Protein AF-A0A0F4Z063-F1 (afdb_monomer_lite)

InterPro domains:
  IPR024481 Helicase Sen1, N-terminal [PF12726] (81-570)

Sequence (578 aa):
MEFMDAVGELQALPNDIHLLCPRQHDDDFSRYDDLTEQDESGKSVAQLVEEARARREKFLSCMQILAFNQDGVAELQDWIWRKLDDALERCDLCIQEYYKGKIWLVEKLKENYDDEDIEKFARMLDEWDIKRITRNLTTAAEKLKALPPQEMSIHALDTASLLSIFETLSCEAMLRNDRLLKDYFDVPFKLVQTKRPLKVSDYIPAVTYFLFDPDQTRSFWAISAWSRYPRPPTTAEFDWAVKEGLLRALAEASQQPPDIAVVQRLWRGLQFIVKRLDKEQITHNLRALDIDACRLSVEHLAIPSPGLRFLLNTIQILLEKAPGDFWDAMQTISPQAIVEQVFYNPQLEAFLMQATDDEPYDKSILKEMLSWIQPFMSSLKGAHQPSACRFLVSQLLNRFQDPRFPNISRYHCFRTGLTALLHTLRTFTDHESSRGSVARVVLSETLQIVSDNINQILEPPMFAVEPVQQREITSSCMDVIRNTLALECQSLKTDYEVILRQNTLHHGVSTYSPAIWDAVVAHLHESNGGLSTAALLGILPLVGLEKFPTKGEDSREKTHFNVIYGHLTHWPAKLSSG

Organism: Rasamsonia emersonii (strain ATCC 16479 / CBS 393.64 / IMI 116815) (NCBI:txid1408163)

Radius of gyration: 33.3 Å; chains: 1; bounding box: 92×54×106 Å

Foldseek 3Di:
DVLVVLLVVLVPDDPAQQQQALAGGLPGPDPLPDQQDADPVRHGSVRSRVVNNVSNLSLLVSCVLVLDPDPPCVVVNVVSLVSLLVNLLRDLRSLVRNLLSLVVSLVVVVVPDDPVSSVVSSVVVLVSLLVQLQVLLVVLLVQLVVDDLVPQALVSGRSNSSSSLSSCQARPSNLVDPVSCVVGHPRSQVRNPSPHHDADQAQHQQLLLLCQDPDPVSNVSSVVHLVPHPAADDPSSCVRHPQPSLLVLLVLQPDPPGDLSSVLSNLSSVLSNLVRHAQVCVVPPQCPHPRNPLLVLLVCLLPLHPSNLSSLSSLLSCLVGHLPSSVVSCVPPALQNSLVSNLNRVNLVVQQLPDDPPDDCVPDSLCSSLVSLLSSLVSDDLQRLLSNLLNLLCCQVPVCCPPSGDLVSNLVSLVSSLSSLLSSLCVQLVDPVSVVVDAPVSLLSSLVSCLVCVVCLLVPDDGPDDPVSVVVSVLSSLSSLLSSLLNLLVVLLVLQVCCVPPVDDPHPDHSDDVSNVVSLLVSDDPVCVSSVVSNVNSNVSLPPDDQDDPPPDPRPSSVVSNVSNVVVVVRVVVVVVD

Secondary structure (DSSP, 8-state):
-HHHHHHHHHHTS-SSS-SSSS--STT-------TT-B-TTS-BHHHHHHHHHHHHHHHHHHGGGGG---TT-HHHHHHHHHHHHHHHTT-HHHHHHHHHHHHHHHHHHTTTS-HHHHHHHHHHHHHHHHHHHHHHHHHHHHHHHHS-TTT-SGGGS-HHHHHHHHHHTT-HHHHT-HHHIIIIIHHHHHHHTSSS-----S--HHHHHGGG-S-HHHHHHHHHHHTT--SPPPHHHHHHHTHHHHHHHHHHHT-SS--HHHHHHHHHHHHHHHHH--HHHIIIIITTSSS-HHHHHHHGGGS--TTHHHHHHHHHHHHHH-HHHHHHHHTT--HHHHHHHHHH-HHHHHHHHH--SSS-GGGSHHHHHHTTHHHHHHHS-GGGHHHHHHHHHIIIIIGGGSTTS-HHHHHHHHHHHHHHHHHHHHHHHS-HHHHHHS-HHHHHHHHHHHHHTHHHHHSPPPPSS-HHHHHHHHHHHHHHHHHHHHHHHHHHHHHHHHHHHHSS-S-------HHHHHHHHHT--TT-HHHHHHHHHHTGGGTT--PPP-SS---HHHHHHHHHHHHHHTTHHHHT--

pLDDT: mean 90.2, std 9.75, range [36.03, 98.31]

Structure (mmCIF, N/CA/C/O backbone):
data_AF-A0A0F4Z063-F1
#
_entry.id   AF-A0A0F4Z063-F1
#
loop_
_atom_site.group_PDB
_atom_site.id
_atom_site.type_symbol
_atom_site.label_atom_id
_atom_site.label_alt_id
_atom_site.label_comp_id
_atom_site.label_asym_id
_atom_site.label_entity_id
_atom_site.label_seq_id
_atom_site.pdbx_PDB_ins_code
_atom_site.Cartn_x
_atom_site.Cartn_y
_atom_site.Cartn_z
_atom_site.occupancy
_atom_site.B_iso_or_equiv
_atom_site.auth_seq_id
_atom_site.auth_comp_id
_atom_site.auth_asym_id
_atom_site.auth_atom_id
_atom_site.pdbx_PDB_model_num
ATOM 1 N N . MET A 1 1 ? -1.250 5.035 49.302 1.00 52.19 1 MET A N 1
ATOM 2 C CA . MET A 1 1 ? -1.842 6.264 49.875 1.00 52.19 1 MET A CA 1
ATOM 3 C C . MET A 1 1 ? -2.230 7.211 48.744 1.00 52.19 1 MET A C 1
ATOM 5 O O . MET A 1 1 ? -3.401 7.525 48.643 1.00 52.19 1 MET A O 1
ATOM 9 N N . GLU A 1 2 ? -1.325 7.476 47.796 1.00 67.25 2 GLU A N 1
ATOM 10 C CA . GLU A 1 2 ? -1.557 8.323 46.607 1.00 67.25 2 GLU A CA 1
ATOM 11 C C . GLU A 1 2 ? -2.790 7.950 45.743 1.00 67.25 2 GLU A C 1
ATOM 13 O O . GLU A 1 2 ? -3.547 8.828 45.340 1.00 67.25 2 GLU A O 1
ATOM 18 N N . PHE A 1 3 ? -3.078 6.657 45.523 1.00 72.12 3 PHE A N 1
ATOM 19 C CA . PHE A 1 3 ? -4.260 6.238 44.744 1.00 72.12 3 PHE A CA 1
ATOM 20 C C . PHE A 1 3 ? -5.603 6.511 45.435 1.00 72.12 3 PHE A C 1
ATOM 22 O O . PHE A 1 3 ? -6.600 6.720 44.751 1.00 72.12 3 PHE A O 1
ATOM 29 N N . MET A 1 4 ? -5.647 6.493 46.772 1.00 76.00 4 MET A N 1
ATOM 30 C CA . MET A 1 4 ? -6.895 6.708 47.519 1.00 76.00 4 MET A CA 1
ATOM 31 C C . MET A 1 4 ? -7.301 8.181 47.483 1.00 76.00 4 MET A C 1
ATOM 33 O O . MET A 1 4 ? -8.474 8.480 47.273 1.00 76.00 4 MET A O 1
ATOM 37 N N . ASP A 1 5 ? -6.324 9.084 47.597 1.00 82.75 5 ASP A N 1
ATOM 38 C CA . ASP A 1 5 ? -6.548 10.525 47.468 1.00 82.75 5 ASP A CA 1
ATOM 39 C C . ASP A 1 5 ? -7.043 10.866 46.053 1.00 82.75 5 ASP A C 1
ATOM 41 O O . ASP A 1 5 ? -8.038 11.571 45.889 1.00 82.75 5 ASP A O 1
ATOM 45 N N . ALA A 1 6 ? -6.435 10.262 45.025 1.00 85.94 6 ALA A N 1
ATOM 46 C CA . ALA A 1 6 ? -6.866 10.426 43.638 1.00 85.94 6 ALA A CA 1
ATOM 47 C C . ALA A 1 6 ? -8.296 9.906 43.380 1.00 85.94 6 ALA A C 1
ATOM 49 O O . ALA A 1 6 ? -9.054 10.550 42.654 1.00 85.94 6 ALA A O 1
ATOM 50 N N . VAL A 1 7 ? -8.703 8.782 43.989 1.00 86.06 7 V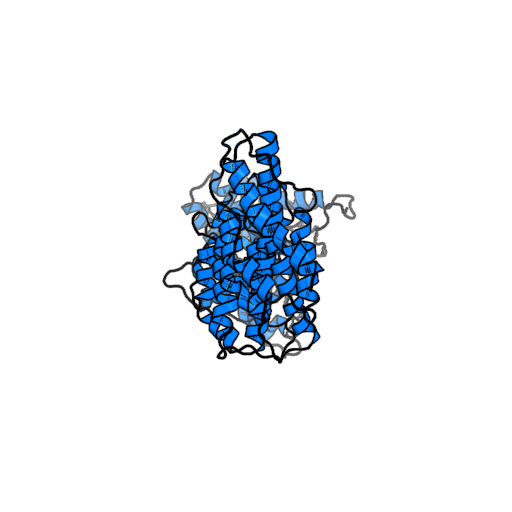AL A N 1
ATOM 51 C CA . VAL A 1 7 ? -10.098 8.307 43.911 1.00 86.06 7 VAL A CA 1
ATOM 52 C C . VAL A 1 7 ? -11.048 9.280 44.612 1.00 86.06 7 VAL A C 1
ATOM 54 O O . VAL A 1 7 ? -12.112 9.568 44.068 1.00 86.06 7 VAL A O 1
ATOM 57 N N . GLY A 1 8 ? -10.662 9.836 45.764 1.00 85.94 8 GLY A N 1
ATOM 58 C CA . GLY A 1 8 ? -11.449 10.857 46.461 1.00 85.94 8 GLY A CA 1
ATOM 59 C C . GLY A 1 8 ? -11.681 12.110 45.609 1.00 85.94 8 GLY A C 1
ATOM 60 O O . GLY A 1 8 ? -12.803 12.608 45.529 1.00 85.94 8 GLY A O 1
ATOM 61 N N . GLU A 1 9 ? -10.654 12.579 44.898 1.00 90.06 9 GLU A N 1
ATOM 62 C CA . GLU A 1 9 ? -10.783 13.692 43.949 1.00 90.06 9 GLU A CA 1
ATOM 63 C C . GLU A 1 9 ? -11.726 13.364 42.783 1.00 90.06 9 GLU A C 1
ATOM 65 O O . GLU A 1 9 ? -12.525 14.206 42.377 1.00 90.06 9 GLU A O 1
ATOM 70 N N . LEU A 1 10 ? -11.670 12.136 42.257 1.00 91.50 10 LEU A N 1
ATOM 71 C CA . LEU A 1 10 ? -12.559 11.687 41.181 1.00 91.50 10 LEU A CA 1
ATOM 72 C C . LEU A 1 10 ? -14.009 11.516 41.658 1.00 91.50 10 LEU A C 1
ATOM 74 O O . LEU A 1 10 ? -14.937 11.766 40.895 1.00 91.50 10 LEU A O 1
ATOM 78 N N . GLN A 1 11 ? -14.220 11.124 42.915 1.00 89.75 11 GLN A N 1
ATOM 79 C CA . GLN A 1 11 ? -15.544 11.050 43.540 1.00 89.75 11 GLN A CA 1
ATOM 80 C C . GLN A 1 11 ? -16.166 12.429 43.782 1.00 89.75 11 GLN A C 1
ATOM 82 O O . GLN A 1 11 ? -17.390 12.540 43.814 1.00 89.75 11 GLN A O 1
ATOM 87 N N . ALA A 1 12 ? -15.340 13.464 43.944 1.00 90.75 12 ALA A N 1
ATOM 88 C CA . ALA A 1 12 ? -15.787 14.841 44.127 1.00 90.75 12 ALA A CA 1
ATOM 89 C C . ALA A 1 12 ? -16.180 15.541 42.813 1.00 90.75 12 ALA A C 1
ATOM 91 O O . ALA A 1 12 ? -16.685 16.665 42.852 1.00 90.75 12 ALA A O 1
ATOM 92 N N . LEU A 1 13 ? -15.947 14.907 41.657 1.00 89.38 13 LEU A N 1
ATOM 93 C CA . LEU A 1 13 ? -16.361 15.447 40.365 1.00 89.38 13 LEU A CA 1
ATOM 94 C C . LEU A 1 13 ? -17.894 15.560 40.265 1.00 89.38 13 LEU A C 1
ATOM 96 O O . LEU A 1 13 ? -18.613 14.747 40.855 1.00 89.38 13 LEU A O 1
ATOM 100 N N . PRO A 1 14 ? -18.409 16.533 39.489 1.00 88.56 14 PRO A N 1
ATOM 101 C CA . PRO A 1 14 ? -19.828 16.597 39.147 1.00 88.56 14 PRO A CA 1
ATOM 102 C C . PRO A 1 14 ? -20.345 15.270 38.569 1.00 88.56 14 PRO A C 1
ATOM 104 O O . PRO A 1 14 ? -19.611 14.543 37.908 1.00 88.56 14 PRO A O 1
ATOM 107 N N . ASN A 1 15 ? -21.610 14.925 38.821 1.00 82.19 15 ASN A N 1
ATOM 108 C CA . ASN A 1 15 ? -22.162 13.635 38.380 1.00 82.19 15 ASN A CA 1
ATOM 109 C C . ASN A 1 15 ? -22.427 13.557 36.868 1.00 82.19 15 ASN A C 1
ATOM 111 O O . ASN A 1 15 ? -22.555 12.457 36.339 1.00 82.19 15 ASN A O 1
ATOM 115 N N . ASP A 1 16 ? -22.566 14.707 36.219 1.00 85.81 16 ASP A N 1
ATOM 116 C CA . ASP A 1 16 ? -22.853 14.896 34.798 1.00 85.81 16 ASP A CA 1
ATOM 117 C C . ASP A 1 16 ? -21.588 14.958 33.934 1.00 85.81 16 ASP A C 1
ATOM 119 O O . ASP A 1 16 ? -21.650 14.643 32.748 1.00 85.81 16 ASP A O 1
ATOM 123 N N . ILE A 1 17 ? -20.427 15.293 34.507 1.00 91.44 17 ILE A N 1
ATOM 124 C CA . ILE A 1 17 ? -19.185 15.365 33.734 1.00 91.44 17 ILE A CA 1
ATOM 125 C C . ILE A 1 17 ? -18.753 13.984 33.239 1.00 91.44 17 ILE A C 1
ATOM 127 O O . ILE A 1 17 ? -18.714 12.999 33.984 1.00 91.44 17 ILE A O 1
ATOM 131 N N . HIS A 1 18 ? -18.349 13.905 31.972 1.00 93.81 18 HIS A N 1
ATOM 132 C CA . HIS A 1 18 ? -17.889 12.641 31.421 1.00 93.81 18 HIS A CA 1
ATOM 133 C C . HIS A 1 18 ? -16.516 12.277 31.980 1.00 93.81 18 HIS A C 1
ATOM 135 O O . HIS A 1 18 ? -15.553 13.045 31.915 1.00 93.81 18 HIS A O 1
ATOM 141 N N . LEU A 1 19 ? -16.399 11.048 32.476 1.00 94.19 19 LEU A N 1
ATOM 142 C CA . LEU A 1 19 ? -15.201 10.587 33.170 1.00 94.19 19 LEU A CA 1
ATOM 143 C C . LEU A 1 19 ? -13.948 10.585 32.281 1.00 94.19 19 LEU A C 1
ATOM 145 O O . LEU A 1 19 ? -12.885 11.001 32.734 1.00 94.19 19 LEU A O 1
ATOM 149 N N . LEU A 1 20 ? -14.068 10.141 31.026 1.00 95.75 20 LEU A N 1
ATOM 150 C CA . LEU A 1 20 ? -12.914 9.819 30.174 1.00 95.75 20 LEU A CA 1
ATOM 151 C C . LEU A 1 20 ? -12.739 10.747 28.967 1.00 95.75 20 LEU A C 1
ATOM 153 O O . LEU A 1 20 ? -11.702 10.681 28.315 1.00 95.75 20 LEU A O 1
ATOM 157 N N . CYS A 1 21 ? -13.726 11.590 28.654 1.00 94.81 21 CYS A N 1
ATOM 158 C CA . CYS A 1 21 ? -13.717 12.425 27.453 1.00 94.81 21 CYS A CA 1
ATOM 159 C C . CYS A 1 21 ? -14.019 13.906 27.742 1.00 94.81 21 CYS A C 1
ATOM 161 O O . CYS A 1 21 ? -14.490 14.214 28.837 1.00 94.81 21 CYS A O 1
ATOM 163 N N . PRO A 1 22 ? -13.803 14.817 26.771 1.00 94.06 22 PRO A N 1
ATOM 164 C CA . PRO A 1 22 ? -13.984 16.260 26.961 1.00 94.06 22 PRO A CA 1
ATOM 165 C C . PRO A 1 22 ? -15.425 16.743 27.121 1.00 94.06 22 PRO A C 1
ATOM 167 O O . PRO A 1 22 ? -15.606 17.888 27.521 1.00 94.06 22 PRO A O 1
ATOM 170 N N . ARG A 1 23 ? -16.428 15.895 26.858 1.00 93.38 23 ARG A N 1
ATOM 171 C CA . ARG A 1 23 ? -17.845 16.237 27.049 1.00 93.38 23 ARG A CA 1
ATOM 172 C C . ARG A 1 23 ? -18.134 16.653 28.487 1.00 93.38 23 ARG A C 1
ATOM 174 O O . ARG A 1 23 ? -17.701 15.990 29.434 1.00 93.38 23 ARG A O 1
ATOM 181 N N . GLN A 1 24 ? -18.869 17.747 28.639 1.00 90.31 24 GLN A N 1
ATOM 182 C CA . GLN A 1 24 ? -19.135 18.334 29.954 1.00 90.31 24 GLN A CA 1
ATOM 183 C C . GLN A 1 24 ? -20.423 17.807 30.602 1.00 90.31 24 GLN A C 1
ATOM 185 O O . GLN A 1 24 ? -20.537 17.867 31.822 1.00 90.31 24 GLN A O 1
ATOM 190 N N . HIS A 1 25 ? -21.359 17.269 29.815 1.00 89.94 25 HIS A N 1
ATOM 191 C CA . HIS A 1 25 ? -22.628 16.698 30.280 1.00 89.94 25 HIS A CA 1
ATOM 192 C C . HIS A 1 25 ? -23.229 15.731 29.242 1.00 89.94 25 HIS A C 1
ATOM 194 O O . HIS A 1 25 ? -22.815 15.734 28.084 1.00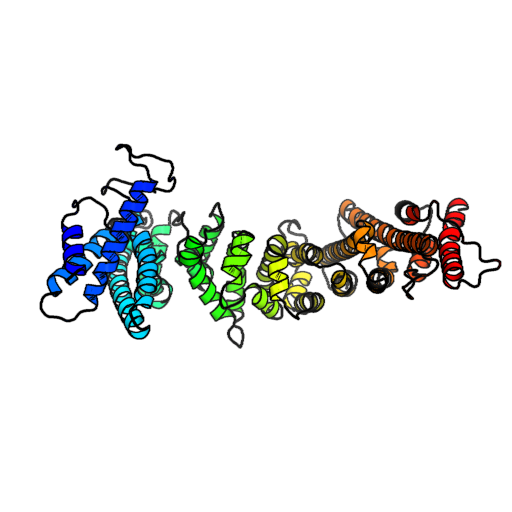 89.94 25 HIS A O 1
ATOM 200 N N . ASP A 1 26 ? -24.268 14.975 29.613 1.00 86.25 26 ASP A N 1
ATOM 201 C CA . ASP A 1 26 ? -24.893 13.956 28.745 1.00 86.25 26 ASP A CA 1
ATOM 202 C C . ASP A 1 26 ? -25.483 14.519 27.427 1.00 86.25 26 ASP A C 1
ATOM 204 O O . ASP A 1 26 ? -25.518 13.816 26.417 1.00 86.25 26 ASP A O 1
ATOM 208 N N . ASP A 1 27 ? -25.906 15.791 27.407 1.00 86.12 27 ASP A N 1
ATOM 209 C CA . ASP A 1 27 ? -26.427 16.472 26.203 1.00 86.12 27 ASP A CA 1
ATOM 210 C C . ASP A 1 27 ? -25.330 17.082 25.301 1.00 86.12 27 ASP A C 1
ATOM 212 O O . ASP A 1 27 ? -25.618 17.795 24.336 1.00 86.12 27 ASP A O 1
ATOM 216 N N . ASP A 1 28 ? -24.056 16.854 25.622 1.00 86.44 28 ASP A N 1
ATOM 217 C CA . ASP A 1 28 ? -22.925 17.393 24.875 1.00 86.44 28 ASP A CA 1
ATOM 218 C C . ASP A 1 28 ? -22.528 16.422 23.765 1.00 86.44 28 ASP A C 1
ATOM 220 O O . ASP A 1 28 ? -21.883 15.399 23.990 1.00 86.44 28 ASP A O 1
ATOM 224 N N . PHE A 1 29 ? -22.922 16.734 22.534 1.00 84.06 29 PHE A N 1
ATOM 225 C CA . PHE A 1 29 ? -22.642 15.890 21.369 1.00 84.06 29 PHE A CA 1
ATOM 226 C C . PHE A 1 29 ? -21.406 16.343 20.580 1.00 84.06 29 PHE A C 1
ATOM 228 O O . PHE A 1 29 ? -21.167 15.854 19.471 1.00 84.06 29 PHE A O 1
ATOM 235 N N . SER A 1 30 ? -20.610 17.260 21.138 1.00 85.06 30 SER A N 1
ATOM 236 C CA . SER A 1 30 ? -19.423 17.814 20.486 1.00 85.06 30 SER A CA 1
ATOM 237 C C . SER A 1 30 ? -18.350 16.741 20.266 1.00 85.06 30 SER A C 1
ATOM 239 O O . SER A 1 30 ? -18.202 15.797 21.052 1.00 85.06 30 SER A O 1
ATOM 241 N N . ARG A 1 31 ? -17.602 16.870 19.162 1.00 81.00 31 ARG A N 1
ATOM 242 C CA . ARG A 1 31 ? -16.514 15.943 18.786 1.00 81.00 31 ARG A CA 1
ATOM 243 C C . ARG A 1 31 ? -15.133 16.431 19.223 1.00 81.00 31 ARG A C 1
ATOM 245 O O . ARG A 1 31 ? -14.243 15.607 19.370 1.00 81.00 31 ARG A O 1
ATOM 252 N N . TYR A 1 32 ? -14.994 17.730 19.506 1.00 84.44 32 TYR A N 1
ATOM 253 C CA . TYR A 1 32 ? -13.744 18.358 19.958 1.00 84.44 32 TYR A CA 1
ATOM 254 C C . TYR A 1 32 ? -12.569 18.186 18.980 1.00 84.44 32 TYR A C 1
ATOM 256 O O . TYR A 1 32 ? -11.415 18.102 19.392 1.00 84.44 32 TYR A O 1
ATOM 264 N N . ASP A 1 33 ? -12.873 18.146 17.678 1.00 78.62 33 ASP A N 1
ATOM 265 C CA . ASP A 1 33 ? -11.880 17.948 16.617 1.00 78.62 33 ASP A CA 1
ATOM 266 C C . ASP A 1 33 ? -11.096 19.236 16.285 1.00 78.62 33 ASP A C 1
ATOM 268 O O . ASP A 1 33 ? -9.940 19.159 15.863 1.00 78.62 33 ASP A O 1
ATOM 272 N N . ASP A 1 34 ? -11.696 20.421 16.474 1.00 81.50 34 ASP A N 1
ATOM 273 C CA . ASP A 1 34 ? -11.050 21.716 16.226 1.00 81.50 34 ASP A CA 1
ATOM 274 C C . ASP A 1 34 ? -10.569 22.357 17.536 1.00 81.50 34 ASP A C 1
ATOM 276 O O . ASP A 1 34 ? -11.328 22.956 18.296 1.00 81.50 34 ASP A O 1
ATOM 280 N N . LEU A 1 35 ? -9.262 22.255 17.783 1.00 82.25 35 LEU A N 1
ATOM 281 C CA . LEU A 1 35 ? -8.617 22.792 18.984 1.00 82.25 35 LEU A CA 1
ATOM 282 C C . LEU A 1 35 ? -8.648 24.327 19.073 1.00 82.25 35 LEU A C 1
ATOM 284 O O . LEU A 1 35 ? -8.338 24.875 20.135 1.00 82.25 35 LEU A O 1
ATOM 288 N N . THR A 1 36 ? -8.969 25.017 17.974 1.00 80.81 36 THR A N 1
ATOM 289 C CA . THR A 1 36 ? -9.029 26.483 17.914 1.00 80.81 36 THR A CA 1
ATOM 290 C C . THR A 1 36 ? -10.388 27.046 18.319 1.00 80.81 36 THR A C 1
ATOM 292 O O . THR A 1 36 ? -10.480 28.236 18.631 1.00 80.81 36 THR A O 1
ATOM 295 N N . GLU A 1 37 ? -11.421 26.202 18.372 1.00 82.94 37 GLU A N 1
ATOM 296 C CA . GLU A 1 37 ? -12.748 26.586 18.842 1.00 82.94 37 GLU A CA 1
ATOM 297 C C . GLU A 1 37 ? -12.749 26.893 20.349 1.00 82.94 37 GLU A C 1
ATOM 299 O O . GLU A 1 37 ? -11.909 26.421 21.126 1.00 82.94 37 GLU A O 1
ATOM 304 N N . GLN A 1 38 ? -13.704 27.724 20.766 1.00 82.56 38 GLN A N 1
ATOM 305 C CA . GLN A 1 38 ? -13.959 28.063 22.164 1.00 82.56 38 GLN A CA 1
ATOM 306 C C . GLN A 1 38 ? -15.371 27.627 22.536 1.00 82.56 38 GLN A C 1
ATOM 308 O O . GLN A 1 38 ? -16.287 27.737 21.721 1.00 82.56 38 GLN A O 1
ATOM 313 N N . ASP A 1 39 ? -15.534 27.140 23.761 1.00 77.56 39 ASP A N 1
ATOM 314 C CA . ASP A 1 39 ? -16.840 26.787 24.302 1.00 77.56 39 ASP A CA 1
ATOM 315 C C . ASP A 1 39 ? -17.629 28.029 24.760 1.00 77.56 39 ASP A C 1
ATOM 317 O O . ASP A 1 39 ? -17.135 29.162 24.760 1.00 77.56 39 ASP A O 1
ATOM 321 N N . GLU A 1 40 ? -18.873 27.816 25.191 1.00 72.56 40 GLU A N 1
ATOM 322 C CA . GLU A 1 40 ? -19.751 28.881 25.697 1.00 72.56 40 GLU A CA 1
ATOM 323 C C . GLU A 1 40 ? -19.206 29.573 26.964 1.00 72.56 40 GLU A C 1
ATOM 325 O O . GLU A 1 40 ? -19.620 30.687 27.290 1.00 72.56 40 GLU A O 1
ATOM 330 N N . SER A 1 41 ? -18.262 28.938 27.669 1.00 72.69 41 SER A N 1
ATOM 331 C CA . SER A 1 41 ? -17.608 29.460 28.874 1.00 72.69 41 SER A CA 1
ATOM 332 C C . SER A 1 41 ? -16.327 30.258 28.581 1.00 72.69 41 SER A C 1
ATOM 334 O O . SER A 1 41 ? -15.745 30.854 29.492 1.00 72.69 41 SER A O 1
ATOM 336 N N . GLY A 1 42 ? -15.907 30.321 27.312 1.00 76.88 42 GLY A N 1
ATOM 337 C CA . GLY A 1 42 ? -14.683 30.982 26.862 1.00 76.88 42 GLY A CA 1
ATOM 338 C C . GLY A 1 42 ? -13.412 30.148 27.054 1.00 76.88 42 GLY A C 1
ATOM 339 O O . GLY A 1 42 ? -12.315 30.665 26.824 1.00 76.88 42 GLY A O 1
ATOM 340 N N . LYS A 1 43 ? -13.526 28.876 27.463 1.00 82.69 43 LYS A N 1
ATOM 341 C CA . LYS A 1 43 ? -12.406 27.929 27.456 1.00 82.69 43 LYS A CA 1
ATOM 342 C C . LYS A 1 43 ? -12.157 27.454 26.032 1.00 82.69 43 LYS A C 1
ATOM 344 O O . LYS A 1 43 ? -13.091 27.198 25.275 1.00 82.69 43 LYS A O 1
ATOM 349 N N . SER A 1 44 ? -10.890 27.308 25.653 1.00 86.69 44 SER A N 1
ATOM 350 C CA . SER A 1 44 ? -10.583 26.704 24.355 1.00 86.69 44 SER A CA 1
ATOM 351 C C . SER A 1 44 ? -10.838 25.199 24.387 1.00 86.69 44 SER A C 1
ATOM 353 O O . SER A 1 44 ? -10.627 24.541 25.409 1.00 86.69 44 SER A O 1
ATOM 355 N N . VAL A 1 45 ? -11.219 24.626 23.246 1.00 86.81 45 VAL A N 1
ATOM 356 C CA . VAL A 1 45 ? -11.327 23.170 23.080 1.00 86.81 45 VAL A CA 1
ATOM 357 C C . VAL A 1 45 ? -10.022 22.481 23.487 1.00 86.81 45 VAL A C 1
ATOM 359 O O . VAL A 1 45 ? -10.059 21.466 24.178 1.00 86.81 45 VAL A O 1
ATOM 362 N N . ALA A 1 46 ? -8.866 23.073 23.171 1.00 88.50 46 ALA A N 1
ATOM 363 C CA . ALA A 1 46 ? -7.567 22.575 23.625 1.00 88.50 46 ALA A CA 1
ATOM 364 C C . ALA A 1 46 ? -7.466 22.439 25.158 1.00 88.50 46 ALA A C 1
ATOM 366 O O . ALA A 1 46 ? -6.937 21.445 25.650 1.00 88.50 46 ALA A O 1
ATOM 367 N N . GLN A 1 47 ? -7.993 23.402 25.923 1.00 89.56 47 GLN A N 1
ATOM 368 C CA . GLN A 1 47 ? -8.008 23.325 27.388 1.00 89.56 47 GLN A CA 1
ATOM 369 C C . GLN A 1 47 ? -8.925 22.206 27.885 1.00 89.56 47 GLN A C 1
ATOM 371 O O . GLN A 1 47 ? -8.528 21.447 28.764 1.00 89.56 47 GLN A O 1
ATOM 376 N N . LEU A 1 48 ? -10.119 22.067 27.303 1.00 90.31 48 LEU A N 1
ATOM 377 C CA . LEU A 1 48 ? -11.063 21.007 27.673 1.00 90.31 48 LEU A CA 1
ATOM 378 C C . LEU A 1 48 ? -10.504 19.610 27.375 1.00 90.31 48 LEU A C 1
ATOM 380 O O . LEU A 1 48 ? -10.661 18.692 28.182 1.00 90.31 48 LEU A O 1
ATOM 384 N N . VAL A 1 49 ? -9.819 19.457 26.240 1.00 91.56 49 VAL A N 1
ATOM 385 C CA . VAL A 1 49 ? -9.148 18.211 25.851 1.00 91.56 49 VAL A CA 1
ATOM 386 C C . VAL A 1 49 ? -8.036 17.858 26.839 1.00 91.56 49 VAL A C 1
ATOM 388 O O . VAL A 1 49 ? -7.970 16.712 27.282 1.00 91.56 49 VAL A O 1
ATOM 391 N N . GLU A 1 50 ? -7.208 18.820 27.251 1.00 92.81 50 GLU A N 1
ATOM 392 C CA . GLU A 1 50 ? -6.153 18.575 28.243 1.00 92.81 50 GLU A CA 1
ATOM 393 C C . GLU A 1 50 ? -6.706 18.288 29.650 1.00 92.81 50 GLU A C 1
ATOM 395 O O . GLU A 1 50 ? -6.234 17.372 30.326 1.00 92.81 50 GLU A O 1
ATOM 400 N N . GLU A 1 51 ? -7.755 18.991 30.090 1.00 92.88 51 GLU A N 1
ATOM 401 C CA . GLU A 1 51 ? -8.436 18.701 31.362 1.00 92.88 51 GLU A CA 1
ATOM 402 C C . GLU A 1 51 ? -9.019 17.278 31.374 1.00 92.88 51 GLU A C 1
ATOM 404 O O . GLU A 1 51 ? -8.872 16.535 32.351 1.00 92.88 51 GLU A O 1
ATOM 409 N N . ALA A 1 52 ? -9.655 16.870 30.273 1.00 94.19 52 ALA A N 1
ATOM 410 C CA . ALA A 1 52 ? -10.189 15.525 30.115 1.00 94.19 52 ALA A CA 1
ATOM 411 C C . ALA A 1 52 ? -9.088 14.467 30.055 1.00 94.19 52 ALA A C 1
ATOM 413 O O . ALA A 1 52 ? -9.220 13.418 30.685 1.00 94.19 52 ALA A O 1
ATOM 414 N N . ARG A 1 53 ? -7.979 14.752 29.365 1.00 94.44 53 ARG A N 1
ATOM 415 C CA . ARG A 1 53 ? -6.805 13.879 29.328 1.00 94.44 53 ARG A CA 1
ATOM 416 C C . ARG A 1 53 ? -6.247 13.649 30.730 1.00 94.44 53 ARG A C 1
ATOM 418 O O . ARG A 1 53 ? -6.060 12.497 31.116 1.00 94.44 53 ARG A O 1
ATOM 425 N N . ALA A 1 54 ? -6.047 14.712 31.508 1.00 94.31 54 ALA A N 1
ATOM 426 C CA . ALA A 1 54 ? -5.557 14.614 32.881 1.00 94.31 54 ALA A CA 1
ATOM 427 C C . ALA A 1 54 ? -6.520 13.817 33.779 1.00 94.31 54 ALA A C 1
ATOM 429 O O . ALA A 1 54 ? -6.088 12.969 34.564 1.00 94.31 54 ALA A O 1
ATOM 430 N N . ARG A 1 55 ? -7.836 14.036 33.637 1.00 95.62 55 ARG A N 1
ATOM 431 C CA . ARG A 1 55 ? -8.871 13.278 34.360 1.00 95.62 55 ARG A CA 1
ATOM 432 C C . ARG A 1 55 ? -8.851 11.792 33.995 1.00 95.62 55 ARG A C 1
ATOM 434 O O . ARG A 1 55 ? -8.846 10.946 34.889 1.00 95.62 55 ARG A O 1
ATOM 441 N N . ARG A 1 56 ? -8.782 11.477 32.701 1.00 95.88 56 ARG A N 1
ATOM 442 C CA . ARG A 1 56 ? -8.679 10.114 32.169 1.00 95.88 56 ARG A CA 1
ATOM 443 C C . ARG A 1 56 ? -7.433 9.408 32.703 1.00 95.88 56 ARG A C 1
ATOM 445 O O . ARG A 1 56 ? -7.540 8.317 33.249 1.00 95.88 56 ARG A O 1
ATOM 452 N N . GLU A 1 57 ? -6.262 10.030 32.590 1.00 95.31 57 GLU A N 1
ATOM 453 C CA . GLU A 1 57 ? -4.988 9.465 33.061 1.00 95.31 57 GLU A CA 1
ATOM 454 C C . GLU A 1 57 ? -4.979 9.239 34.581 1.00 95.31 57 GLU A C 1
ATOM 456 O O . GLU A 1 57 ? -4.460 8.221 35.055 1.00 95.31 57 GLU A O 1
ATOM 461 N N . LYS A 1 58 ? -5.611 10.137 35.350 1.00 95.06 58 LYS A N 1
ATOM 462 C CA . LYS A 1 58 ? -5.821 9.966 36.793 1.00 95.06 58 LYS A CA 1
ATOM 463 C C . LYS A 1 58 ? -6.702 8.752 37.089 1.00 95.06 58 LYS A C 1
ATOM 465 O O . LYS A 1 58 ? -6.278 7.879 37.841 1.00 95.06 58 LYS A O 1
ATOM 470 N N . PHE A 1 59 ? -7.875 8.652 36.457 1.00 95.88 59 PHE A N 1
ATOM 471 C CA . PHE A 1 59 ? -8.782 7.513 36.642 1.00 95.88 59 PHE A CA 1
ATOM 472 C C . PHE A 1 59 ? -8.120 6.179 36.274 1.00 95.88 59 PHE A C 1
ATOM 474 O O . PHE A 1 59 ? -8.155 5.234 37.058 1.00 95.88 59 PHE A O 1
ATOM 481 N N . LEU A 1 60 ? -7.448 6.115 35.123 1.00 95.00 60 LEU A N 1
ATOM 482 C CA . LEU A 1 60 ? -6.749 4.909 34.673 1.00 95.00 60 LEU A CA 1
ATOM 483 C C . LEU A 1 60 ? -5.593 4.526 35.601 1.00 95.00 60 LEU A C 1
ATOM 485 O O . LEU A 1 60 ? -5.388 3.347 35.867 1.00 95.00 60 LEU A O 1
ATOM 489 N N . SER A 1 61 ? -4.869 5.501 36.158 1.00 93.00 61 SER A N 1
ATOM 490 C CA . SER A 1 61 ? -3.837 5.214 37.163 1.00 93.00 61 SER A CA 1
ATOM 491 C C . SER A 1 61 ? -4.443 4.609 38.438 1.00 93.00 61 SER A C 1
ATOM 493 O O . SER A 1 61 ? -3.862 3.687 39.005 1.00 93.00 61 SER A O 1
ATOM 495 N N . CYS A 1 62 ? -5.631 5.058 38.862 1.00 92.94 62 CYS A N 1
ATOM 496 C CA . CYS A 1 62 ? -6.346 4.478 40.004 1.00 92.94 62 CYS A CA 1
ATOM 497 C C . CYS A 1 62 ? -6.790 3.027 39.769 1.00 92.94 62 CYS A C 1
ATOM 499 O O . CYS A 1 62 ? -6.920 2.285 40.741 1.00 92.94 62 CYS A O 1
ATOM 501 N N . MET A 1 63 ? -6.968 2.587 38.517 1.00 92.69 63 MET A N 1
ATOM 502 C CA . MET A 1 63 ? -7.342 1.199 38.205 1.00 92.69 63 MET A CA 1
ATOM 503 C C . MET A 1 63 ? -6.305 0.174 38.679 1.00 92.69 63 MET A C 1
ATOM 505 O O . MET A 1 63 ? -6.648 -0.991 38.846 1.00 92.69 63 MET A O 1
ATOM 509 N N . GLN A 1 64 ? -5.068 0.581 38.982 1.00 90.06 64 GLN A N 1
ATOM 510 C CA . GLN A 1 64 ? -4.077 -0.298 39.613 1.00 90.06 64 GLN A CA 1
ATOM 511 C C . GLN A 1 64 ? -4.573 -0.884 40.943 1.00 90.06 64 GLN A C 1
ATOM 513 O O . GLN A 1 64 ? -4.171 -1.986 41.307 1.00 90.06 64 GLN A O 1
ATOM 518 N N . ILE A 1 65 ? -5.499 -0.210 41.645 1.00 89.50 65 ILE A N 1
ATOM 519 C CA . ILE A 1 65 ? -6.095 -0.736 42.882 1.00 89.50 65 ILE A CA 1
ATOM 520 C C . ILE A 1 65 ? -6.806 -2.084 42.666 1.00 89.50 65 ILE A C 1
ATOM 522 O O . ILE A 1 65 ? -6.919 -2.880 43.595 1.00 89.50 65 ILE A O 1
ATOM 526 N N . LEU A 1 66 ? -7.253 -2.364 41.437 1.00 89.31 66 LEU A N 1
ATOM 527 C CA . LEU A 1 66 ? -7.928 -3.605 41.058 1.00 89.31 66 LEU A CA 1
ATOM 528 C C . LEU A 1 66 ? -6.995 -4.825 41.130 1.00 89.31 66 LEU A C 1
ATOM 530 O O . LEU A 1 66 ? -7.473 -5.946 41.244 1.00 89.31 66 LEU A O 1
ATOM 534 N N . ALA A 1 67 ? -5.675 -4.619 41.100 1.00 86.88 67 ALA A N 1
ATOM 535 C CA . ALA A 1 67 ? -4.693 -5.694 41.232 1.00 86.88 67 ALA A CA 1
ATOM 536 C C . ALA A 1 67 ? -4.444 -6.124 42.695 1.00 86.88 67 ALA A C 1
ATOM 538 O O . ALA A 1 67 ? -3.807 -7.152 42.933 1.00 86.88 67 ALA A O 1
ATOM 539 N N . PHE A 1 68 ? -4.913 -5.358 43.689 1.00 84.56 68 PHE A N 1
ATOM 540 C CA . PHE A 1 68 ? -4.642 -5.626 45.104 1.00 84.56 68 PHE A CA 1
ATOM 541 C C . PHE A 1 68 ? -5.743 -6.476 45.750 1.00 84.56 68 PHE A C 1
ATOM 543 O O . PHE A 1 68 ? -6.921 -6.150 45.676 1.00 84.56 68 PHE A O 1
ATOM 550 N N . ASN A 1 69 ? -5.346 -7.516 46.488 1.00 70.62 69 ASN A N 1
ATOM 551 C CA . ASN A 1 69 ? -6.257 -8.416 47.212 1.00 70.62 69 ASN A CA 1
ATOM 552 C C . ASN A 1 69 ? -6.302 -8.137 48.731 1.00 70.62 69 ASN A C 1
ATOM 554 O O . ASN A 1 69 ? -6.444 -9.065 49.523 1.00 70.62 69 ASN A O 1
ATOM 558 N N . GLN A 1 70 ? -6.089 -6.888 49.161 1.00 69.75 70 GLN A N 1
ATOM 559 C CA . GLN A 1 70 ? -6.028 -6.533 50.588 1.00 69.75 70 GLN A CA 1
ATOM 560 C C . GLN A 1 70 ? -7.417 -6.224 51.173 1.00 69.75 70 GLN A C 1
ATOM 562 O O . GLN A 1 70 ? -8.265 -5.629 50.508 1.00 69.75 70 GLN A O 1
ATOM 567 N N . ASP A 1 71 ? -7.631 -6.570 52.445 1.00 65.12 71 ASP A N 1
ATOM 568 C CA . ASP A 1 71 ? -8.841 -6.192 53.180 1.00 65.12 71 ASP A CA 1
ATOM 569 C C . ASP A 1 71 ? -8.960 -4.657 53.254 1.00 65.12 71 ASP A C 1
ATOM 571 O O . ASP A 1 71 ? -8.055 -3.975 53.735 1.00 65.12 71 ASP A O 1
ATOM 575 N N . GLY A 1 72 ? -10.080 -4.110 52.767 1.00 72.50 72 GLY A N 1
ATOM 576 C CA . GLY A 1 72 ? -10.389 -2.673 52.816 1.00 72.50 72 GLY A CA 1
ATOM 577 C C . GLY A 1 72 ? -10.393 -1.927 51.475 1.00 72.50 72 GLY A C 1
ATOM 578 O O . GLY A 1 72 ? -10.783 -0.763 51.462 1.00 72.50 72 GLY A O 1
ATOM 579 N N . VAL A 1 73 ? -10.026 -2.559 50.349 1.00 83.62 73 VAL A N 1
ATOM 580 C CA . VAL A 1 73 ? -10.109 -1.918 49.012 1.00 83.62 73 VAL A CA 1
ATOM 581 C C . VAL A 1 73 ? -11.324 -2.334 48.176 1.00 83.62 73 VAL A C 1
ATOM 583 O O . VAL A 1 73 ? -11.578 -1.719 47.144 1.00 83.62 73 VAL A O 1
ATOM 586 N N . ALA A 1 74 ? -12.111 -3.318 48.623 1.00 86.06 74 ALA A N 1
ATOM 587 C CA . ALA A 1 74 ? -13.236 -3.873 47.860 1.00 86.06 74 ALA A CA 1
ATOM 588 C C . ALA A 1 74 ? -14.279 -2.816 47.448 1.00 86.06 74 ALA A C 1
ATOM 590 O O . ALA A 1 74 ? -14.681 -2.768 46.290 1.00 86.06 74 ALA A O 1
ATOM 591 N N . GLU A 1 75 ? -14.659 -1.908 48.355 1.00 87.62 75 GLU A N 1
ATOM 592 C CA . GLU A 1 75 ? -15.618 -0.836 48.040 1.00 87.62 75 GLU A CA 1
ATOM 593 C C . GLU A 1 75 ? -15.091 0.122 46.959 1.00 87.62 75 GLU A C 1
ATOM 595 O O . GLU A 1 75 ? -15.849 0.589 46.107 1.00 87.62 75 GLU A O 1
ATOM 600 N N . LEU A 1 76 ? -13.781 0.393 46.962 1.00 88.56 76 LEU A N 1
ATOM 601 C CA . LEU A 1 76 ? -13.137 1.234 45.952 1.00 88.56 76 LEU A CA 1
ATOM 602 C C . LEU A 1 76 ? -13.051 0.510 44.606 1.00 88.56 76 LEU A C 1
ATOM 604 O O . LEU A 1 76 ? -13.294 1.126 43.570 1.00 88.56 76 LEU A O 1
ATOM 608 N N . GLN A 1 77 ? -12.745 -0.788 44.612 1.00 90.31 77 GLN A N 1
ATOM 609 C CA . GLN A 1 77 ? -12.725 -1.615 43.404 1.00 90.31 77 GLN A CA 1
ATOM 610 C C . GLN A 1 77 ? -14.116 -1.683 42.758 1.00 90.31 77 GLN A C 1
ATOM 612 O O . GLN A 1 77 ? -14.248 -1.432 41.560 1.00 90.31 77 GLN A O 1
ATOM 617 N N . ASP A 1 78 ? -15.159 -1.922 43.558 1.00 91.69 78 ASP A N 1
ATOM 618 C CA . ASP A 1 78 ? -16.551 -1.916 43.102 1.00 91.69 78 ASP A CA 1
ATOM 619 C C . ASP A 1 78 ? -16.957 -0.550 42.537 1.00 91.69 78 ASP A C 1
ATOM 621 O O . ASP A 1 78 ? -17.622 -0.472 41.500 1.00 91.69 78 ASP A O 1
ATOM 625 N N . TRP A 1 79 ? -16.541 0.542 43.186 1.00 92.44 79 TRP A N 1
ATOM 626 C CA . TRP A 1 79 ? -16.799 1.891 42.689 1.00 92.44 79 TRP A CA 1
ATOM 627 C C . TRP A 1 79 ? -16.136 2.138 41.328 1.00 92.44 79 TRP A C 1
ATOM 629 O O . TRP A 1 79 ? -16.801 2.647 40.424 1.00 92.44 79 TRP A O 1
ATOM 639 N N . ILE A 1 80 ? -14.868 1.743 41.154 1.00 93.62 80 ILE A N 1
ATOM 640 C CA . ILE A 1 80 ? -14.139 1.900 39.885 1.00 93.62 80 ILE A CA 1
ATOM 641 C C . ILE A 1 80 ? -14.841 1.140 38.765 1.00 93.62 80 ILE A C 1
ATOM 643 O O . ILE A 1 80 ? -15.105 1.727 37.715 1.00 93.62 80 ILE A O 1
ATOM 647 N N . TRP A 1 81 ? -15.184 -0.132 38.986 1.00 94.38 81 TRP A N 1
ATOM 648 C CA . TRP A 1 81 ? -15.851 -0.936 37.964 1.00 94.38 81 TRP A CA 1
ATOM 649 C C . TRP A 1 81 ? -17.207 -0.365 37.572 1.00 94.38 81 TRP A C 1
ATOM 651 O O . TRP A 1 81 ? -17.499 -0.233 36.386 1.00 94.38 81 TRP A O 1
ATOM 661 N N . ARG A 1 82 ? -18.016 0.044 38.555 1.00 93.69 82 ARG A N 1
ATOM 662 C CA . ARG A 1 82 ? -19.324 0.652 38.282 1.00 93.69 82 ARG A CA 1
ATOM 663 C C . ARG A 1 82 ? -19.196 1.958 37.516 1.00 93.69 82 ARG A C 1
ATOM 665 O O . ARG A 1 82 ? -19.957 2.178 36.582 1.00 93.69 82 ARG A O 1
ATOM 672 N N . LYS A 1 83 ? -18.239 2.813 37.885 1.00 93.81 83 LYS A N 1
ATOM 673 C CA . LYS A 1 83 ? -18.014 4.082 37.186 1.00 93.81 83 LYS A CA 1
ATOM 674 C C . LYS A 1 83 ? -17.487 3.893 35.773 1.00 93.81 83 LYS A C 1
ATOM 676 O O . LYS A 1 83 ? -17.877 4.657 34.894 1.00 93.81 83 LYS A O 1
ATOM 681 N N . LEU A 1 84 ? -16.649 2.884 35.548 1.00 95.44 84 LEU A N 1
ATOM 682 C CA . LEU A 1 84 ? -16.207 2.529 34.208 1.00 95.44 84 LEU A CA 1
ATOM 683 C C . LEU A 1 84 ? -17.385 2.044 33.353 1.00 95.44 84 LEU A C 1
ATOM 685 O O . LEU A 1 84 ? -17.601 2.587 32.273 1.00 95.44 84 LEU A O 1
ATOM 689 N N . ASP A 1 85 ? -18.174 1.089 33.852 1.00 95.31 85 ASP A N 1
ATOM 690 C CA . ASP A 1 85 ? -19.351 0.577 33.142 1.00 95.31 85 ASP A CA 1
ATOM 691 C C . ASP A 1 85 ? -20.343 1.712 32.826 1.00 95.31 85 ASP A C 1
ATOM 693 O O . ASP A 1 85 ? -20.743 1.867 31.674 1.00 95.31 85 ASP A O 1
ATOM 697 N N . ASP A 1 86 ? -20.658 2.571 33.804 1.00 93.62 86 ASP A N 1
ATOM 698 C CA . ASP A 1 86 ? -21.524 3.743 33.611 1.00 93.62 86 ASP A CA 1
ATOM 699 C C . ASP A 1 86 ? -21.005 4.676 32.502 1.00 93.62 86 ASP A C 1
ATOM 701 O O . ASP A 1 86 ? -21.791 5.172 31.695 1.00 93.62 86 ASP A O 1
ATOM 705 N N . ALA A 1 87 ? -19.694 4.933 32.450 1.00 94.56 87 ALA A N 1
ATOM 706 C CA . ALA A 1 87 ? -19.105 5.830 31.458 1.00 94.56 87 ALA A CA 1
ATOM 707 C C . ALA A 1 87 ? -19.146 5.238 30.038 1.00 94.56 87 ALA A C 1
ATOM 709 O O . ALA A 1 87 ? -19.422 5.959 29.073 1.00 94.56 87 ALA A O 1
ATOM 710 N N . LEU A 1 88 ? -18.876 3.937 29.907 1.00 96.19 88 LEU A N 1
ATOM 711 C CA . LEU A 1 88 ? -18.817 3.238 28.621 1.00 96.19 88 LEU A CA 1
ATOM 712 C C . LEU A 1 88 ? -20.206 2.915 28.057 1.00 96.19 88 LEU A C 1
ATOM 714 O O . LEU A 1 88 ? -20.387 2.898 26.844 1.00 96.19 88 LEU A O 1
ATOM 718 N N . GLU A 1 89 ? -21.209 2.734 28.916 1.00 95.31 89 GLU A N 1
ATOM 719 C CA . GLU A 1 89 ? -22.598 2.479 28.508 1.00 95.31 89 GLU A CA 1
ATOM 720 C C . GLU A 1 89 ? -23.393 3.748 28.165 1.00 95.31 89 GLU A C 1
ATOM 722 O O . GLU A 1 89 ? -24.544 3.651 27.728 1.00 95.31 89 GLU A O 1
ATOM 727 N N . ARG A 1 90 ? -22.791 4.935 28.323 1.00 93.44 90 ARG A N 1
ATOM 728 C CA . ARG A 1 90 ? -23.439 6.232 28.048 1.00 93.44 90 ARG A CA 1
ATOM 729 C C . ARG A 1 90 ? -22.787 7.042 26.933 1.00 93.44 90 ARG A C 1
ATOM 731 O O . ARG A 1 90 ? -23.482 7.818 26.285 1.00 93.44 90 ARG A O 1
ATOM 738 N N . CYS A 1 91 ? -21.486 6.874 26.681 1.00 93.81 91 CYS A N 1
ATOM 739 C CA . CYS A 1 91 ? -20.747 7.746 25.767 1.00 93.81 91 CYS A CA 1
ATOM 740 C C . CYS A 1 91 ? -19.799 6.986 24.822 1.00 93.81 91 CYS A C 1
ATOM 742 O O . CYS A 1 91 ? -18.872 6.301 25.253 1.00 93.81 91 CYS A O 1
ATOM 744 N N . ASP A 1 92 ? -19.964 7.213 23.516 1.00 92.19 92 ASP A N 1
ATOM 745 C CA . ASP A 1 92 ? -19.094 6.701 22.449 1.00 92.19 92 ASP A CA 1
ATOM 746 C C . ASP A 1 92 ? -17.660 7.247 22.530 1.00 92.19 92 ASP A C 1
ATOM 748 O O . ASP A 1 92 ? -16.694 6.518 22.304 1.00 92.19 92 ASP A O 1
ATOM 752 N N . LEU A 1 93 ? -17.503 8.517 22.907 1.00 92.75 93 LEU A N 1
ATOM 753 C CA . LEU A 1 93 ? -16.184 9.131 23.052 1.00 92.75 93 LEU A CA 1
ATOM 754 C C . LEU A 1 93 ? -15.450 8.619 24.303 1.00 92.75 93 LEU A C 1
ATOM 756 O O . LEU A 1 93 ? -14.233 8.461 24.274 1.00 92.75 93 LEU A O 1
ATOM 760 N N . CYS A 1 94 ? -16.174 8.278 25.378 1.00 95.56 94 CYS A N 1
ATOM 761 C CA . CYS A 1 94 ? -15.580 7.621 26.548 1.00 95.56 94 CYS A CA 1
ATOM 762 C C . CYS A 1 94 ? -15.031 6.238 26.191 1.00 95.56 94 CYS A C 1
ATOM 764 O O . CYS A 1 94 ? -13.964 5.885 26.680 1.00 95.56 94 CYS A O 1
ATOM 766 N N . ILE A 1 95 ? -15.714 5.484 25.321 1.00 95.50 95 ILE A N 1
ATOM 767 C CA . ILE A 1 95 ? -15.204 4.214 24.788 1.00 95.50 95 ILE A CA 1
ATOM 768 C C . ILE A 1 95 ? -13.873 4.433 24.077 1.00 95.50 95 ILE A C 1
ATOM 770 O O . ILE A 1 95 ? -12.881 3.796 24.424 1.00 95.50 95 ILE A O 1
ATOM 774 N N . GLN A 1 96 ? -13.825 5.347 23.107 1.00 92.38 96 GLN A N 1
ATOM 775 C CA . GLN A 1 96 ? -12.592 5.596 22.358 1.00 92.38 96 GLN A CA 1
ATOM 776 C C . GLN A 1 96 ? -11.440 6.006 23.282 1.00 92.38 96 GLN A C 1
ATOM 778 O O . GLN A 1 96 ? -10.337 5.469 23.178 1.00 92.38 96 GLN A O 1
ATOM 783 N N . GLU A 1 97 ? -11.700 6.923 24.214 1.00 93.88 97 GLU A N 1
ATOM 784 C CA . GLU A 1 97 ? -10.682 7.403 25.142 1.00 93.88 97 GLU A CA 1
ATOM 785 C C . GLU A 1 97 ? -10.266 6.356 26.176 1.00 93.88 97 GLU A C 1
ATOM 787 O O . GLU A 1 97 ? -9.093 6.309 26.547 1.00 93.88 97 GLU A O 1
ATOM 792 N N . TYR A 1 98 ? -11.168 5.462 26.584 1.00 96.31 98 TYR A N 1
ATOM 793 C CA . TYR A 1 98 ? -10.834 4.335 27.449 1.00 96.31 98 TYR A CA 1
ATOM 794 C C . TYR A 1 98 ? -9.805 3.415 26.803 1.00 96.31 98 TYR A C 1
ATOM 796 O O . TYR A 1 98 ? -8.753 3.174 27.391 1.00 96.31 98 TYR A O 1
ATOM 804 N N . TYR A 1 99 ? -10.062 2.932 25.585 1.00 95.06 99 TYR A N 1
ATOM 805 C CA . TYR A 1 99 ? -9.163 1.962 24.963 1.00 95.06 99 TYR A CA 1
ATOM 806 C C . TYR A 1 99 ? -7.832 2.583 24.515 1.00 95.06 99 TYR A C 1
ATOM 808 O O . TYR A 1 99 ? -6.791 1.952 24.695 1.00 95.06 99 TYR A O 1
ATOM 816 N N . LYS A 1 100 ? -7.816 3.842 24.046 1.00 92.56 100 LYS A N 1
ATOM 817 C CA . LYS A 1 100 ? -6.553 4.589 23.868 1.00 92.56 100 LYS A CA 1
ATOM 818 C C . LYS A 1 100 ? -5.805 4.728 25.197 1.00 92.56 100 LYS A C 1
ATOM 820 O O . LYS A 1 100 ? -4.587 4.579 25.264 1.00 92.56 100 LYS A O 1
ATOM 825 N N . GLY A 1 101 ? -6.546 5.006 26.265 1.00 93.81 101 GLY A N 1
ATOM 826 C CA . GLY A 1 101 ? -6.025 5.121 27.616 1.00 93.81 101 GLY A CA 1
ATOM 827 C C . GLY A 1 101 ? -5.463 3.811 28.175 1.00 93.81 101 GLY A C 1
ATOM 828 O O . GLY A 1 101 ? -4.454 3.854 28.873 1.00 93.81 101 GLY A O 1
ATOM 829 N N . LYS A 1 102 ? -6.043 2.649 27.841 1.00 94.12 102 LYS A N 1
ATOM 830 C CA . LYS A 1 102 ? -5.498 1.333 28.221 1.00 94.12 102 LYS A CA 1
ATOM 831 C C . LYS A 1 102 ? -4.086 1.135 27.677 1.00 94.12 102 LYS A C 1
ATOM 833 O O . LYS A 1 102 ? -3.227 0.687 28.427 1.00 94.12 102 LYS A O 1
ATOM 838 N N . ILE A 1 103 ? -3.833 1.516 26.422 1.00 91.38 103 ILE A N 1
ATOM 839 C CA . ILE A 1 103 ? -2.486 1.445 25.829 1.00 91.38 103 ILE A CA 1
ATOM 840 C C . ILE A 1 103 ? -1.513 2.310 26.632 1.00 91.38 103 ILE A C 1
ATOM 842 O O . ILE A 1 103 ? -0.468 1.832 27.061 1.00 91.38 103 ILE A O 1
ATOM 846 N N . TRP A 1 104 ? -1.889 3.563 26.905 1.00 92.88 104 TRP A N 1
ATOM 847 C CA . TRP A 1 104 ? -1.082 4.458 27.737 1.00 92.88 104 TRP A CA 1
ATOM 848 C C . TRP A 1 104 ? -0.812 3.880 29.134 1.00 92.88 104 TRP A C 1
ATOM 850 O O . TRP A 1 104 ? 0.312 3.964 29.625 1.00 92.88 104 TRP A O 1
ATOM 860 N N . LEU A 1 105 ? -1.823 3.278 29.766 1.00 93.94 105 LEU A N 1
ATOM 861 C CA . LEU A 1 105 ? -1.692 2.683 31.093 1.00 93.94 105 LEU A CA 1
ATOM 862 C C . LEU A 1 105 ? -0.691 1.527 31.073 1.00 93.94 105 LEU A C 1
ATOM 864 O O . LEU A 1 105 ? 0.185 1.483 31.928 1.00 93.94 105 LEU A O 1
ATOM 868 N N . VAL A 1 106 ? -0.792 0.627 30.093 1.00 92.56 106 VAL A N 1
ATOM 869 C CA . VAL A 1 106 ? 0.141 -0.498 29.936 1.00 92.56 106 VAL A CA 1
ATOM 870 C C . VAL A 1 106 ? 1.572 0.002 29.732 1.00 92.56 106 VAL A C 1
ATOM 872 O O . VAL A 1 106 ? 2.468 -0.470 30.425 1.00 92.56 106 VAL A O 1
ATOM 875 N N . GLU A 1 107 ? 1.795 0.994 28.865 1.00 91.56 107 GLU A N 1
ATOM 876 C CA . GLU A 1 107 ? 3.134 1.573 28.666 1.00 91.56 107 GLU A CA 1
ATOM 877 C C . GLU A 1 107 ? 3.688 2.216 29.943 1.00 91.56 107 GLU A C 1
ATOM 879 O O . GLU A 1 107 ? 4.843 1.996 30.295 1.00 91.56 107 GLU A O 1
ATOM 884 N N . LYS A 1 108 ? 2.855 2.944 30.693 1.00 92.50 108 LYS A N 1
ATOM 885 C CA . LYS A 1 108 ? 3.254 3.546 31.972 1.00 92.50 108 LYS A CA 1
ATOM 886 C C . LYS A 1 108 ? 3.638 2.496 33.021 1.00 92.50 108 LYS A C 1
ATOM 888 O O . LYS A 1 108 ? 4.515 2.740 33.847 1.00 92.50 108 LYS A O 1
ATOM 893 N N . LEU A 1 109 ? 2.982 1.334 33.026 1.00 93.00 109 LEU A N 1
ATOM 894 C CA . LEU A 1 109 ? 3.278 0.272 33.991 1.00 93.00 109 LEU A CA 1
ATOM 895 C C . LEU A 1 109 ? 4.635 -0.398 33.732 1.00 93.00 109 LEU A C 1
ATOM 897 O O . LEU A 1 109 ? 5.290 -0.788 34.698 1.00 93.00 109 LEU A O 1
ATOM 901 N N . LYS A 1 110 ? 5.108 -0.449 32.479 1.00 92.19 110 LYS A N 1
ATOM 902 C CA . LYS A 1 110 ? 6.423 -1.023 32.118 1.00 92.19 110 LYS A CA 1
ATOM 903 C C . LYS A 1 110 ? 7.608 -0.343 32.804 1.00 92.19 110 LYS A C 1
ATOM 905 O O . LYS A 1 110 ? 8.682 -0.925 32.898 1.00 92.19 110 LYS A O 1
ATOM 910 N N . GLU A 1 111 ? 7.434 0.884 33.292 1.00 90.31 111 GLU A N 1
ATOM 911 C CA . GLU A 1 111 ? 8.478 1.600 34.032 1.00 90.31 111 GLU A CA 1
ATOM 912 C C . GLU A 1 111 ? 8.742 1.002 35.424 1.00 90.31 111 GLU A C 1
ATOM 914 O O . GLU A 1 111 ? 9.841 1.157 35.956 1.00 90.31 111 GLU A O 1
ATOM 919 N N . ASN A 1 112 ? 7.741 0.349 36.029 1.00 90.31 112 ASN A N 1
ATOM 920 C CA . ASN A 1 112 ? 7.754 -0.006 37.454 1.00 90.31 112 ASN A CA 1
ATOM 921 C C . ASN A 1 112 ? 7.426 -1.478 37.749 1.00 90.31 112 ASN A C 1
ATOM 923 O O . ASN A 1 112 ? 7.644 -1.922 38.877 1.00 90.31 112 ASN A O 1
ATOM 927 N N . TYR A 1 113 ? 6.898 -2.217 36.775 1.00 92.31 113 TYR A N 1
ATOM 928 C CA . TYR A 1 113 ? 6.431 -3.594 36.935 1.00 92.31 113 TYR A CA 1
ATOM 929 C C . TYR A 1 113 ? 7.041 -4.501 35.865 1.00 92.31 113 TYR A C 1
ATOM 931 O O . TYR A 1 113 ? 7.450 -4.023 34.807 1.00 92.31 113 TYR A O 1
ATOM 939 N N . ASP A 1 114 ? 7.117 -5.801 36.148 1.00 93.38 114 ASP A N 1
ATOM 940 C CA . ASP A 1 114 ? 7.542 -6.784 35.153 1.00 93.38 114 ASP A CA 1
ATOM 941 C C . ASP A 1 114 ? 6.423 -7.112 34.150 1.00 93.38 114 ASP A C 1
ATOM 943 O O . ASP A 1 114 ? 5.239 -6.854 34.383 1.00 93.38 114 ASP A O 1
ATOM 947 N N . ASP A 1 115 ? 6.816 -7.672 33.005 1.00 92.19 115 ASP A N 1
ATOM 948 C CA . ASP A 1 115 ? 5.892 -7.964 31.909 1.00 92.19 115 ASP A CA 1
ATOM 949 C C . ASP A 1 115 ? 4.810 -8.991 32.307 1.00 92.19 115 ASP A C 1
ATOM 951 O O . ASP A 1 115 ? 3.682 -8.907 31.821 1.00 92.19 115 ASP A O 1
ATOM 955 N N . GLU A 1 116 ? 5.105 -9.931 33.216 1.00 94.12 116 GLU A N 1
ATOM 956 C CA . GLU A 1 116 ? 4.159 -10.980 33.627 1.00 94.12 116 GLU A CA 1
ATOM 957 C C . GLU A 1 116 ? 2.995 -10.401 34.447 1.00 94.12 116 GLU A C 1
ATOM 959 O O . GLU A 1 116 ? 1.823 -10.712 34.185 1.00 94.12 116 GLU A O 1
ATOM 964 N N . ASP A 1 117 ? 3.297 -9.519 35.402 1.00 92.94 117 ASP A N 1
ATOM 965 C CA . ASP A 1 117 ? 2.297 -8.820 36.206 1.00 92.94 117 ASP A CA 1
ATOM 966 C C . ASP A 1 117 ? 1.456 -7.863 35.348 1.00 92.94 117 ASP A C 1
ATOM 968 O O . ASP A 1 117 ? 0.226 -7.813 35.491 1.00 92.94 117 ASP A O 1
ATOM 972 N N . ILE A 1 118 ? 2.089 -7.152 34.407 1.00 93.94 118 ILE A N 1
ATOM 973 C CA . ILE A 1 118 ? 1.400 -6.251 33.471 1.00 93.94 118 ILE A CA 1
ATOM 974 C C . ILE A 1 118 ? 0.438 -7.037 32.580 1.00 93.94 118 ILE A C 1
ATOM 976 O O . ILE A 1 118 ? -0.727 -6.655 32.445 1.00 93.94 118 ILE A O 1
ATOM 980 N N . GLU A 1 119 ? 0.881 -8.157 32.008 1.00 93.44 119 GLU A N 1
ATOM 981 C CA . GLU A 1 119 ? 0.024 -9.023 31.200 1.00 93.44 119 GLU A CA 1
ATOM 982 C C . GLU A 1 119 ? -1.164 -9.559 31.999 1.00 93.44 119 GLU A C 1
ATOM 984 O O . GLU A 1 119 ? -2.291 -9.606 31.501 1.00 93.44 119 GLU A O 1
ATOM 989 N N . LYS A 1 120 ? -0.937 -9.984 33.246 1.00 93.75 120 LYS A N 1
ATOM 990 C CA . LYS A 1 120 ? -2.004 -10.488 34.113 1.00 93.75 120 LYS A CA 1
ATOM 991 C C . LYS A 1 120 ? -3.036 -9.404 34.417 1.00 93.75 120 LYS A C 1
ATOM 993 O O . LYS A 1 120 ? -4.235 -9.680 34.352 1.00 93.75 120 LYS A O 1
ATOM 998 N N . PHE A 1 121 ? -2.587 -8.187 34.710 1.00 94.75 121 PHE A N 1
ATOM 999 C CA . PHE A 1 121 ? -3.469 -7.047 34.932 1.00 94.75 121 PHE A CA 1
ATOM 1000 C C . PHE A 1 121 ? -4.250 -6.676 33.663 1.00 94.75 121 PHE A C 1
ATOM 1002 O O . PHE A 1 121 ? -5.469 -6.527 33.723 1.00 94.75 121 PHE A O 1
ATOM 1009 N N . ALA A 1 122 ? -3.590 -6.610 32.503 1.00 94.50 122 ALA A N 1
ATOM 1010 C CA . ALA A 1 122 ? -4.240 -6.331 31.224 1.00 94.50 122 ALA A CA 1
ATOM 1011 C C . ALA A 1 122 ? -5.316 -7.378 30.880 1.00 94.50 122 ALA A C 1
ATOM 1013 O O . ALA A 1 122 ? -6.438 -7.008 30.534 1.00 94.50 122 ALA A O 1
ATOM 1014 N N . ARG A 1 123 ? -5.022 -8.673 31.079 1.00 95.00 123 ARG A N 1
ATOM 1015 C CA . ARG A 1 123 ? -5.995 -9.767 30.902 1.00 95.00 123 ARG A CA 1
ATOM 1016 C C . ARG A 1 123 ? -7.220 -9.608 31.802 1.00 95.00 123 ARG A C 1
ATOM 1018 O O . ARG A 1 123 ? -8.336 -9.805 31.337 1.00 95.00 123 ARG A O 1
ATOM 1025 N N . MET A 1 124 ? -7.033 -9.216 33.062 1.00 95.00 124 MET A N 1
ATOM 1026 C CA . MET A 1 124 ? -8.151 -8.959 33.978 1.00 95.00 124 MET A CA 1
ATOM 1027 C C . MET A 1 124 ? -9.055 -7.821 33.474 1.00 95.00 124 MET A C 1
ATOM 1029 O O . MET A 1 124 ? -10.279 -7.930 33.565 1.00 95.00 124 MET A O 1
ATOM 1033 N N . LEU A 1 125 ? -8.478 -6.743 32.928 1.00 95.75 125 LEU A N 1
ATOM 1034 C CA . LEU A 1 125 ? -9.266 -5.662 32.322 1.00 95.75 125 LEU A CA 1
ATOM 1035 C C . LEU A 1 125 ? -10.050 -6.162 31.103 1.00 95.75 125 LEU A C 1
ATOM 1037 O O . LEU A 1 125 ? -11.247 -5.905 30.993 1.00 95.75 125 LEU A O 1
ATOM 1041 N N . ASP A 1 126 ? -9.394 -6.922 30.225 1.00 96.31 126 ASP A N 1
ATOM 1042 C CA . ASP A 1 126 ? -10.017 -7.497 29.031 1.00 96.31 126 ASP A CA 1
ATOM 1043 C C . ASP A 1 126 ? -11.172 -8.448 29.370 1.00 96.31 126 ASP A C 1
ATOM 1045 O O . ASP A 1 126 ? -12.214 -8.413 28.719 1.00 96.31 126 ASP A O 1
ATOM 1049 N N . GLU A 1 127 ? -11.033 -9.278 30.405 1.00 96.31 127 GLU A N 1
ATOM 1050 C CA . GLU A 1 127 ? -12.102 -10.169 30.867 1.00 96.31 127 GLU A CA 1
ATOM 1051 C C . GLU A 1 127 ? -13.342 -9.392 31.327 1.00 96.31 127 GLU A C 1
ATOM 1053 O O . GLU A 1 127 ? -14.476 -9.794 31.033 1.00 96.31 127 GLU A O 1
ATOM 1058 N N . TRP A 1 128 ? -13.143 -8.264 32.015 1.00 95.19 128 TRP A N 1
ATOM 1059 C CA . TRP A 1 128 ? -14.246 -7.404 32.436 1.00 95.19 128 TRP A CA 1
ATOM 1060 C C . TRP A 1 128 ? -14.927 -6.728 31.244 1.00 95.19 128 TRP A C 1
ATOM 1062 O O . TRP A 1 128 ? -16.159 -6.746 31.143 1.00 95.19 128 TRP A O 1
ATOM 1072 N N . ASP A 1 129 ? -14.133 -6.213 30.303 1.00 97.00 129 ASP A N 1
ATOM 1073 C CA . ASP A 1 129 ? -14.627 -5.613 29.065 1.00 97.00 129 ASP A CA 1
ATOM 1074 C C . ASP A 1 129 ? -15.459 -6.617 28.259 1.00 97.00 129 ASP A C 1
ATOM 1076 O O . ASP A 1 129 ? -16.611 -6.343 27.913 1.00 97.00 129 ASP A O 1
ATOM 1080 N N . ILE A 1 130 ? -14.934 -7.828 28.038 1.00 98.12 130 ILE A N 1
ATOM 1081 C CA . ILE A 1 130 ? -15.637 -8.908 27.334 1.00 98.12 130 ILE A CA 1
ATOM 1082 C C . ILE A 1 130 ? -16.962 -9.230 28.032 1.00 98.12 130 ILE A C 1
ATOM 1084 O O . ILE A 1 130 ? -17.990 -9.383 27.368 1.00 98.12 130 ILE A O 1
ATOM 1088 N N . LYS A 1 131 ? -16.981 -9.319 29.365 1.00 97.44 131 LYS A N 1
ATOM 1089 C CA . LYS A 1 131 ? -18.198 -9.636 30.125 1.00 97.44 131 LYS A CA 1
ATOM 1090 C C . LYS A 1 131 ? -19.280 -8.566 29.954 1.00 97.44 131 LYS A C 1
ATOM 1092 O O . LYS A 1 131 ? -20.439 -8.918 29.719 1.00 97.44 131 LYS A O 1
ATOM 1097 N N . ARG A 1 132 ? -18.923 -7.280 30.045 1.00 96.88 132 ARG A N 1
ATOM 1098 C CA . ARG A 1 132 ? -19.856 -6.164 29.810 1.00 96.88 132 ARG A CA 1
ATOM 1099 C C . ARG A 1 132 ? -20.365 -6.174 28.368 1.00 96.88 132 ARG A C 1
ATOM 1101 O O . ARG A 1 132 ? -21.576 -6.182 28.145 1.00 96.88 132 ARG A O 1
ATOM 1108 N N . ILE A 1 133 ? -19.452 -6.235 27.398 1.00 98.31 133 ILE A N 1
ATOM 1109 C CA . ILE A 1 133 ? -19.773 -6.185 25.967 1.00 98.31 133 ILE A CA 1
ATOM 1110 C C . ILE A 1 133 ? -20.706 -7.336 25.583 1.00 98.31 133 ILE A C 1
ATOM 1112 O O . ILE A 1 133 ? -21.758 -7.112 24.988 1.00 98.31 133 ILE A O 1
ATOM 1116 N N . THR A 1 134 ? -20.370 -8.574 25.950 1.00 98.31 134 THR A N 1
ATOM 1117 C CA . THR A 1 134 ? -21.159 -9.761 25.572 1.00 98.31 134 THR A CA 1
ATOM 1118 C C . THR A 1 134 ? -22.557 -9.766 26.193 1.00 98.31 134 THR A C 1
ATOM 1120 O O . THR A 1 134 ? -23.518 -10.133 25.508 1.00 98.31 134 THR A O 1
ATOM 1123 N N . ARG A 1 135 ? -22.721 -9.289 27.437 1.00 97.75 135 ARG A N 1
ATOM 1124 C CA . ARG A 1 135 ? -24.042 -9.091 28.066 1.00 97.75 135 ARG A CA 1
ATOM 1125 C C . ARG A 1 135 ? -24.930 -8.173 27.222 1.00 97.75 135 ARG A C 1
ATOM 1127 O O . ARG A 1 135 ? -26.078 -8.509 26.912 1.00 97.75 135 ARG A O 1
ATOM 1134 N N . ASN A 1 136 ? -24.398 -7.020 26.838 1.00 97.81 136 ASN A N 1
ATOM 1135 C CA . ASN A 1 136 ? -25.158 -5.995 26.132 1.00 97.81 136 ASN A CA 1
ATOM 1136 C C . ASN A 1 136 ? -25.389 -6.374 24.659 1.00 97.81 136 ASN A C 1
ATOM 1138 O O . ASN A 1 136 ? -26.480 -6.162 24.135 1.00 97.81 136 ASN A O 1
ATOM 1142 N N . LEU A 1 137 ? -24.429 -7.037 24.004 1.00 98.25 137 LEU A N 1
ATOM 1143 C CA . LEU A 1 137 ? -24.614 -7.592 22.658 1.00 98.25 137 LEU A CA 1
ATOM 1144 C C . LEU A 1 137 ? -25.675 -8.698 22.617 1.00 98.25 137 LEU A C 1
ATOM 1146 O O . LEU A 1 137 ? -26.444 -8.772 21.658 1.00 98.25 137 LEU A O 1
ATOM 1150 N N . THR A 1 138 ? -25.757 -9.530 23.659 1.00 98.06 138 THR A N 1
ATOM 1151 C CA . THR A 1 138 ? -26.818 -10.544 23.781 1.00 98.06 138 THR A CA 1
ATOM 1152 C C . THR A 1 138 ? -28.187 -9.869 23.837 1.00 98.06 138 THR A C 1
ATOM 1154 O O . THR A 1 138 ? -29.076 -10.204 23.054 1.00 98.06 138 THR A O 1
ATOM 1157 N N . THR A 1 139 ? -28.315 -8.831 24.670 1.00 97.06 139 THR A N 1
ATOM 1158 C CA . THR A 1 139 ? -29.528 -8.001 24.755 1.00 97.06 139 THR A CA 1
ATOM 1159 C C . THR A 1 139 ? -29.868 -7.361 23.404 1.00 97.06 139 THR A C 1
ATOM 1161 O O . THR A 1 139 ? -31.019 -7.400 22.964 1.00 97.06 139 THR A O 1
ATOM 1164 N N . ALA A 1 140 ? -28.868 -6.821 22.700 1.00 97.00 140 ALA A N 1
ATOM 1165 C CA . ALA A 1 140 ? -29.039 -6.233 21.375 1.00 97.00 140 ALA A CA 1
ATOM 1166 C C . ALA A 1 140 ? -29.566 -7.257 20.357 1.00 97.00 140 ALA A C 1
ATOM 1168 O O . ALA A 1 140 ? -30.498 -6.973 19.601 1.00 97.00 140 ALA A O 1
ATOM 1169 N N . ALA A 1 141 ? -28.991 -8.462 20.346 1.00 96.69 141 ALA A N 1
ATOM 1170 C CA . ALA A 1 141 ? -29.379 -9.532 19.438 1.00 96.69 141 ALA A CA 1
ATOM 1171 C C . ALA A 1 141 ? -30.816 -10.011 19.692 1.00 96.69 141 ALA A C 1
ATOM 1173 O O . ALA A 1 141 ? -31.565 -10.215 18.736 1.00 96.69 141 ALA A O 1
ATOM 1174 N N . GLU A 1 142 ? -31.210 -10.178 20.956 1.00 96.25 142 GLU A N 1
ATOM 1175 C CA . GLU A 1 142 ? -32.574 -10.558 21.341 1.00 96.25 142 GLU A CA 1
ATOM 1176 C C . GLU A 1 142 ? -33.593 -9.505 20.901 1.00 96.25 142 GLU A C 1
ATOM 1178 O O . GLU A 1 142 ? -34.582 -9.842 20.245 1.00 96.25 142 GLU A O 1
ATOM 1183 N N . LYS A 1 143 ? -33.313 -8.222 21.171 1.00 95.12 143 LYS A N 1
ATOM 1184 C CA . LYS A 1 143 ? -34.176 -7.108 20.760 1.00 95.12 143 LYS A CA 1
ATOM 1185 C C . LYS A 1 143 ? -34.332 -7.033 19.245 1.00 95.12 143 LYS A C 1
ATOM 1187 O O . LYS A 1 143 ? -35.452 -6.964 18.755 1.00 95.12 143 LYS A O 1
ATOM 1192 N N . LEU A 1 144 ? -33.234 -7.092 18.490 1.00 94.81 144 LEU A N 1
ATOM 1193 C CA . LEU A 1 144 ? -33.284 -6.969 17.029 1.00 94.81 144 LEU A CA 1
ATOM 1194 C C . LEU A 1 144 ? -33.995 -8.150 16.362 1.00 94.81 144 LEU A C 1
ATOM 1196 O O . LEU A 1 144 ? -34.729 -7.940 15.402 1.00 94.81 144 LEU A O 1
ATOM 1200 N N . LYS A 1 145 ? -33.826 -9.379 16.869 1.00 94.50 145 LYS A N 1
ATOM 1201 C CA . LYS A 1 145 ? -34.515 -10.570 16.336 1.00 94.50 145 LYS A CA 1
ATOM 1202 C C . LYS A 1 145 ? -36.022 -10.555 16.582 1.00 94.50 145 LYS A C 1
ATOM 1204 O O . LYS A 1 145 ? -36.755 -11.185 15.824 1.00 94.50 145 LYS A O 1
ATOM 1209 N N . ALA A 1 146 ? -36.474 -9.884 17.640 1.00 94.12 146 ALA A N 1
ATOM 1210 C CA . ALA A 1 146 ? -37.893 -9.763 17.958 1.00 94.12 146 ALA A CA 1
ATOM 1211 C C . ALA A 1 146 ? -38.628 -8.758 17.051 1.00 94.12 146 ALA A C 1
ATOM 1213 O O . ALA 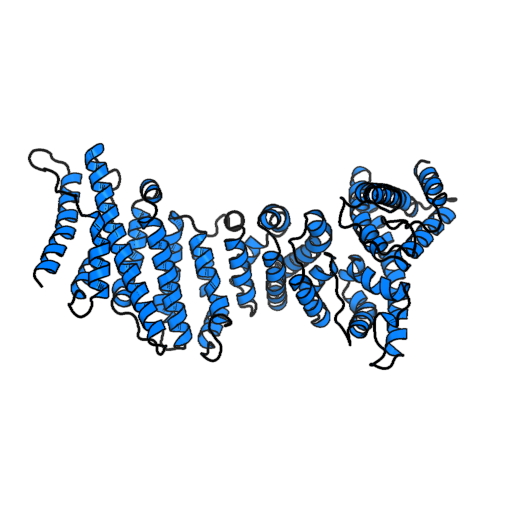A 1 146 ? -39.858 -8.755 17.018 1.00 94.12 146 ALA A O 1
ATOM 1214 N N . LEU A 1 147 ? -37.894 -7.914 16.319 1.00 91.88 147 LEU A N 1
ATOM 1215 C CA . LEU A 1 147 ? -38.461 -6.864 15.479 1.00 91.88 147 LEU A CA 1
ATOM 1216 C C . LEU A 1 147 ? -38.712 -7.340 14.043 1.00 91.88 147 LEU A C 1
ATOM 1218 O O . LEU A 1 147 ? -37.951 -8.148 13.501 1.00 91.88 147 LEU A O 1
ATOM 1222 N N . PRO A 1 148 ? -39.743 -6.801 13.369 1.00 89.81 148 PRO A N 1
ATOM 1223 C CA . PRO A 1 148 ? -39.924 -7.025 11.944 1.00 89.81 148 PRO A CA 1
ATOM 1224 C C . PRO A 1 148 ? -38.772 -6.385 11.142 1.00 89.81 148 PRO A C 1
ATOM 1226 O O . PRO A 1 148 ? -38.193 -5.379 11.572 1.00 89.81 148 PRO A O 1
ATOM 1229 N N . PRO A 1 149 ? -38.449 -6.892 9.934 1.00 84.44 149 PRO A N 1
ATOM 1230 C CA . PRO A 1 149 ? -37.308 -6.403 9.158 1.00 84.44 149 PRO A CA 1
ATOM 1231 C C . PRO A 1 149 ? -37.306 -4.904 8.859 1.00 84.44 149 PRO A C 1
ATOM 1233 O O . PRO A 1 149 ? -36.249 -4.297 8.705 1.00 84.44 149 PRO A O 1
ATOM 1236 N N . GLN A 1 150 ? -38.485 -4.291 8.798 1.00 84.56 150 GLN A N 1
ATOM 1237 C CA . GLN A 1 150 ? -38.662 -2.868 8.544 1.00 84.56 150 GLN A CA 1
ATOM 1238 C C . GLN A 1 150 ? -38.337 -1.994 9.758 1.00 84.56 150 GLN A C 1
ATOM 1240 O O . GLN A 1 150 ? -38.207 -0.786 9.587 1.00 84.56 150 GLN A O 1
ATOM 1245 N N . GLU A 1 151 ? -38.184 -2.551 10.956 1.00 85.94 151 GLU A N 1
ATOM 1246 C CA . GLU A 1 151 ? -37.906 -1.806 12.193 1.00 85.94 151 GLU A CA 1
ATOM 1247 C C . GLU A 1 151 ? -36.475 -2.027 12.703 1.00 85.94 151 GLU A C 1
ATOM 1249 O O . GLU A 1 151 ? -35.946 -1.183 13.428 1.00 85.94 151 GLU A O 1
ATOM 1254 N N . MET A 1 152 ? -35.796 -3.081 12.232 1.00 87.69 152 MET A N 1
ATOM 1255 C CA . MET A 1 152 ? -34.396 -3.366 12.559 1.00 87.69 152 MET A CA 1
ATOM 1256 C C . MET A 1 152 ? -33.477 -2.201 12.157 1.00 87.69 152 MET A C 1
ATOM 1258 O O . MET A 1 152 ? -33.277 -1.905 10.977 1.00 87.69 152 MET A O 1
ATOM 1262 N N . SER A 1 153 ? -32.947 -1.490 13.152 1.00 87.81 153 SER A N 1
ATOM 1263 C CA . SER A 1 153 ? -32.007 -0.380 12.972 1.00 87.81 153 SER A CA 1
ATOM 1264 C C . SER A 1 153 ? -31.323 -0.025 14.291 1.00 87.81 153 SER A C 1
ATOM 1266 O O . SER A 1 153 ? -31.771 -0.449 15.354 1.00 87.81 153 SER A O 1
ATOM 1268 N N . ILE A 1 154 ? -30.281 0.809 14.229 1.00 89.19 154 ILE A N 1
ATOM 1269 C CA . ILE A 1 154 ? -29.588 1.332 15.419 1.00 89.19 154 ILE A CA 1
ATOM 1270 C C . ILE A 1 154 ? -30.528 2.038 16.411 1.00 89.19 154 ILE A C 1
ATOM 1272 O O . ILE A 1 154 ? -30.298 1.974 17.609 1.00 89.19 154 ILE A O 1
ATOM 1276 N N . HIS A 1 155 ? -31.609 2.664 15.930 1.00 89.31 155 HIS A N 1
ATOM 1277 C CA . HIS A 1 155 ? -32.558 3.407 16.768 1.00 89.31 155 HIS A CA 1
ATOM 1278 C C . HIS A 1 155 ? -33.485 2.503 17.589 1.00 89.31 155 HIS A C 1
ATOM 1280 O O . HIS A 1 155 ? -34.206 2.994 18.449 1.00 89.31 155 HIS A O 1
ATOM 1286 N N . ALA A 1 156 ? -33.499 1.199 17.306 1.00 89.75 156 ALA A N 1
ATOM 1287 C CA . ALA A 1 156 ? -34.306 0.234 18.042 1.00 89.75 156 ALA A CA 1
ATOM 1288 C C . ALA A 1 156 ? -33.600 -0.311 19.298 1.00 89.75 156 ALA A C 1
ATOM 1290 O O . ALA A 1 156 ? -34.202 -1.050 20.077 1.00 89.75 156 ALA A O 1
ATOM 1291 N N . LEU A 1 157 ? -32.319 0.015 19.475 1.00 93.12 157 LEU A N 1
ATOM 1292 C CA . LEU A 1 157 ? -31.515 -0.408 20.613 1.00 93.12 157 LEU A CA 1
ATOM 1293 C C . LEU A 1 157 ? -31.530 0.656 21.711 1.00 93.12 157 LEU A C 1
ATOM 1295 O O . LEU A 1 157 ? -31.600 1.851 21.430 1.00 93.12 157 LEU A O 1
ATOM 1299 N N . ASP A 1 158 ? -31.425 0.214 22.963 1.00 94.25 158 ASP A N 1
ATOM 1300 C CA . ASP A 1 158 ? -31.033 1.111 24.051 1.00 94.25 158 ASP A CA 1
ATOM 1301 C C . ASP A 1 158 ? -29.564 1.534 23.900 1.00 94.25 158 ASP A C 1
ATOM 1303 O O . ASP A 1 158 ? -28.781 0.880 23.203 1.00 94.25 158 ASP A O 1
ATOM 1307 N N . THR A 1 159 ? -29.199 2.627 24.571 1.00 93.69 159 THR A N 1
ATOM 1308 C CA . THR A 1 159 ? -27.868 3.234 24.481 1.00 93.69 159 THR A CA 1
ATOM 1309 C C . THR A 1 159 ? -26.753 2.239 24.794 1.00 93.69 159 THR A C 1
ATOM 1311 O O . THR A 1 159 ? -25.822 2.133 24.003 1.00 93.69 159 THR A O 1
ATOM 1314 N N . ALA A 1 160 ? -26.868 1.448 25.865 1.00 95.81 160 ALA A N 1
ATOM 1315 C CA . ALA A 1 160 ? -25.836 0.488 26.260 1.00 95.81 160 ALA A CA 1
ATOM 1316 C C . ALA A 1 160 ? -25.649 -0.618 25.206 1.00 95.81 160 ALA A C 1
ATOM 1318 O O . ALA A 1 160 ? -24.529 -0.901 24.786 1.00 95.81 160 ALA A O 1
ATOM 1319 N N . SER A 1 161 ? -26.747 -1.194 24.709 1.00 96.62 161 SER A N 1
ATOM 1320 C CA . SER A 1 161 ? -26.731 -2.197 23.635 1.00 96.62 161 SER A CA 1
ATOM 1321 C C . SER A 1 161 ? -26.111 -1.662 22.340 1.00 96.62 161 SER A C 1
ATOM 1323 O O . SER A 1 161 ? -25.337 -2.363 21.686 1.00 96.62 161 SER A O 1
ATOM 1325 N N . LEU A 1 162 ? -26.439 -0.422 21.959 1.00 95.38 162 LEU A N 1
ATOM 1326 C CA . LEU A 1 162 ? -25.856 0.235 20.789 1.00 95.38 162 LEU A CA 1
ATOM 1327 C C . LEU A 1 162 ? -24.361 0.504 20.992 1.00 95.38 162 LEU A C 1
ATOM 1329 O O . LEU A 1 162 ? -23.553 0.203 20.113 1.00 95.38 162 LEU A O 1
ATOM 1333 N N . LEU A 1 163 ? -23.987 1.052 22.146 1.00 95.69 163 LEU A N 1
ATOM 1334 C CA . LEU A 1 163 ? -22.605 1.380 22.463 1.00 95.69 163 LEU A CA 1
ATOM 1335 C C . LEU A 1 163 ? -21.731 0.138 22.571 1.00 95.69 163 LEU A C 1
ATOM 1337 O O . LEU A 1 163 ? -20.604 0.196 22.107 1.00 95.69 163 LEU A O 1
ATOM 1341 N N . SER A 1 164 ? -22.236 -1.013 23.017 1.00 97.44 164 SER A N 1
ATOM 1342 C CA . SER A 1 164 ? -21.454 -2.257 22.998 1.00 97.44 164 SER A CA 1
ATOM 1343 C C . SER A 1 164 ? -21.135 -2.769 21.585 1.00 97.44 164 SER A C 1
ATOM 1345 O O . SER A 1 164 ? -20.119 -3.443 21.398 1.00 97.44 164 SER A O 1
ATOM 1347 N N . ILE A 1 165 ? -21.922 -2.402 20.561 1.00 96.31 165 ILE A N 1
ATOM 1348 C CA . ILE A 1 165 ? -21.533 -2.623 19.155 1.00 96.31 165 ILE A CA 1
ATOM 1349 C C . ILE A 1 165 ? -20.310 -1.760 18.823 1.00 96.31 165 ILE A C 1
ATOM 1351 O O . ILE A 1 165 ? -19.328 -2.284 18.304 1.00 96.31 165 ILE A O 1
ATOM 1355 N N . PHE A 1 166 ? -20.337 -0.463 19.146 1.00 94.44 166 PHE A N 1
ATOM 1356 C CA . PHE A 1 166 ? -19.205 0.449 18.918 1.00 94.44 166 PHE A CA 1
ATOM 1357 C C . PHE A 1 166 ? -17.976 0.098 19.763 1.00 94.44 166 PHE A C 1
ATOM 1359 O O . PHE A 1 166 ? -16.842 0.203 19.297 1.00 94.44 166 PHE A O 1
ATOM 1366 N N . GLU A 1 167 ? -18.201 -0.374 20.981 1.00 96.75 167 GLU A N 1
ATOM 1367 C CA . GLU A 1 167 ? -17.173 -0.822 21.900 1.00 96.75 167 GLU A CA 1
ATOM 1368 C C . GLU A 1 167 ? -16.441 -2.037 21.352 1.00 96.75 167 GLU A C 1
ATOM 1370 O O . GLU A 1 167 ? -15.214 -2.045 21.315 1.00 96.75 167 GLU A O 1
ATOM 1375 N N . THR A 1 168 ? -17.175 -3.011 20.809 1.00 97.75 168 THR A N 1
ATOM 1376 C CA . THR A 1 168 ? -16.571 -4.164 20.129 1.00 97.75 168 THR A CA 1
ATOM 1377 C C . THR A 1 168 ? -15.653 -3.728 18.988 1.00 97.75 168 THR A C 1
ATOM 1379 O O . THR A 1 168 ? -14.619 -4.351 18.768 1.00 97.75 168 THR A O 1
ATOM 1382 N N . LEU A 1 169 ? -15.980 -2.633 18.289 1.00 96.62 169 LEU A N 1
ATOM 1383 C CA . LEU A 1 169 ? -15.142 -2.117 17.204 1.00 96.62 169 LEU A CA 1
ATOM 1384 C C . LEU A 1 169 ? -13.814 -1.492 17.684 1.00 96.62 169 LEU A C 1
ATOM 1386 O O . LEU A 1 169 ? -12.907 -1.284 16.873 1.00 96.62 169 LEU A O 1
ATOM 1390 N N . SER A 1 170 ? -13.704 -1.189 18.980 1.00 96.06 170 SER A N 1
ATOM 1391 C CA . SER A 1 170 ? -12.504 -0.637 19.627 1.00 96.06 170 SER A CA 1
ATOM 1392 C C . SER A 1 170 ? -11.787 -1.654 20.523 1.00 96.06 170 SER A C 1
ATOM 1394 O O . SER A 1 170 ? -10.592 -1.524 20.764 1.00 96.06 170 SER A O 1
ATOM 1396 N N . CYS A 1 171 ? -12.498 -2.674 21.003 1.00 96.31 171 CYS A N 1
ATOM 1397 C CA . CYS A 1 171 ? -11.992 -3.660 21.946 1.00 96.31 171 CYS A CA 1
ATOM 1398 C C . CYS A 1 171 ? -11.148 -4.730 21.249 1.00 96.31 171 CYS A C 1
ATOM 1400 O O . CYS A 1 171 ? -11.664 -5.686 20.668 1.00 96.31 171 CYS A O 1
ATOM 1402 N N . GLU A 1 172 ? -9.830 -4.607 21.352 1.00 94.19 172 GLU A N 1
ATOM 1403 C CA . GLU A 1 172 ? -8.895 -5.555 20.751 1.00 94.19 172 GLU A CA 1
ATOM 1404 C C . GLU A 1 172 ? -9.088 -7.000 21.243 1.00 94.19 172 GLU A C 1
ATOM 1406 O O . GLU A 1 172 ? -9.032 -7.931 20.438 1.00 94.19 172 GLU A O 1
ATOM 1411 N N . ALA A 1 173 ? -9.397 -7.202 22.527 1.00 95.25 173 ALA A N 1
ATOM 1412 C CA . ALA A 1 173 ? -9.650 -8.528 23.089 1.00 95.25 173 ALA A CA 1
ATOM 1413 C C . ALA A 1 173 ? -10.848 -9.235 22.424 1.00 95.25 173 ALA A C 1
ATOM 1415 O O . ALA A 1 173 ? -10.803 -10.443 22.172 1.00 95.25 173 ALA A O 1
ATOM 1416 N N . MET A 1 174 ? -11.892 -8.478 22.063 1.00 97.38 174 MET A N 1
ATOM 1417 C CA . MET A 1 174 ? -13.005 -8.990 21.260 1.00 97.38 174 MET A CA 1
ATOM 1418 C C . MET A 1 174 ? -12.563 -9.269 19.819 1.00 97.38 174 MET A C 1
ATOM 1420 O O . MET A 1 174 ? -12.810 -10.357 19.301 1.00 97.38 174 MET A O 1
ATOM 1424 N N . LEU A 1 175 ? -11.877 -8.317 19.175 1.00 96.94 175 LEU A N 1
ATOM 1425 C CA . LEU A 1 175 ? -11.469 -8.411 17.764 1.00 96.94 175 LEU A CA 1
ATOM 1426 C C . LEU A 1 175 ? -10.470 -9.541 17.491 1.00 96.94 175 LEU A C 1
ATOM 1428 O O . LEU A 1 175 ? -10.460 -10.124 16.404 1.00 96.94 175 LEU A O 1
ATOM 1432 N N . ARG A 1 176 ? -9.635 -9.886 18.474 1.00 94.19 176 ARG A N 1
ATOM 1433 C CA . ARG A 1 176 ? -8.683 -10.995 18.369 1.00 94.19 176 ARG A CA 1
ATOM 1434 C C . ARG A 1 176 ? -9.359 -12.367 18.436 1.00 94.19 176 ARG A C 1
ATOM 1436 O O . ARG A 1 176 ? -8.787 -13.339 17.942 1.00 94.19 176 ARG A O 1
ATOM 1443 N N . ASN A 1 177 ? -10.579 -12.454 18.966 1.00 95.69 177 ASN A N 1
ATOM 1444 C CA . ASN A 1 177 ? -11.278 -13.710 19.211 1.00 95.69 177 ASN A CA 1
ATOM 1445 C C . ASN A 1 177 ? -12.476 -13.905 18.267 1.00 95.69 177 ASN A C 1
ATOM 1447 O O . ASN A 1 177 ? -13.601 -13.489 18.545 1.00 95.69 177 ASN A O 1
ATOM 1451 N N . ASP A 1 178 ? -12.250 -14.630 17.169 1.00 95.44 178 ASP A N 1
ATOM 1452 C CA . ASP A 1 178 ? -13.285 -14.901 16.161 1.00 95.44 178 ASP A CA 1
ATOM 1453 C C . ASP A 1 178 ? -14.521 -15.621 16.730 1.00 95.44 178 ASP A C 1
ATOM 1455 O O . ASP A 1 178 ? -15.639 -15.398 16.266 1.00 95.44 178 ASP A O 1
ATOM 1459 N N . ARG A 1 179 ? -14.352 -16.441 17.777 1.00 97.06 179 ARG A N 1
ATOM 1460 C CA . ARG A 1 179 ? -15.482 -17.097 18.441 1.00 97.06 179 ARG A CA 1
ATOM 1461 C C . ARG A 1 179 ? -16.365 -16.087 19.170 1.00 97.06 179 ARG A C 1
ATOM 1463 O O . ARG A 1 179 ? -17.577 -16.157 19.020 1.00 97.06 179 ARG A O 1
ATOM 1470 N N . LEU A 1 180 ? -15.785 -15.139 19.910 1.00 97.44 180 LEU A N 1
ATOM 1471 C CA . LEU A 1 180 ? -16.567 -14.084 20.571 1.00 97.44 180 LEU A CA 1
ATOM 1472 C C . LEU A 1 180 ? -17.326 -13.235 19.549 1.00 97.44 180 LEU A C 1
ATOM 1474 O O . LEU A 1 180 ? -18.499 -12.921 19.755 1.00 97.44 180 LEU A O 1
ATOM 1478 N N . LEU A 1 181 ? -16.683 -12.909 18.426 1.00 97.75 181 LEU A N 1
ATOM 1479 C CA . LEU A 1 181 ? -17.336 -12.151 17.367 1.00 97.75 181 LEU A CA 1
ATOM 1480 C C . LEU A 1 181 ? -18.513 -12.926 16.752 1.00 97.75 181 LEU A C 1
ATOM 1482 O O . LEU A 1 181 ? -19.602 -12.373 16.613 1.00 97.75 181 LEU A O 1
ATOM 1486 N N . LYS A 1 182 ? -18.333 -14.217 16.454 1.00 97.38 182 LYS A N 1
ATOM 1487 C CA . LYS A 1 182 ? -19.397 -15.080 15.915 1.00 97.38 182 LYS A CA 1
ATOM 1488 C C . LYS A 1 182 ? -20.552 -15.280 16.885 1.00 97.38 182 LYS A C 1
ATOM 1490 O O . LYS A 1 182 ? -21.712 -15.174 16.486 1.00 97.38 182 LYS A O 1
ATOM 1495 N N . ASP A 1 183 ? -20.232 -15.566 18.143 1.00 97.69 183 ASP A N 1
ATOM 1496 C CA . ASP A 1 183 ? -21.221 -15.919 19.158 1.00 97.69 183 ASP A CA 1
ATOM 1497 C C . ASP A 1 183 ? -22.058 -14.692 19.574 1.00 97.69 183 ASP A C 1
ATOM 1499 O O . ASP A 1 183 ? -23.259 -14.831 19.814 1.00 97.69 183 ASP A O 1
ATOM 1503 N N . TYR A 1 184 ? -21.463 -13.488 19.607 1.00 98.25 184 TYR A N 1
ATOM 1504 C CA . TYR A 1 184 ? -22.113 -12.298 20.179 1.00 98.25 184 TYR A CA 1
ATOM 1505 C C . TYR A 1 184 ? -22.242 -11.094 19.236 1.00 98.25 184 TYR A C 1
ATOM 1507 O O . TYR A 1 184 ? -23.245 -10.387 19.309 1.00 98.25 184 TYR A O 1
ATOM 1515 N N . PHE A 1 185 ? -21.273 -10.825 18.357 1.00 98.00 185 PHE A N 1
ATOM 1516 C CA . PHE A 1 185 ? -21.205 -9.564 17.599 1.00 98.00 185 PHE A CA 1
ATOM 1517 C C . PHE A 1 185 ? -21.846 -9.626 16.207 1.00 98.00 185 PHE A C 1
ATOM 1519 O O . PHE A 1 185 ? -22.579 -8.712 15.829 1.00 98.00 185 PHE A O 1
ATOM 1526 N N . ASP A 1 186 ? -21.612 -10.692 15.439 1.00 96.94 186 ASP A N 1
ATOM 1527 C CA . ASP A 1 186 ? -21.974 -10.744 14.015 1.00 96.94 186 ASP A CA 1
ATOM 1528 C C . ASP A 1 186 ? -23.464 -10.540 13.767 1.00 96.94 186 ASP A C 1
ATOM 1530 O O . ASP A 1 186 ? -23.874 -9.849 12.831 1.00 96.94 186 ASP A O 1
ATOM 1534 N N . VAL A 1 187 ? -24.291 -11.140 14.622 1.00 95.81 187 VAL A N 1
ATOM 1535 C CA . VAL A 1 187 ? -25.743 -11.047 14.512 1.00 95.81 187 VAL A CA 1
ATOM 1536 C C . VAL A 1 187 ? -26.229 -9.611 14.726 1.00 95.81 187 VAL A C 1
ATOM 1538 O O . VAL A 1 187 ? -26.817 -9.066 13.787 1.00 95.81 187 VAL A O 1
ATOM 1541 N N . PRO A 1 188 ? -26.007 -8.957 15.885 1.00 96.00 188 PRO A N 1
ATOM 1542 C CA . PRO A 1 188 ? -26.442 -7.576 16.064 1.00 96.00 188 PRO A CA 1
ATOM 1543 C C . PRO A 1 188 ? -25.799 -6.641 15.034 1.00 96.00 188 PRO A C 1
ATOM 1545 O O . PRO A 1 188 ? -26.511 -5.828 14.442 1.00 96.00 188 PRO A O 1
ATOM 1548 N N . PHE A 1 189 ? -24.510 -6.814 14.719 1.00 96.00 189 PHE A N 1
ATOM 1549 C CA . PHE A 1 189 ? -23.811 -6.010 13.716 1.00 96.00 189 PHE A CA 1
ATOM 1550 C C . PHE A 1 189 ? -24.459 -6.097 12.329 1.00 96.00 189 PHE A C 1
ATOM 1552 O O . PHE A 1 189 ? -24.639 -5.077 11.663 1.00 96.00 189 PHE A O 1
ATOM 1559 N N . LYS A 1 190 ? -24.866 -7.289 11.883 1.00 94.25 190 LYS A N 1
ATOM 1560 C CA . LYS A 1 190 ? -25.560 -7.466 10.601 1.00 94.25 190 LYS A CA 1
ATOM 1561 C C . LYS A 1 190 ? -26.966 -6.865 10.619 1.00 94.25 190 LYS A C 1
ATOM 1563 O O . LYS A 1 190 ? -27.369 -6.220 9.650 1.00 94.25 190 LYS A O 1
ATOM 1568 N N . LEU A 1 191 ? -27.720 -7.066 11.700 1.00 93.75 191 LEU A N 1
ATOM 1569 C CA . LEU A 1 191 ? -29.125 -6.649 11.778 1.00 93.75 191 LEU A CA 1
ATOM 1570 C C . LEU A 1 191 ? -29.290 -5.123 11.827 1.00 93.75 191 LEU A C 1
ATOM 1572 O O . LEU A 1 191 ? -30.180 -4.588 11.158 1.00 93.75 191 LEU A O 1
ATOM 1576 N N . VAL A 1 192 ? -28.403 -4.400 12.523 1.00 92.19 192 VAL A N 1
ATOM 1577 C CA . VAL A 1 192 ? -28.460 -2.924 12.566 1.00 92.19 192 VAL A CA 1
ATOM 1578 C C . VAL A 1 192 ? -28.136 -2.262 11.222 1.00 92.19 192 VAL A C 1
ATOM 1580 O O . VAL A 1 192 ? -28.479 -1.099 11.013 1.00 92.19 192 VAL A O 1
ATOM 1583 N N . GLN A 1 193 ? -27.522 -3.003 10.294 1.00 90.62 193 GLN A N 1
ATOM 1584 C CA . GLN A 1 193 ? -27.067 -2.509 8.991 1.00 90.62 193 GLN A CA 1
ATOM 1585 C C . GLN A 1 193 ? -28.013 -2.825 7.824 1.00 90.62 193 GLN A C 1
ATOM 1587 O O . GLN A 1 193 ? -27.714 -2.492 6.679 1.00 90.62 193 GLN A O 1
ATOM 1592 N N . THR A 1 194 ? -29.170 -3.435 8.091 1.00 85.69 194 THR A N 1
ATOM 1593 C CA . THR A 1 194 ? -30.137 -3.868 7.061 1.00 85.69 194 THR A CA 1
ATOM 1594 C C . THR A 1 194 ? -30.649 -2.730 6.174 1.00 85.69 194 THR A C 1
ATOM 1596 O O . THR A 1 194 ? -30.858 -2.929 4.980 1.00 85.69 194 THR A O 1
ATOM 1599 N N . LYS A 1 195 ? -30.829 -1.525 6.732 1.00 84.44 195 LYS A N 1
ATOM 1600 C CA . LYS A 1 195 ? -31.288 -0.339 5.983 1.00 84.44 195 LYS A CA 1
ATOM 1601 C C . LYS A 1 195 ? -30.150 0.526 5.459 1.00 84.44 195 LYS A C 1
ATOM 1603 O O . LYS A 1 195 ? -30.235 1.078 4.364 1.00 84.44 195 LYS A O 1
ATOM 1608 N N . ARG A 1 196 ? -29.130 0.741 6.289 1.00 85.50 196 ARG A N 1
ATOM 1609 C CA . ARG A 1 196 ? -27.989 1.612 5.997 1.00 85.50 196 ARG A CA 1
ATOM 1610 C C . ARG A 1 196 ? -26.733 0.996 6.606 1.00 85.50 196 ARG A C 1
ATOM 1612 O O . ARG A 1 196 ? -26.782 0.627 7.776 1.00 85.50 196 ARG A O 1
ATOM 1619 N N . PRO A 1 197 ? -25.616 0.947 5.863 1.00 87.31 197 PRO A N 1
ATOM 1620 C CA . PRO A 1 197 ? -24.343 0.514 6.422 1.00 87.31 197 PRO A CA 1
ATOM 1621 C C . PRO A 1 197 ? -23.938 1.386 7.611 1.00 87.31 197 PRO A C 1
ATOM 1623 O O . PRO A 1 197 ? -24.086 2.614 7.549 1.00 87.31 197 PRO A O 1
ATOM 1626 N N . LEU A 1 198 ? -23.393 0.758 8.654 1.00 90.81 198 LEU A N 1
ATOM 1627 C CA . LEU A 1 198 ? -22.852 1.465 9.809 1.00 90.81 198 LEU A CA 1
ATOM 1628 C C . LEU A 1 198 ? -21.658 2.303 9.348 1.00 90.81 198 LEU A C 1
ATOM 1630 O O . LEU A 1 198 ? -20.762 1.797 8.669 1.00 90.81 198 LEU A O 1
ATOM 1634 N N . LYS A 1 199 ? -21.652 3.593 9.685 1.00 89.19 199 LYS A N 1
ATOM 1635 C CA . LYS A 1 199 ? -20.577 4.513 9.308 1.00 89.19 199 LYS A CA 1
ATOM 1636 C C . LYS A 1 199 ? -19.718 4.827 10.520 1.00 89.19 199 LYS A C 1
ATOM 1638 O O . LYS A 1 199 ? -20.253 5.115 11.584 1.00 89.19 199 LYS A O 1
ATOM 1643 N N . VAL A 1 200 ? -18.412 4.834 10.304 1.00 88.31 200 VAL A N 1
ATOM 1644 C CA . VAL A 1 200 ? -17.411 5.310 11.257 1.00 88.31 200 VAL A CA 1
ATOM 1645 C C . VAL A 1 200 ? -16.562 6.360 10.547 1.00 88.31 200 VAL A C 1
ATOM 1647 O O . VAL A 1 200 ? -16.223 6.183 9.374 1.00 88.31 200 VAL A O 1
ATOM 1650 N N . SER A 1 201 ? -16.325 7.490 11.208 1.00 83.75 201 SER A N 1
ATOM 1651 C CA . SER A 1 201 ? -15.505 8.591 10.683 1.00 83.75 201 SER A CA 1
ATOM 1652 C C . SER A 1 201 ? -14.053 8.497 11.128 1.00 83.75 201 SER A C 1
ATOM 1654 O O . SER A 1 201 ? -13.173 8.965 10.411 1.00 83.75 201 SER A O 1
ATOM 1656 N N . ASP A 1 202 ? -13.820 7.880 12.284 1.00 88.88 202 ASP A N 1
ATOM 1657 C CA . ASP A 1 202 ? -12.525 7.868 12.954 1.00 88.88 202 ASP A CA 1
ATOM 1658 C C . ASP A 1 202 ? -11.787 6.571 12.630 1.00 88.88 202 ASP A C 1
ATOM 1660 O O . ASP A 1 202 ? -12.402 5.547 12.300 1.00 88.88 202 ASP A O 1
ATOM 1664 N N . TYR A 1 203 ? -10.462 6.605 12.721 1.00 93.06 203 TYR A N 1
ATOM 1665 C CA . TYR A 1 203 ? -9.652 5.396 12.659 1.00 93.06 203 TYR A CA 1
ATOM 1666 C C . TYR A 1 203 ? -9.886 4.571 13.928 1.00 93.06 203 TYR A C 1
ATOM 1668 O O . TYR A 1 203 ? -9.558 5.003 15.033 1.00 93.06 203 TYR A O 1
ATOM 1676 N N . ILE A 1 204 ? -10.471 3.382 13.763 1.00 94.75 204 ILE A N 1
ATOM 1677 C CA . ILE A 1 204 ? -10.741 2.442 14.858 1.00 94.75 204 ILE A CA 1
ATOM 1678 C C . ILE A 1 204 ? -10.198 1.044 14.522 1.00 94.75 204 ILE A C 1
ATOM 1680 O O . ILE A 1 204 ? -10.229 0.660 13.346 1.00 94.75 204 ILE A O 1
ATOM 1684 N N . PRO A 1 205 ? -9.745 0.265 15.523 1.00 97.06 205 PRO A N 1
ATOM 1685 C CA . PRO A 1 205 ? -9.084 -1.025 15.319 1.00 97.06 205 PRO A CA 1
ATOM 1686 C C . PRO A 1 205 ? -9.839 -1.988 14.398 1.00 97.06 205 PRO A C 1
ATOM 1688 O O . PRO A 1 205 ? -9.249 -2.569 13.483 1.00 97.06 205 PRO A O 1
ATOM 1691 N N . ALA A 1 206 ? -11.156 -2.129 14.574 1.00 97.56 206 ALA A N 1
ATOM 1692 C CA . ALA A 1 206 ? -11.951 -3.074 13.791 1.00 97.56 206 ALA A CA 1
ATOM 1693 C C . ALA A 1 206 ? -11.893 -2.832 12.285 1.00 97.56 206 ALA A C 1
ATOM 1695 O O . ALA A 1 206 ? -11.985 -3.785 11.519 1.00 97.56 206 ALA A O 1
ATOM 1696 N N . VAL A 1 207 ? -11.713 -1.586 11.838 1.00 97.38 207 VAL A N 1
ATOM 1697 C CA . VAL A 1 207 ? -11.622 -1.276 10.405 1.00 97.38 207 VAL A CA 1
ATOM 1698 C C . VAL A 1 207 ? -10.376 -1.913 9.789 1.00 97.38 207 VAL A C 1
ATOM 1700 O O . VAL A 1 207 ? -10.423 -2.332 8.636 1.00 97.38 207 VAL A O 1
ATOM 1703 N N . THR A 1 208 ? -9.285 -2.054 10.544 1.00 97.94 208 THR A N 1
ATOM 1704 C CA . THR A 1 208 ? -8.076 -2.749 10.083 1.00 97.94 208 THR A CA 1
ATOM 1705 C C . THR A 1 208 ? -8.160 -4.254 10.317 1.00 97.94 208 THR A C 1
ATOM 1707 O O . THR A 1 208 ? -7.874 -5.016 9.401 1.00 97.94 208 THR A O 1
ATOM 1710 N N . TYR A 1 209 ? -8.618 -4.704 11.490 1.00 97.88 209 TYR A N 1
ATOM 1711 C CA . TYR A 1 209 ? -8.791 -6.136 11.774 1.00 97.88 209 TYR A CA 1
ATOM 1712 C C . TYR A 1 209 ? -9.728 -6.814 10.767 1.00 97.88 209 TYR A C 1
ATOM 1714 O O . TYR A 1 209 ? -9.381 -7.825 10.158 1.00 97.88 209 TYR A O 1
ATOM 1722 N N . PHE A 1 210 ? -10.896 -6.218 10.525 1.00 98.00 210 PHE A N 1
ATOM 1723 C CA . PHE A 1 210 ? -11.885 -6.774 9.609 1.00 98.00 210 PHE A CA 1
ATOM 1724 C C . PHE A 1 210 ? -11.464 -6.685 8.144 1.00 98.00 210 PHE A C 1
ATOM 1726 O O . PHE A 1 210 ? -11.951 -7.464 7.331 1.00 98.00 210 PHE A O 1
ATOM 1733 N N . LEU A 1 211 ? -10.525 -5.803 7.791 1.00 97.62 211 LEU A N 1
ATOM 1734 C CA . LEU A 1 211 ? -10.012 -5.694 6.423 1.00 97.62 211 LEU A CA 1
ATOM 1735 C C . LEU A 1 211 ? -9.398 -7.012 5.923 1.00 97.62 211 LEU A C 1
ATOM 1737 O O . LEU A 1 211 ? -9.496 -7.332 4.734 1.00 97.62 211 LEU A O 1
ATOM 1741 N N . PHE A 1 212 ? -8.806 -7.776 6.842 1.00 97.12 212 PHE A N 1
ATOM 1742 C CA . PHE A 1 212 ? -8.129 -9.046 6.579 1.00 97.12 212 PHE A CA 1
ATOM 1743 C C . PHE A 1 212 ? -8.954 -10.276 6.994 1.00 97.12 212 PHE A C 1
ATOM 1745 O O . PHE A 1 212 ? -8.517 -11.411 6.787 1.00 97.12 212 PHE A O 1
ATOM 1752 N N . ASP A 1 213 ? -10.156 -10.064 7.534 1.00 96.38 213 ASP A N 1
ATOM 1753 C CA . ASP A 1 213 ? -11.016 -11.116 8.076 1.00 96.38 213 ASP A CA 1
ATOM 1754 C C . ASP A 1 213 ? -11.583 -12.018 6.954 1.00 96.38 213 ASP A C 1
ATOM 1756 O O . ASP A 1 213 ? -11.912 -11.535 5.858 1.00 96.38 213 ASP A O 1
ATOM 1760 N N . PRO A 1 214 ? -11.664 -13.345 7.172 1.00 95.12 214 PRO A N 1
ATOM 1761 C CA . PRO A 1 214 ? -12.281 -14.269 6.223 1.00 95.12 214 PRO A CA 1
ATOM 1762 C C . PRO A 1 214 ? -13.798 -14.072 6.059 1.00 95.12 214 PRO A C 1
ATOM 1764 O O . PRO A 1 214 ? -14.337 -14.437 5.010 1.00 95.12 214 PRO A O 1
ATOM 1767 N N . ASP A 1 215 ? -14.494 -13.507 7.047 1.00 95.88 215 ASP A N 1
ATOM 1768 C CA . ASP A 1 215 ? -15.909 -13.169 6.953 1.00 95.88 215 ASP A CA 1
ATOM 1769 C C . ASP A 1 215 ? -16.131 -12.003 5.978 1.00 95.88 215 ASP A C 1
ATOM 1771 O O . ASP A 1 215 ? -15.567 -10.906 6.076 1.00 95.88 215 ASP A O 1
ATOM 1775 N N . GLN A 1 216 ? -16.997 -12.240 4.995 1.00 93.56 216 GLN A N 1
ATOM 1776 C CA . GLN A 1 216 ? -17.273 -11.259 3.952 1.00 93.56 216 GLN A CA 1
ATOM 1777 C C . GLN A 1 216 ? -18.048 -10.047 4.475 1.00 93.56 216 GLN A C 1
ATOM 1779 O O . GLN A 1 216 ? -17.833 -8.939 3.993 1.00 93.56 216 GLN A O 1
ATOM 1784 N N . THR A 1 217 ? -18.925 -10.223 5.464 1.00 93.75 217 THR A N 1
ATOM 1785 C CA . THR A 1 217 ? -19.718 -9.122 6.028 1.00 93.75 217 THR A CA 1
ATOM 1786 C C . THR A 1 217 ? -18.800 -8.122 6.720 1.00 93.75 217 THR A C 1
ATOM 1788 O O . THR A 1 217 ? -18.873 -6.921 6.447 1.00 93.75 217 THR A O 1
ATOM 1791 N N . ARG A 1 218 ? -17.893 -8.624 7.566 1.00 96.25 218 ARG A N 1
ATOM 1792 C CA . ARG A 1 218 ? -16.883 -7.818 8.259 1.00 96.25 218 ARG A CA 1
ATOM 1793 C C . ARG A 1 218 ? -15.928 -7.155 7.265 1.00 96.25 218 ARG A C 1
ATOM 1795 O O . ARG A 1 218 ? -15.759 -5.934 7.295 1.00 96.25 218 ARG A O 1
ATOM 1802 N N . SER A 1 219 ? -15.370 -7.925 6.328 1.00 96.38 219 SER A N 1
ATOM 1803 C CA . SER A 1 219 ? -14.388 -7.395 5.373 1.00 96.38 219 SER A CA 1
ATOM 1804 C C . SER A 1 219 ? -14.963 -6.389 4.377 1.00 96.38 219 SER A C 1
ATOM 1806 O O . SER A 1 219 ? -14.318 -5.375 4.107 1.00 96.38 219 SER A O 1
ATOM 1808 N N . PHE A 1 220 ? -16.190 -6.568 3.878 1.00 95.31 220 PHE A N 1
ATOM 1809 C CA . PHE A 1 220 ? -16.821 -5.558 3.020 1.00 95.31 220 PHE A CA 1
ATOM 1810 C C . PHE A 1 220 ? -17.112 -4.256 3.765 1.00 95.31 220 PHE A C 1
ATOM 1812 O O . PHE A 1 220 ? -16.932 -3.173 3.198 1.00 95.31 220 PHE A O 1
ATOM 1819 N N . TRP A 1 221 ? -17.524 -4.342 5.032 1.00 96.44 221 TRP A N 1
ATOM 1820 C CA . TRP A 1 221 ? -17.700 -3.157 5.864 1.00 96.44 221 TRP A CA 1
ATOM 1821 C C . TRP A 1 221 ? -16.375 -2.401 6.043 1.00 96.44 221 TRP A C 1
ATOM 1823 O O . TRP A 1 221 ? -16.322 -1.196 5.786 1.00 96.44 221 TRP A O 1
ATOM 1833 N N . ALA A 1 222 ? -15.289 -3.110 6.366 1.00 97.19 222 ALA A N 1
ATOM 1834 C CA . ALA A 1 222 ? -13.956 -2.529 6.519 1.00 97.19 222 ALA A CA 1
ATOM 1835 C C . ALA A 1 222 ? -13.432 -1.874 5.233 1.00 97.19 222 ALA A C 1
ATOM 1837 O O . ALA A 1 222 ? -12.945 -0.744 5.268 1.00 97.19 222 ALA A O 1
ATOM 1838 N N . ILE A 1 223 ? -13.597 -2.533 4.079 1.00 95.75 223 ILE A N 1
ATOM 1839 C CA . ILE A 1 223 ? -13.241 -1.969 2.766 1.00 95.75 223 ILE A CA 1
ATOM 1840 C C . ILE A 1 223 ? -14.013 -0.666 2.512 1.00 95.75 223 ILE A C 1
ATOM 1842 O O . ILE A 1 223 ? -13.438 0.334 2.064 1.00 95.75 223 ILE A O 1
ATOM 1846 N N . SER A 1 224 ? -15.316 -0.645 2.817 1.00 94.62 224 SER A N 1
ATOM 1847 C CA . SER A 1 224 ? -16.128 0.565 2.671 1.00 94.62 224 SER A CA 1
ATOM 1848 C C . SER A 1 224 ? -15.705 1.675 3.635 1.00 94.62 224 SER A C 1
ATOM 1850 O O . SER A 1 224 ? -15.861 2.843 3.274 1.00 94.62 224 SER A O 1
ATOM 1852 N N . ALA A 1 225 ? -15.232 1.349 4.838 1.00 95.00 225 ALA A N 1
ATOM 1853 C CA . ALA A 1 225 ? -14.745 2.328 5.806 1.00 95.00 225 ALA A CA 1
ATOM 1854 C C . ALA A 1 225 ? -13.408 2.938 5.346 1.00 95.00 225 ALA A C 1
ATOM 1856 O O . ALA A 1 225 ? -13.330 4.153 5.156 1.00 95.00 225 ALA A O 1
ATOM 1857 N N . TRP A 1 226 ? -12.412 2.106 5.013 1.00 95.38 226 TRP A N 1
ATOM 1858 C CA . TRP A 1 226 ? -11.107 2.553 4.500 1.00 95.38 226 TRP A CA 1
ATOM 1859 C C . TRP A 1 226 ? -11.209 3.443 3.255 1.00 95.38 226 TRP A C 1
ATOM 1861 O O . TRP A 1 226 ? -10.466 4.417 3.095 1.00 95.38 226 TRP A O 1
ATOM 1871 N N . SER A 1 227 ? -12.165 3.141 2.374 1.00 92.06 227 SER A N 1
ATOM 1872 C CA . SER A 1 227 ? -12.400 3.913 1.150 1.00 92.06 227 SER A CA 1
ATOM 1873 C C . SER A 1 227 ? -12.897 5.342 1.409 1.00 92.06 227 SER A C 1
ATOM 1875 O O . SER A 1 227 ? -12.799 6.183 0.516 1.00 92.06 227 SER A O 1
ATOM 1877 N N . ARG A 1 228 ? -13.435 5.628 2.603 1.00 91.31 228 ARG A N 1
ATOM 1878 C CA . ARG A 1 228 ? -14.083 6.906 2.940 1.00 91.31 228 ARG A CA 1
ATOM 1879 C C . ARG A 1 228 ? -13.229 7.855 3.766 1.00 91.31 228 ARG A C 1
ATOM 1881 O O . ARG A 1 228 ? -13.583 9.030 3.821 1.00 91.31 228 ARG A O 1
ATOM 1888 N N . TYR A 1 229 ? -12.142 7.391 4.385 1.00 92.69 229 TYR A N 1
ATOM 1889 C CA . TYR A 1 229 ? -11.274 8.295 5.140 1.00 92.69 229 TYR A CA 1
ATOM 1890 C C . TYR A 1 229 ? -10.783 9.436 4.237 1.00 92.69 229 TYR A C 1
ATOM 1892 O O . TYR A 1 229 ? -10.378 9.176 3.106 1.00 92.69 229 TYR A O 1
ATOM 1900 N N . PRO A 1 230 ? -10.844 10.705 4.669 1.00 89.75 230 PRO A N 1
ATOM 1901 C CA . PRO A 1 230 ? -10.469 11.823 3.807 1.00 89.75 230 PRO A CA 1
ATOM 1902 C C . PRO A 1 230 ? -8.955 12.055 3.799 1.00 89.75 230 PRO A C 1
ATOM 1904 O O . PRO A 1 230 ? -8.400 12.461 2.780 1.00 89.75 230 PRO A O 1
ATOM 1907 N N . ARG A 1 231 ? -8.283 11.745 4.912 1.00 93.50 231 ARG A N 1
ATOM 1908 C CA . ARG A 1 231 ? -6.873 12.053 5.170 1.00 93.50 231 ARG A CA 1
ATOM 1909 C C . ARG A 1 231 ? -6.092 10.821 5.627 1.00 93.50 231 ARG A C 1
ATOM 1911 O O . ARG A 1 231 ? -6.716 9.900 6.158 1.00 93.50 231 ARG A O 1
ATOM 1918 N N . PRO A 1 232 ? -4.766 10.798 5.449 1.00 95.44 232 PRO A N 1
ATOM 1919 C CA . PRO A 1 232 ? -3.917 9.812 6.109 1.00 95.44 232 PRO A CA 1
ATOM 1920 C C . PRO A 1 232 ? -4.088 9.805 7.650 1.00 95.44 232 PRO A C 1
ATOM 1922 O O . PRO A 1 232 ? -4.499 10.827 8.222 1.00 95.44 232 PRO A O 1
ATOM 1925 N N . PRO A 1 233 ? -3.828 8.667 8.326 1.00 95.94 233 PRO A N 1
ATOM 1926 C CA . PRO A 1 233 ? -3.842 8.585 9.786 1.00 95.94 233 PRO A CA 1
ATOM 1927 C C . PRO A 1 233 ? -2.633 9.308 10.391 1.00 95.94 233 PRO A C 1
ATOM 1929 O O . PRO A 1 233 ? -1.521 9.205 9.889 1.00 95.94 233 PRO A O 1
ATOM 1932 N N . THR A 1 234 ? -2.825 9.994 11.511 1.00 94.94 234 THR A N 1
ATOM 1933 C CA . THR A 1 234 ? -1.709 10.468 12.348 1.00 94.94 234 THR A CA 1
ATOM 1934 C C . THR A 1 234 ? -0.927 9.287 12.935 1.00 94.94 234 THR A C 1
ATOM 1936 O O . THR A 1 234 ? -1.444 8.172 12.989 1.00 94.94 234 THR A O 1
ATOM 1939 N N . THR A 1 235 ? 0.290 9.514 13.442 1.00 93.62 235 THR A N 1
ATOM 1940 C CA . THR A 1 235 ? 1.081 8.477 14.137 1.00 93.62 235 THR A CA 1
ATOM 1941 C C . THR A 1 235 ? 0.279 7.814 15.259 1.00 93.62 235 THR A C 1
ATOM 1943 O O . THR A 1 235 ? 0.191 6.593 15.306 1.00 93.62 235 THR A O 1
ATOM 1946 N N . ALA A 1 236 ? -0.397 8.611 16.094 1.00 91.56 236 ALA A N 1
ATOM 1947 C CA . ALA A 1 236 ? -1.214 8.097 17.189 1.00 91.56 236 ALA A CA 1
ATOM 1948 C C . ALA A 1 236 ? -2.396 7.246 16.694 1.00 91.56 236 ALA A C 1
ATOM 1950 O O . ALA A 1 236 ? -2.680 6.203 17.271 1.00 91.56 236 ALA A O 1
ATOM 1951 N N . GLU A 1 237 ? -3.074 7.654 15.615 1.00 94.25 237 GLU A N 1
ATOM 1952 C CA . GLU A 1 237 ? -4.147 6.853 15.007 1.00 94.25 237 GLU A CA 1
ATOM 1953 C C . GLU A 1 237 ? -3.617 5.579 14.348 1.00 94.25 237 GLU A C 1
ATOM 1955 O O . GLU A 1 237 ? -4.293 4.553 14.379 1.00 94.25 237 GLU A O 1
ATOM 1960 N N . PHE A 1 238 ? -2.421 5.623 13.757 1.00 96.12 238 PHE A N 1
ATOM 1961 C CA . PHE A 1 238 ? -1.783 4.441 13.195 1.00 96.12 238 PHE A CA 1
ATOM 1962 C C . PHE A 1 238 ? -1.472 3.426 14.297 1.00 96.12 238 PHE A C 1
ATOM 1964 O O . PHE A 1 238 ? -1.871 2.268 14.179 1.00 96.12 238 PHE A O 1
ATOM 1971 N N . ASP A 1 239 ? -0.820 3.863 15.375 1.00 93.38 239 ASP A N 1
ATOM 1972 C CA . ASP A 1 239 ? -0.438 3.002 16.497 1.00 93.38 239 ASP A CA 1
ATOM 1973 C C . ASP A 1 239 ? -1.665 2.406 17.198 1.00 93.38 239 ASP A C 1
ATOM 1975 O O . ASP A 1 239 ? -1.683 1.219 17.508 1.00 93.38 239 ASP A O 1
ATOM 1979 N N . TRP A 1 240 ? -2.718 3.209 17.374 1.00 92.50 240 TRP A N 1
ATOM 1980 C CA . TRP A 1 240 ? -3.976 2.793 17.997 1.00 92.50 240 TRP A CA 1
ATOM 1981 C C . TRP A 1 240 ? -4.820 1.858 17.115 1.00 92.50 240 TRP A C 1
ATOM 1983 O O . TRP A 1 240 ? -5.325 0.848 17.597 1.00 92.50 240 TRP A O 1
ATOM 1993 N N . ALA A 1 241 ? -5.030 2.189 15.837 1.00 95.50 241 ALA A N 1
ATOM 1994 C CA . ALA A 1 241 ? -6.083 1.567 15.024 1.00 95.50 241 ALA A CA 1
ATOM 1995 C C . ALA A 1 241 ? -5.587 0.737 13.832 1.00 95.50 241 ALA A C 1
ATOM 1997 O O . ALA A 1 241 ? -6.367 -0.025 13.251 1.00 95.50 241 ALA A O 1
ATOM 1998 N N . VAL A 1 242 ? -4.329 0.893 13.415 1.00 97.31 242 VAL A N 1
ATOM 1999 C CA . VAL A 1 242 ? -3.799 0.253 12.199 1.00 97.31 242 VAL A CA 1
ATOM 2000 C C . VAL A 1 242 ? -2.750 -0.799 12.535 1.00 97.31 242 VAL A C 1
ATOM 2002 O O . VAL A 1 242 ? -2.820 -1.912 12.015 1.00 97.31 242 VAL A O 1
ATOM 2005 N N . LYS A 1 243 ? -1.805 -0.464 13.416 1.00 96.25 243 LYS A N 1
ATOM 2006 C CA . LYS A 1 243 ? -0.595 -1.239 13.693 1.00 96.25 243 LYS A CA 1
ATOM 2007 C C . LYS A 1 243 ? -0.881 -2.706 14.016 1.00 96.25 243 LYS A C 1
ATOM 2009 O O . LYS A 1 243 ? -0.439 -3.573 13.269 1.00 96.25 243 LYS A O 1
ATOM 2014 N N . GLU A 1 244 ? -1.650 -2.988 15.064 1.00 95.06 244 GLU A N 1
ATOM 2015 C CA . GLU A 1 244 ? -1.844 -4.363 15.552 1.00 95.06 244 GLU A CA 1
ATOM 2016 C C . GLU A 1 244 ? -2.609 -5.252 14.559 1.00 95.06 244 GLU A C 1
ATOM 2018 O O . GLU A 1 244 ? -2.198 -6.377 14.270 1.00 95.06 244 GLU A O 1
ATOM 2023 N N . GLY A 1 245 ? -3.689 -4.732 13.963 1.00 96.44 245 GLY A N 1
ATOM 2024 C CA . GLY A 1 245 ? -4.458 -5.469 12.956 1.00 96.44 245 GLY A CA 1
ATOM 2025 C C . GLY A 1 245 ? -3.633 -5.785 11.703 1.00 96.44 245 GLY A C 1
ATOM 2026 O O . GLY A 1 245 ? -3.749 -6.874 11.139 1.00 96.44 245 GLY A O 1
ATOM 2027 N N . LEU A 1 246 ? -2.765 -4.856 11.288 1.00 98.19 246 LEU A N 1
ATOM 2028 C CA . LEU A 1 246 ? -1.851 -5.053 10.167 1.00 98.19 246 LEU A CA 1
ATOM 2029 C C . LEU A 1 246 ? -0.712 -6.023 10.511 1.00 98.19 246 LEU A C 1
ATOM 2031 O O . LEU A 1 246 ? -0.444 -6.928 9.724 1.00 98.19 246 LEU A O 1
ATOM 2035 N N . LEU A 1 247 ? -0.073 -5.880 11.676 1.00 97.44 247 LEU A N 1
ATOM 2036 C CA . LEU A 1 247 ? 0.977 -6.792 12.147 1.00 97.44 247 LEU A CA 1
ATOM 2037 C C . LEU A 1 247 ? 0.474 -8.228 12.211 1.00 97.44 247 LEU A C 1
ATOM 2039 O O . LEU A 1 247 ? 1.139 -9.133 11.710 1.00 97.44 247 LEU A O 1
ATOM 2043 N N . ARG A 1 248 ? -0.735 -8.433 12.741 1.00 96.50 248 ARG A N 1
ATOM 2044 C CA . ARG A 1 248 ? -1.382 -9.743 12.748 1.00 96.50 248 ARG A CA 1
ATOM 2045 C C . ARG A 1 248 ? -1.531 -10.308 11.336 1.00 96.50 248 ARG A C 1
ATOM 2047 O O . ARG A 1 248 ? -1.148 -11.449 11.099 1.00 96.50 248 ARG A O 1
ATOM 2054 N N . ALA A 1 249 ? -2.062 -9.527 10.396 1.00 97.75 249 ALA A N 1
ATOM 2055 C CA . ALA A 1 249 ? -2.261 -9.986 9.022 1.00 97.75 249 ALA A CA 1
ATOM 2056 C C . ALA A 1 249 ? -0.937 -10.295 8.302 1.00 97.75 249 ALA A C 1
ATOM 2058 O O . ALA A 1 249 ? -0.853 -11.267 7.551 1.00 97.75 249 ALA A O 1
ATOM 2059 N N . LEU A 1 250 ? 0.105 -9.497 8.549 1.00 98.25 250 LEU A N 1
ATOM 2060 C CA . LEU A 1 250 ? 1.455 -9.742 8.039 1.00 98.25 250 LEU A CA 1
ATOM 2061 C C . LEU A 1 250 ? 2.054 -11.023 8.636 1.00 98.25 250 LEU A C 1
ATOM 2063 O O . LEU A 1 250 ? 2.629 -11.819 7.898 1.00 98.25 250 LEU A O 1
ATOM 2067 N N . ALA A 1 251 ? 1.880 -11.246 9.940 1.00 97.50 251 ALA A N 1
ATOM 2068 C CA . ALA A 1 251 ? 2.362 -12.435 10.640 1.00 97.50 251 ALA A CA 1
ATOM 2069 C C . ALA A 1 251 ? 1.642 -13.713 10.194 1.00 97.50 251 ALA A C 1
ATOM 2071 O O . ALA A 1 251 ? 2.277 -14.748 10.021 1.00 97.50 251 ALA A O 1
ATOM 2072 N N . GLU A 1 252 ? 0.328 -13.656 9.972 1.00 96.50 252 GLU A N 1
ATOM 2073 C CA . GLU A 1 252 ? -0.432 -14.781 9.417 1.00 96.50 252 GLU A CA 1
ATOM 2074 C C . GLU A 1 252 ? 0.019 -15.099 7.982 1.00 96.50 252 GLU A C 1
ATOM 2076 O O . GLU A 1 252 ? 0.168 -16.266 7.621 1.00 96.50 252 GLU A O 1
ATOM 2081 N N . ALA A 1 253 ? 0.279 -14.076 7.163 1.00 96.94 253 ALA A N 1
ATOM 2082 C CA . ALA A 1 253 ? 0.683 -14.258 5.771 1.00 96.94 253 ALA A CA 1
ATOM 2083 C C . ALA A 1 253 ? 2.150 -14.681 5.588 1.00 96.94 253 ALA A C 1
ATOM 2085 O O . ALA A 1 253 ? 2.481 -15.211 4.531 1.00 96.94 253 ALA A O 1
ATOM 2086 N N . SER A 1 254 ? 3.020 -14.454 6.578 1.00 96.19 254 SER A N 1
ATOM 2087 C CA . SER A 1 254 ? 4.439 -14.838 6.523 1.00 96.19 254 SER A CA 1
ATOM 2088 C C . SER A 1 254 ? 4.698 -16.302 6.903 1.00 96.19 254 SER A C 1
ATOM 2090 O O . SER A 1 254 ? 5.813 -16.802 6.720 1.00 96.19 254 SER A O 1
ATOM 2092 N N . GLN A 1 255 ? 3.680 -17.013 7.404 1.00 95.00 255 GLN A N 1
ATOM 2093 C CA . GLN A 1 255 ? 3.787 -18.419 7.792 1.00 95.00 255 GLN A CA 1
ATOM 2094 C C . GLN A 1 255 ? 4.202 -19.317 6.619 1.00 95.00 255 GLN A C 1
ATOM 2096 O O . GLN A 1 255 ? 3.841 -19.091 5.464 1.00 95.00 255 GLN A O 1
ATOM 2101 N N . GLN A 1 256 ? 4.958 -20.372 6.937 1.00 92.38 256 GLN A N 1
ATOM 2102 C CA . GLN A 1 256 ? 5.429 -21.360 5.970 1.00 92.38 256 GLN A CA 1
ATOM 2103 C C . GLN A 1 256 ? 4.835 -22.743 6.284 1.00 92.38 256 GLN A C 1
ATOM 2105 O O . GLN A 1 256 ? 4.974 -23.207 7.420 1.00 92.38 256 GLN A O 1
ATOM 2110 N N . PRO A 1 257 ? 4.226 -23.438 5.304 1.00 93.19 257 PRO A N 1
ATOM 2111 C CA . PRO A 1 257 ? 3.984 -23.004 3.921 1.00 93.19 257 PRO A CA 1
ATOM 2112 C C . PRO A 1 257 ? 2.915 -21.893 3.823 1.00 93.19 257 PRO A C 1
ATOM 2114 O O . PRO A 1 257 ? 2.040 -21.830 4.686 1.00 93.19 257 PRO A O 1
ATOM 2117 N N . PRO A 1 258 ? 2.944 -21.047 2.773 1.00 93.44 258 PRO A N 1
ATOM 2118 C CA . PRO A 1 258 ? 2.016 -19.927 2.659 1.00 93.44 258 PRO A CA 1
ATOM 2119 C C . PRO A 1 258 ? 0.586 -20.392 2.361 1.00 93.44 258 PRO A C 1
ATOM 2121 O O . PRO A 1 258 ? 0.344 -21.159 1.424 1.00 93.44 258 PRO A O 1
ATOM 2124 N N . ASP A 1 259 ? -0.385 -19.858 3.104 1.00 95.94 259 ASP A N 1
ATOM 2125 C CA . ASP A 1 259 ? -1.806 -19.997 2.783 1.00 95.94 259 ASP A CA 1
ATOM 2126 C C . ASP A 1 259 ? -2.199 -18.974 1.703 1.00 95.94 259 ASP A C 1
ATOM 2128 O O . ASP A 1 259 ? -2.230 -17.761 1.925 1.00 95.94 259 ASP A O 1
ATOM 2132 N N . ILE A 1 260 ? -2.547 -19.477 0.516 1.00 96.19 260 ILE A N 1
ATOM 2133 C CA . ILE A 1 260 ? -2.914 -18.666 -0.653 1.00 96.19 260 ILE A CA 1
ATOM 2134 C C . ILE A 1 260 ? -4.083 -17.717 -0.353 1.00 96.19 260 ILE A C 1
ATOM 2136 O O . ILE A 1 260 ? -4.091 -16.582 -0.844 1.00 96.19 260 ILE A O 1
ATOM 2140 N N . ALA A 1 261 ? -5.064 -18.155 0.441 1.00 96.31 261 ALA A N 1
ATOM 2141 C CA . ALA A 1 261 ? -6.230 -17.353 0.784 1.00 96.31 261 ALA A CA 1
ATOM 2142 C C . ALA A 1 261 ? -5.865 -16.232 1.766 1.00 96.31 261 ALA A C 1
ATOM 2144 O O . ALA A 1 261 ? -6.384 -15.122 1.637 1.00 96.31 261 ALA A O 1
ATOM 2145 N N . VAL A 1 262 ? -4.953 -16.491 2.710 1.00 96.94 262 VAL A N 1
ATOM 2146 C CA . VAL A 1 262 ? -4.408 -15.462 3.615 1.00 96.94 262 VAL A CA 1
ATOM 2147 C C . VAL A 1 262 ? -3.604 -14.433 2.821 1.00 96.94 262 VAL A C 1
ATOM 2149 O O . VAL A 1 262 ? -3.876 -13.240 2.931 1.00 96.94 262 VAL A O 1
ATOM 2152 N N . VAL A 1 263 ? -2.698 -14.876 1.942 1.00 97.44 263 VAL A N 1
ATOM 2153 C CA . VAL A 1 263 ? -1.902 -13.993 1.068 1.00 97.44 263 VAL A CA 1
ATOM 2154 C C . VAL A 1 263 ? -2.808 -13.113 0.202 1.00 97.44 263 VAL A C 1
ATOM 2156 O O . VAL A 1 263 ? -2.592 -11.906 0.090 1.00 97.44 263 VAL A O 1
ATOM 2159 N N . GLN A 1 264 ? -3.870 -13.682 -0.376 1.00 96.56 264 GLN A N 1
ATOM 2160 C CA . GLN A 1 264 ? -4.844 -12.915 -1.153 1.00 96.56 264 GLN A CA 1
ATOM 2161 C C . GLN A 1 264 ? -5.557 -11.855 -0.300 1.00 96.56 264 GLN A C 1
ATOM 2163 O O . GLN A 1 264 ? -5.714 -10.717 -0.751 1.00 96.56 264 GLN A O 1
ATOM 2168 N N . ARG A 1 265 ? -6.007 -12.212 0.912 1.00 96.94 265 ARG A N 1
ATOM 2169 C CA . ARG A 1 265 ? -6.676 -11.273 1.828 1.00 96.94 265 ARG A CA 1
ATOM 2170 C C . ARG A 1 265 ? -5.739 -10.149 2.260 1.00 96.94 265 ARG A C 1
ATOM 2172 O O . ARG A 1 265 ? -6.166 -8.996 2.217 1.00 96.94 265 ARG A O 1
ATOM 2179 N N . LEU A 1 266 ? -4.481 -10.467 2.584 1.00 98.06 266 LEU A N 1
ATOM 2180 C CA . LEU A 1 266 ? -3.455 -9.484 2.929 1.00 98.06 266 LEU A CA 1
ATOM 2181 C C . LEU A 1 266 ? -3.337 -8.428 1.832 1.00 98.06 266 LEU A C 1
ATOM 2183 O O . LEU A 1 266 ? -3.566 -7.254 2.095 1.00 98.06 266 LEU A O 1
ATOM 2187 N N . TRP A 1 267 ? -3.022 -8.821 0.597 1.00 97.75 267 TRP A N 1
ATOM 2188 C CA . TRP A 1 267 ? -2.746 -7.834 -0.451 1.00 97.75 267 TRP A CA 1
ATOM 2189 C C . TRP A 1 267 ? -3.989 -7.057 -0.873 1.00 97.75 267 TRP A C 1
ATOM 2191 O O . TRP A 1 267 ? -3.898 -5.859 -1.139 1.00 97.75 267 TRP A O 1
ATOM 2201 N N . ARG A 1 268 ? -5.168 -7.694 -0.856 1.00 96.69 268 ARG A N 1
ATOM 2202 C CA . ARG A 1 268 ? -6.444 -7.001 -1.082 1.00 96.69 268 ARG A CA 1
ATOM 2203 C C . ARG A 1 268 ? -6.686 -5.909 -0.039 1.00 96.69 268 ARG A C 1
ATOM 2205 O O . ARG A 1 268 ? -7.152 -4.834 -0.397 1.00 96.69 268 ARG A O 1
ATOM 2212 N N . GLY A 1 269 ? -6.397 -6.185 1.231 1.00 97.31 269 GLY A N 1
ATOM 2213 C CA . GLY A 1 269 ? -6.561 -5.224 2.318 1.00 97.31 269 GLY A CA 1
ATOM 2214 C C . GLY A 1 269 ? -5.480 -4.145 2.326 1.00 97.31 269 GLY A C 1
ATOM 2215 O O . GLY A 1 269 ? -5.778 -2.952 2.314 1.00 97.31 269 GLY A O 1
ATOM 2216 N N . LEU A 1 270 ? -4.215 -4.554 2.272 1.00 97.56 270 LEU A N 1
ATOM 2217 C CA . LEU A 1 270 ? -3.054 -3.676 2.386 1.00 97.56 270 LEU A CA 1
ATOM 2218 C C . LEU A 1 270 ? -3.022 -2.609 1.287 1.00 97.56 270 LEU A C 1
ATOM 2220 O O . LEU A 1 270 ? -2.613 -1.483 1.563 1.00 97.56 270 LEU A O 1
ATOM 2224 N N . GLN A 1 271 ? -3.553 -2.907 0.094 1.00 96.56 271 GLN A N 1
ATOM 2225 C CA . GLN A 1 271 ? -3.748 -1.920 -0.970 1.00 96.56 271 GLN A CA 1
ATOM 2226 C C . GLN A 1 271 ? -4.516 -0.675 -0.482 1.00 96.56 271 GLN A C 1
ATOM 2228 O O . GLN A 1 271 ? -4.151 0.448 -0.833 1.00 96.56 271 GLN A O 1
ATOM 2233 N N . PHE A 1 272 ? -5.561 -0.841 0.338 1.00 97.00 272 PHE A N 1
ATOM 2234 C CA . PHE A 1 272 ? -6.338 0.283 0.876 1.00 97.00 272 PHE A CA 1
ATOM 2235 C C . PHE A 1 272 ? -5.545 1.098 1.893 1.00 97.00 272 PHE A C 1
ATOM 2237 O O . PHE A 1 272 ? -5.620 2.329 1.872 1.00 97.00 272 PHE A O 1
ATOM 2244 N N . ILE A 1 273 ? -4.757 0.421 2.732 1.00 98.00 273 ILE A N 1
ATOM 2245 C CA . ILE A 1 273 ? -3.894 1.067 3.721 1.00 98.00 273 ILE A CA 1
ATOM 2246 C C . ILE A 1 273 ? -2.832 1.898 2.996 1.00 98.00 273 ILE A C 1
ATOM 2248 O O . ILE A 1 273 ? -2.813 3.116 3.151 1.00 98.00 273 ILE A O 1
ATOM 2252 N N . VAL A 1 274 ? -2.015 1.300 2.117 1.00 97.31 274 VAL A N 1
ATOM 2253 C CA . VAL A 1 274 ? -0.934 2.032 1.422 1.00 97.31 274 VAL A CA 1
ATOM 2254 C C . VAL A 1 274 ? -1.467 3.141 0.517 1.00 97.31 274 VAL A C 1
ATOM 2256 O O . VAL A 1 274 ? -0.834 4.187 0.362 1.00 97.31 274 VAL A O 1
ATOM 2259 N N . LYS A 1 275 ? -2.668 2.973 -0.053 1.00 96.50 275 LYS A N 1
ATOM 2260 C CA . LYS A 1 275 ? -3.340 4.032 -0.815 1.00 96.50 275 LYS A CA 1
ATOM 2261 C C . LYS A 1 275 ? -3.669 5.237 0.063 1.00 96.50 275 LYS A C 1
ATOM 2263 O O . LYS A 1 275 ? -3.640 6.360 -0.442 1.00 96.50 275 LYS A O 1
ATOM 2268 N N . ARG A 1 276 ? -3.944 5.026 1.349 1.00 96.94 276 ARG A N 1
ATOM 2269 C CA . ARG A 1 276 ? -4.269 6.085 2.304 1.00 96.94 276 ARG A CA 1
ATOM 2270 C C . ARG A 1 276 ? -3.044 6.739 2.935 1.00 96.94 276 ARG A C 1
ATOM 2272 O O . ARG A 1 276 ? -3.087 7.949 3.119 1.00 96.94 276 ARG A O 1
ATOM 2279 N N . LEU A 1 277 ? -1.993 5.972 3.227 1.00 97.50 277 LEU A N 1
ATOM 2280 C CA . LEU A 1 277 ? -0.778 6.491 3.864 1.00 97.50 277 LEU A CA 1
ATOM 2281 C C . LEU A 1 277 ? -0.061 7.523 2.986 1.00 97.50 277 LEU A C 1
ATOM 2283 O O . LEU A 1 277 ? -0.053 7.398 1.761 1.00 97.50 277 LEU A O 1
ATOM 2287 N N . ASP A 1 278 ? 0.567 8.523 3.585 1.00 96.50 278 ASP A N 1
ATOM 2288 C CA . ASP A 1 278 ? 1.532 9.386 2.901 1.00 96.50 278 ASP A CA 1
ATOM 2289 C C . ASP A 1 278 ? 2.960 8.816 2.986 1.00 96.50 278 ASP A C 1
ATOM 2291 O O . ASP A 1 278 ? 3.190 7.721 3.505 1.00 96.50 278 ASP A O 1
ATOM 2295 N N . LYS A 1 279 ? 3.930 9.542 2.417 1.00 96.69 279 LYS A N 1
ATOM 2296 C CA . LYS A 1 279 ? 5.337 9.129 2.440 1.00 96.69 279 LYS A CA 1
ATOM 2297 C C . LYS A 1 279 ? 5.867 9.001 3.872 1.00 96.69 279 LYS A C 1
ATOM 2299 O O . LYS A 1 279 ? 6.565 8.035 4.155 1.00 96.69 279 LYS A O 1
ATOM 2304 N N . GLU A 1 280 ? 5.532 9.936 4.761 1.00 96.06 280 GLU A N 1
ATOM 2305 C CA . GLU A 1 280 ? 6.049 9.953 6.134 1.00 96.06 280 GLU A CA 1
ATOM 2306 C C . GLU A 1 280 ? 5.532 8.759 6.937 1.00 96.06 280 GLU A C 1
ATOM 2308 O O . GLU A 1 280 ? 6.321 8.086 7.595 1.00 96.06 280 GLU A O 1
ATOM 2313 N N . GLN A 1 281 ? 4.246 8.415 6.821 1.00 97.25 281 GLN A N 1
ATOM 2314 C CA . GLN A 1 281 ? 3.711 7.204 7.453 1.00 97.25 281 GLN A CA 1
ATOM 2315 C C . GLN A 1 281 ? 4.281 5.927 6.852 1.00 97.25 281 GLN A C 1
ATOM 2317 O O . GLN A 1 281 ? 4.464 4.948 7.573 1.00 97.25 281 GLN A O 1
ATOM 2322 N N . ILE A 1 282 ? 4.560 5.891 5.545 1.00 97.88 282 ILE A N 1
ATOM 2323 C CA . ILE A 1 282 ? 5.249 4.731 4.977 1.00 97.88 282 ILE A CA 1
ATOM 2324 C C . ILE A 1 282 ? 6.610 4.590 5.671 1.00 97.88 282 ILE A C 1
ATOM 2326 O O . ILE A 1 282 ? 6.853 3.554 6.284 1.00 97.88 282 ILE A O 1
ATOM 2330 N N . THR A 1 283 ? 7.435 5.638 5.676 1.00 96.75 283 THR A N 1
ATOM 2331 C CA . THR A 1 283 ? 8.784 5.637 6.267 1.00 96.75 283 THR A CA 1
ATOM 2332 C C . THR A 1 283 ? 8.810 5.361 7.773 1.00 96.75 283 THR A C 1
ATOM 2334 O O . THR A 1 283 ? 9.659 4.606 8.238 1.00 96.75 283 THR A O 1
ATOM 2337 N N . HIS A 1 284 ? 7.920 5.969 8.557 1.00 96.06 284 HIS A N 1
ATOM 2338 C CA . HIS A 1 284 ? 8.023 5.962 10.022 1.00 96.06 284 HIS A CA 1
ATOM 2339 C C . HIS A 1 284 ? 7.059 5.006 10.719 1.00 96.06 284 HIS A C 1
ATOM 2341 O O . HIS A 1 284 ? 7.325 4.620 11.853 1.00 96.06 284 HIS A O 1
ATOM 2347 N N . ASN A 1 285 ? 5.968 4.602 10.065 1.00 97.19 285 ASN A N 1
ATOM 2348 C CA . ASN A 1 285 ? 4.983 3.697 10.650 1.00 97.19 285 ASN A CA 1
ATOM 2349 C C . ASN A 1 285 ? 5.006 2.324 9.970 1.00 97.19 285 ASN A C 1
ATOM 2351 O O . ASN A 1 285 ? 5.248 1.323 10.635 1.00 97.19 285 ASN A O 1
ATOM 2355 N N . LEU A 1 286 ? 4.805 2.257 8.648 1.00 97.25 286 LEU A N 1
ATOM 2356 C CA . LEU A 1 286 ? 4.725 0.978 7.928 1.00 97.25 286 LEU A CA 1
ATOM 2357 C C . LEU A 1 286 ? 6.071 0.241 7.903 1.00 97.25 286 LEU A C 1
ATOM 2359 O O . LEU A 1 286 ? 6.118 -0.966 8.118 1.00 97.25 286 LEU A O 1
ATOM 2363 N N . ARG A 1 287 ? 7.164 0.961 7.632 1.00 95.75 287 ARG A N 1
ATOM 2364 C CA . ARG A 1 287 ? 8.531 0.414 7.619 1.00 95.75 287 ARG A CA 1
ATOM 2365 C C . ARG A 1 287 ? 9.053 0.066 9.017 1.00 95.75 287 ARG A C 1
ATOM 2367 O O . ARG A 1 287 ? 9.989 -0.716 9.115 1.00 95.75 287 ARG A O 1
ATOM 2374 N N . ALA A 1 288 ? 8.480 0.660 10.066 1.00 95.44 288 ALA A N 1
ATOM 2375 C CA . ALA A 1 288 ? 8.879 0.444 11.457 1.00 95.44 288 ALA A CA 1
ATOM 2376 C C . ALA A 1 288 ? 8.206 -0.782 12.101 1.00 95.44 288 ALA A C 1
ATOM 2378 O O . ALA A 1 288 ? 8.469 -1.085 13.262 1.00 95.44 288 ALA A O 1
ATOM 2379 N N . LEU A 1 289 ? 7.325 -1.468 11.368 1.00 96.38 289 LEU A N 1
ATOM 2380 C CA . LEU A 1 289 ? 6.727 -2.726 11.799 1.00 96.38 289 LEU A CA 1
ATOM 2381 C C . LEU A 1 289 ? 7.770 -3.849 11.838 1.00 96.38 289 LEU A C 1
ATOM 2383 O O . LEU A 1 289 ? 8.667 -3.897 10.998 1.00 96.38 289 LEU A O 1
ATOM 2387 N N . ASP A 1 290 ? 7.584 -4.805 12.751 1.00 93.56 290 ASP A N 1
ATOM 2388 C CA . ASP A 1 290 ? 8.472 -5.969 12.895 1.00 93.56 290 ASP A CA 1
ATOM 2389 C C . ASP A 1 290 ? 8.543 -6.822 11.620 1.00 93.56 290 ASP A C 1
ATOM 2391 O O . ASP A 1 290 ? 9.569 -7.432 11.317 1.00 93.56 290 ASP A O 1
ATOM 2395 N N . ILE A 1 291 ? 7.442 -6.860 10.862 1.00 96.12 291 ILE A N 1
ATOM 2396 C CA . ILE A 1 291 ? 7.373 -7.516 9.559 1.00 96.12 291 ILE A CA 1
ATOM 2397 C C . ILE A 1 291 ? 7.306 -6.448 8.480 1.00 96.12 291 ILE A C 1
ATOM 2399 O O . ILE A 1 291 ? 6.328 -5.713 8.336 1.00 96.12 291 ILE A O 1
ATOM 2403 N N . ASP A 1 292 ? 8.356 -6.416 7.676 1.00 94.88 292 ASP A N 1
ATOM 2404 C CA . ASP A 1 292 ? 8.508 -5.480 6.583 1.00 94.88 292 ASP A CA 1
ATOM 2405 C C . ASP A 1 292 ? 7.561 -5.824 5.418 1.00 94.88 292 ASP A C 1
ATOM 2407 O O . ASP A 1 292 ? 7.796 -6.745 4.629 1.00 94.88 292 ASP A O 1
ATOM 2411 N N . ALA A 1 293 ? 6.494 -5.035 5.274 1.00 96.38 293 ALA A N 1
ATOM 2412 C CA . ALA A 1 293 ? 5.507 -5.207 4.212 1.00 96.38 293 ALA A CA 1
ATOM 2413 C C . ALA A 1 293 ? 6.089 -5.035 2.794 1.00 96.38 293 ALA A C 1
ATOM 2415 O O . ALA A 1 293 ? 5.607 -5.672 1.855 1.00 96.38 293 ALA A O 1
ATOM 2416 N N . CYS A 1 294 ? 7.121 -4.201 2.614 1.00 96.44 294 CYS A N 1
ATOM 2417 C CA . CYS A 1 294 ? 7.770 -4.036 1.311 1.00 96.44 294 CYS A CA 1
ATOM 2418 C C . CYS A 1 294 ? 8.539 -5.307 0.958 1.00 96.44 294 CYS A C 1
ATOM 2420 O O . CYS A 1 294 ? 8.377 -5.837 -0.139 1.00 96.44 294 CYS A O 1
ATOM 2422 N N . ARG A 1 295 ? 9.317 -5.838 1.904 1.00 95.88 295 ARG A N 1
ATOM 2423 C CA . ARG A 1 295 ? 10.067 -7.082 1.726 1.00 95.88 295 ARG A CA 1
ATOM 2424 C C . ARG A 1 295 ? 9.140 -8.258 1.423 1.00 95.88 295 ARG A C 1
ATOM 2426 O O . ARG A 1 295 ? 9.338 -8.953 0.425 1.00 95.88 295 ARG A O 1
ATOM 2433 N N . LEU A 1 296 ? 8.089 -8.408 2.227 1.00 96.62 296 LEU A N 1
ATOM 2434 C CA . LEU A 1 296 ? 7.096 -9.467 2.070 1.00 96.62 296 LEU A CA 1
ATOM 2435 C C . LEU A 1 296 ? 6.373 -9.385 0.715 1.00 96.62 296 LEU A C 1
ATOM 2437 O O . LEU A 1 296 ? 6.004 -10.411 0.146 1.00 96.62 296 LEU A O 1
ATOM 2441 N N . SER A 1 297 ? 6.200 -8.176 0.161 1.00 97.06 297 SER A N 1
ATOM 2442 C CA . SER A 1 297 ? 5.573 -7.991 -1.155 1.00 97.06 297 SER A CA 1
ATOM 2443 C C . SER A 1 297 ? 6.326 -8.721 -2.259 1.00 97.06 297 SER A C 1
ATOM 2445 O O . SER A 1 297 ? 5.709 -9.426 -3.054 1.00 97.06 297 SER A O 1
ATOM 2447 N N . VAL A 1 298 ? 7.656 -8.645 -2.259 1.00 96.12 298 VAL A N 1
A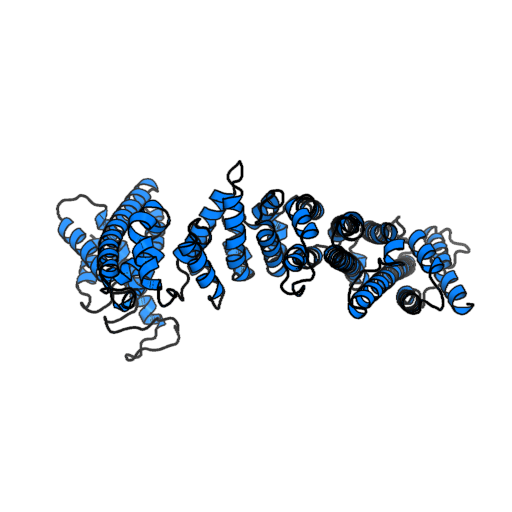TOM 2448 C CA . VAL A 1 298 ? 8.479 -9.320 -3.262 1.00 96.12 298 VAL A CA 1
ATOM 2449 C C . VAL A 1 298 ? 8.531 -10.821 -3.008 1.00 96.12 298 VAL A C 1
ATOM 2451 O O . VAL A 1 298 ? 8.359 -11.601 -3.936 1.00 96.12 298 VAL A O 1
ATOM 2454 N N . GLU A 1 299 ? 8.645 -11.255 -1.754 1.00 94.50 299 GLU A N 1
ATOM 2455 C CA . GLU A 1 299 ? 8.606 -12.685 -1.409 1.00 94.50 299 GLU A CA 1
ATOM 2456 C C . GLU A 1 299 ? 7.301 -13.360 -1.865 1.00 94.50 299 GLU A C 1
ATOM 2458 O O . GLU A 1 299 ? 7.307 -14.505 -2.323 1.00 94.50 299 GLU A O 1
ATOM 2463 N N . HIS A 1 300 ? 6.184 -12.629 -1.832 1.00 96.94 300 HIS A N 1
ATOM 2464 C CA . HIS A 1 300 ? 4.882 -13.121 -2.276 1.00 96.94 300 HIS A CA 1
ATOM 2465 C C . HIS A 1 300 ? 4.657 -13.060 -3.796 1.00 96.94 300 HIS A C 1
ATOM 2467 O O . HIS A 1 300 ? 3.689 -13.657 -4.271 1.00 96.94 300 HIS A O 1
ATOM 2473 N N . LEU A 1 301 ? 5.536 -12.426 -4.586 1.00 97.00 301 LEU A N 1
ATOM 2474 C CA . LEU A 1 301 ? 5.398 -12.374 -6.051 1.00 97.00 301 LEU A CA 1
ATOM 2475 C C . LEU A 1 301 ? 5.495 -13.751 -6.707 1.00 97.00 301 LEU A C 1
ATOM 2477 O O . LEU A 1 301 ? 4.863 -13.975 -7.736 1.00 97.00 301 LEU A O 1
ATOM 2481 N N . ALA A 1 302 ? 6.248 -14.680 -6.117 1.00 92.94 302 ALA A N 1
ATOM 2482 C CA . ALA A 1 302 ? 6.380 -16.042 -6.629 1.00 92.94 302 ALA A CA 1
ATOM 2483 C C . ALA A 1 302 ? 5.172 -16.941 -6.290 1.00 92.94 302 ALA A C 1
ATOM 2485 O O . ALA A 1 302 ? 5.034 -18.028 -6.853 1.00 92.94 302 ALA A O 1
ATOM 2486 N N . ILE A 1 303 ? 4.288 -16.512 -5.381 1.00 95.31 303 ILE A N 1
ATOM 2487 C CA . ILE A 1 303 ? 3.132 -17.305 -4.952 1.00 95.31 303 ILE A CA 1
ATOM 2488 C C . ILE A 1 303 ? 2.028 -17.193 -6.015 1.00 95.31 303 ILE A C 1
ATOM 2490 O O . ILE A 1 303 ? 1.591 -16.081 -6.330 1.00 95.31 303 ILE A O 1
ATOM 2494 N N . PRO A 1 304 ? 1.506 -18.311 -6.555 1.00 93.44 304 PRO A N 1
ATOM 2495 C CA . PRO A 1 304 ? 0.475 -18.302 -7.594 1.00 93.44 304 PRO A CA 1
ATOM 2496 C C . PRO A 1 304 ? -0.919 -18.004 -7.011 1.00 93.44 304 PRO A C 1
ATOM 2498 O O . PRO A 1 304 ? -1.839 -18.814 -7.105 1.00 93.44 304 PRO A O 1
ATOM 2501 N N . SER A 1 305 ? -1.075 -16.836 -6.387 1.00 92.50 305 SER A N 1
ATOM 2502 C CA . SER A 1 305 ? -2.318 -16.385 -5.764 1.00 92.50 305 SER A CA 1
ATOM 2503 C C . SER A 1 305 ? -3.178 -15.570 -6.739 1.00 92.50 305 SER A C 1
ATOM 2505 O O . SER A 1 305 ? -2.649 -14.680 -7.412 1.00 92.50 305 SER A O 1
ATOM 2507 N N . PRO A 1 306 ? -4.516 -15.746 -6.741 1.00 89.44 306 PRO A N 1
ATOM 2508 C CA . PRO A 1 306 ? -5.438 -14.833 -7.426 1.00 89.44 306 PRO A CA 1
ATOM 2509 C C . PRO A 1 306 ? -5.297 -13.370 -6.966 1.00 89.44 306 PRO A C 1
ATOM 2511 O O . PRO A 1 306 ? -5.780 -12.454 -7.628 1.00 89.44 306 PRO A O 1
ATOM 2514 N N . GLY A 1 307 ? -4.633 -13.137 -5.826 1.00 91.62 307 GLY A N 1
ATOM 2515 C CA . GLY A 1 307 ? -4.311 -11.817 -5.299 1.00 91.62 307 GLY A CA 1
ATOM 2516 C C . GLY A 1 307 ? -3.147 -11.087 -5.976 1.00 91.62 307 GLY A C 1
ATOM 2517 O O . GLY A 1 307 ? -2.864 -9.963 -5.563 1.00 91.62 307 GLY A O 1
ATOM 2518 N N . LEU A 1 308 ? -2.492 -11.659 -7.000 1.00 95.88 308 LEU A N 1
ATOM 2519 C CA . LEU A 1 308 ? -1.334 -11.043 -7.674 1.00 95.88 308 LEU A CA 1
ATOM 2520 C C . LEU A 1 308 ? -1.613 -9.600 -8.124 1.00 95.88 308 LEU A C 1
ATOM 2522 O O . LEU A 1 308 ? -0.780 -8.721 -7.932 1.00 95.88 308 LEU A O 1
ATOM 2526 N N . ARG A 1 309 ? -2.813 -9.324 -8.642 1.00 94.94 309 ARG A N 1
ATOM 2527 C CA . ARG A 1 309 ? -3.243 -7.969 -9.020 1.00 94.94 309 ARG A CA 1
ATOM 2528 C C . ARG A 1 309 ? -3.176 -6.975 -7.859 1.00 94.94 309 ARG A C 1
ATOM 2530 O O . ARG A 1 309 ? -2.703 -5.855 -8.026 1.00 94.94 309 ARG A O 1
ATOM 2537 N N . PHE A 1 310 ? -3.665 -7.357 -6.681 1.00 96.62 310 PHE A N 1
ATOM 2538 C CA . PHE A 1 310 ? -3.645 -6.474 -5.512 1.00 96.62 310 PHE A CA 1
ATOM 2539 C C . PHE A 1 310 ? -2.213 -6.239 -5.027 1.00 96.62 310 PHE A C 1
ATOM 2541 O O . PHE A 1 310 ? -1.871 -5.123 -4.639 1.00 96.62 310 PHE A O 1
ATOM 2548 N N . LEU A 1 311 ? -1.367 -7.266 -5.124 1.00 98.00 311 LEU A N 1
ATOM 2549 C CA . LEU A 1 311 ? 0.052 -7.184 -4.804 1.00 98.00 311 LEU A CA 1
ATOM 2550 C C . LEU A 1 311 ? 0.792 -6.224 -5.750 1.00 98.00 311 LEU A C 1
ATOM 2552 O O . LEU A 1 311 ? 1.428 -5.284 -5.280 1.00 98.00 311 LEU A O 1
ATOM 2556 N N . LEU A 1 312 ? 0.643 -6.379 -7.069 1.00 98.06 312 LEU A N 1
ATOM 2557 C CA . LEU A 1 312 ? 1.275 -5.492 -8.056 1.00 98.06 312 LEU A CA 1
ATOM 2558 C C . LEU A 1 312 ? 0.831 -4.035 -7.894 1.00 98.06 312 LEU A C 1
ATOM 2560 O O . LEU A 1 312 ? 1.665 -3.133 -7.908 1.00 98.06 312 LEU A O 1
ATOM 2564 N N . ASN A 1 313 ? -0.460 -3.795 -7.660 1.00 97.19 313 ASN A N 1
ATOM 2565 C CA . ASN A 1 313 ? -0.961 -2.451 -7.380 1.00 97.19 313 ASN A CA 1
ATOM 2566 C C . ASN A 1 313 ? -0.433 -1.886 -6.049 1.00 97.19 313 ASN A C 1
ATOM 2568 O O . ASN A 1 313 ? -0.204 -0.685 -5.934 1.00 97.19 313 ASN A O 1
ATOM 2572 N N . THR A 1 314 ? -0.242 -2.728 -5.031 1.00 98.19 314 THR A N 1
ATOM 2573 C CA . THR A 1 314 ? 0.361 -2.310 -3.755 1.00 98.19 314 THR A CA 1
ATOM 2574 C C . THR A 1 314 ? 1.810 -1.881 -3.968 1.00 98.19 314 THR A C 1
ATOM 2576 O O . THR A 1 314 ? 2.195 -0.798 -3.531 1.00 98.19 314 THR A O 1
ATOM 2579 N N . ILE A 1 315 ? 2.585 -2.677 -4.712 1.00 98.31 315 ILE A N 1
ATOM 2580 C CA . ILE A 1 315 ? 3.960 -2.348 -5.107 1.00 98.31 315 ILE A CA 1
ATOM 2581 C C . ILE A 1 315 ? 3.989 -1.043 -5.910 1.00 98.31 315 ILE A C 1
ATOM 2583 O O . ILE A 1 315 ? 4.795 -0.167 -5.613 1.00 98.31 315 ILE A O 1
ATOM 2587 N N . GLN A 1 316 ? 3.074 -0.869 -6.868 1.00 98.19 316 GLN A N 1
ATOM 2588 C CA . GLN A 1 316 ? 2.949 0.370 -7.635 1.00 98.19 316 GLN A CA 1
ATOM 2589 C C . GLN A 1 316 ? 2.801 1.591 -6.714 1.00 98.19 316 GLN A C 1
ATOM 2591 O O . GLN A 1 316 ? 3.562 2.547 -6.840 1.00 98.19 316 GLN A O 1
ATOM 2596 N N . ILE A 1 317 ? 1.862 1.549 -5.763 1.00 98.00 317 ILE A N 1
ATOM 2597 C CA . ILE A 1 317 ? 1.604 2.666 -4.842 1.00 98.00 317 ILE A CA 1
ATOM 2598 C C . ILE A 1 317 ? 2.832 2.960 -3.967 1.00 98.00 317 ILE A C 1
ATOM 2600 O O . ILE A 1 317 ? 3.154 4.125 -3.734 1.00 98.00 317 ILE A O 1
ATOM 2604 N N . LEU A 1 318 ? 3.529 1.923 -3.491 1.00 98.25 318 LEU A N 1
ATOM 2605 C CA . LEU A 1 318 ? 4.752 2.082 -2.698 1.00 98.25 318 LEU A CA 1
ATOM 2606 C C . LEU A 1 318 ? 5.863 2.760 -3.511 1.00 98.25 318 LEU A C 1
ATOM 2608 O O . LEU A 1 318 ? 6.489 3.697 -3.022 1.00 98.25 318 LEU A O 1
ATOM 2612 N N . LEU A 1 319 ? 6.057 2.351 -4.767 1.00 98.00 319 LEU A N 1
ATOM 2613 C CA . LEU A 1 319 ? 7.042 2.943 -5.678 1.00 98.00 319 LEU A CA 1
ATOM 2614 C C . LEU A 1 319 ? 6.713 4.397 -6.042 1.00 98.00 319 LEU A C 1
ATOM 2616 O O . LEU A 1 319 ? 7.622 5.204 -6.215 1.00 98.00 319 LEU A O 1
ATOM 2620 N N . GLU A 1 320 ? 5.431 4.748 -6.146 1.00 97.44 320 GLU A N 1
ATOM 2621 C CA . GLU A 1 320 ? 4.992 6.120 -6.430 1.00 97.44 320 GLU A CA 1
ATOM 2622 C C . GLU A 1 320 ? 5.165 7.051 -5.221 1.00 97.44 320 GLU A C 1
ATOM 2624 O O . GLU A 1 320 ? 5.555 8.207 -5.384 1.00 97.44 320 GLU A O 1
ATOM 2629 N N . LYS A 1 321 ? 4.881 6.569 -4.005 1.00 97.62 321 LYS A N 1
ATOM 2630 C CA . LYS A 1 321 ? 4.892 7.402 -2.789 1.00 97.62 321 LYS A CA 1
ATOM 2631 C C . LYS A 1 321 ? 6.244 7.451 -2.085 1.00 97.62 321 LYS A C 1
ATOM 2633 O O . LYS A 1 321 ? 6.638 8.505 -1.586 1.00 97.62 321 LYS A O 1
ATOM 2638 N N . ALA A 1 322 ? 6.930 6.317 -2.014 1.00 97.19 322 ALA A N 1
ATOM 2639 C CA . ALA A 1 322 ? 8.118 6.121 -1.192 1.00 97.19 322 ALA A CA 1
ATOM 2640 C C . ALA A 1 322 ? 9.125 5.166 -1.876 1.00 97.19 322 ALA A C 1
ATOM 2642 O O . ALA A 1 322 ? 9.464 4.115 -1.328 1.00 97.19 322 ALA A O 1
ATOM 2643 N N . PRO A 1 323 ? 9.630 5.505 -3.083 1.00 96.50 323 PRO A N 1
ATOM 2644 C CA . PRO A 1 323 ? 10.531 4.624 -3.829 1.00 96.50 323 PRO A CA 1
ATOM 2645 C C . PRO A 1 323 ? 11.837 4.331 -3.080 1.00 96.50 323 PRO A C 1
ATOM 2647 O O . PRO A 1 323 ? 12.352 3.223 -3.178 1.00 96.50 323 PRO A O 1
ATOM 2650 N N . GLY A 1 324 ? 12.367 5.303 -2.326 1.00 95.62 324 GLY A N 1
ATOM 2651 C CA . GLY A 1 324 ? 13.568 5.113 -1.506 1.00 95.62 324 GLY A CA 1
ATOM 2652 C C . GLY A 1 324 ? 13.363 4.025 -0.455 1.00 95.62 324 GLY A C 1
ATOM 2653 O O . GLY A 1 324 ? 14.089 3.039 -0.455 1.00 95.62 324 GLY A O 1
ATOM 2654 N N . ASP A 1 325 ? 12.304 4.150 0.345 1.00 96.56 325 ASP A N 1
ATOM 2655 C CA . ASP A 1 325 ? 11.946 3.186 1.387 1.00 96.56 325 ASP A CA 1
ATOM 2656 C C . ASP A 1 325 ? 11.680 1.780 0.831 1.00 96.56 325 ASP A C 1
ATOM 2658 O O . ASP A 1 325 ? 12.052 0.784 1.454 1.00 96.56 325 ASP A O 1
ATOM 2662 N N . PHE A 1 326 ? 11.066 1.685 -0.355 1.00 97.44 326 PHE A N 1
ATOM 2663 C CA . PHE A 1 326 ? 10.874 0.407 -1.040 1.00 97.44 326 PHE A CA 1
ATOM 2664 C C . PHE A 1 326 ? 12.215 -0.242 -1.404 1.00 97.44 326 PHE A C 1
ATOM 2666 O O . PHE A 1 326 ? 12.422 -1.420 -1.119 1.00 97.44 326 PHE A O 1
ATOM 2673 N N . TRP A 1 327 ? 13.137 0.505 -2.016 1.00 95.75 327 TRP A N 1
ATOM 2674 C CA . TRP A 1 327 ? 14.434 -0.040 -2.428 1.00 95.75 327 TRP A CA 1
ATOM 2675 C C . TRP A 1 327 ? 15.365 -0.329 -1.250 1.00 95.75 327 TRP A C 1
ATOM 2677 O O . TRP A 1 327 ? 16.085 -1.327 -1.290 1.00 95.75 327 TRP A O 1
ATOM 2687 N N . ASP A 1 328 ? 15.299 0.459 -0.178 1.00 95.31 328 ASP A N 1
ATOM 2688 C CA . ASP A 1 328 ? 16.040 0.198 1.059 1.00 95.31 328 ASP A CA 1
ATOM 2689 C C . ASP A 1 328 ? 15.613 -1.143 1.693 1.00 95.31 328 ASP A C 1
ATOM 2691 O O . ASP A 1 328 ? 16.449 -1.885 2.214 1.00 95.31 328 ASP A O 1
ATOM 2695 N N . ALA A 1 329 ? 14.336 -1.522 1.556 1.00 95.50 329 ALA A N 1
ATOM 2696 C CA . ALA A 1 329 ? 13.801 -2.819 1.987 1.00 95.50 329 ALA A CA 1
ATOM 2697 C C . ALA A 1 329 ? 14.349 -4.020 1.200 1.00 95.50 329 ALA A C 1
ATOM 2699 O O . ALA A 1 329 ? 14.453 -5.136 1.717 1.00 95.50 329 ALA A O 1
ATOM 2700 N N . MET A 1 330 ? 14.656 -3.817 -0.083 1.00 94.62 330 MET A N 1
ATOM 2701 C CA . MET A 1 330 ? 15.062 -4.898 -0.984 1.00 94.62 330 MET A CA 1
ATOM 2702 C C . MET A 1 330 ? 16.469 -5.412 -0.682 1.00 94.62 330 MET A C 1
ATOM 2704 O O . MET A 1 330 ? 16.756 -6.581 -0.956 1.00 94.62 330 MET A O 1
ATOM 2708 N N . GLN A 1 331 ? 17.319 -4.574 -0.078 1.00 88.50 331 GLN A N 1
ATOM 2709 C CA . GLN A 1 331 ? 18.718 -4.863 0.241 1.00 88.50 331 GLN A CA 1
ATOM 2710 C C . GLN A 1 331 ? 19.485 -5.420 -0.974 1.00 88.50 331 GLN A C 1
ATOM 2712 O O . GLN A 1 331 ? 19.947 -4.664 -1.823 1.00 88.50 331 GLN A O 1
ATOM 2717 N N . THR A 1 332 ? 19.632 -6.745 -1.061 1.00 89.69 332 THR A N 1
ATOM 2718 C CA . THR A 1 332 ? 20.389 -7.453 -2.103 1.00 89.69 332 THR A CA 1
ATOM 2719 C C . THR A 1 332 ? 19.534 -7.958 -3.266 1.00 89.69 332 THR A C 1
ATOM 2721 O O . THR A 1 332 ? 20.090 -8.472 -4.238 1.00 89.69 332 THR A O 1
ATOM 2724 N N . ILE A 1 333 ? 18.202 -7.835 -3.202 1.00 93.69 333 ILE A N 1
ATOM 2725 C CA . ILE A 1 333 ? 17.328 -8.234 -4.312 1.00 93.69 333 ILE A CA 1
ATOM 2726 C C . ILE A 1 333 ? 17.541 -7.272 -5.480 1.00 93.69 333 ILE A C 1
ATOM 2728 O O . ILE A 1 333 ? 17.316 -6.067 -5.368 1.00 93.69 333 ILE A O 1
ATOM 2732 N N . SER A 1 334 ? 17.956 -7.815 -6.625 1.00 93.69 334 SER A N 1
ATOM 2733 C CA . SER A 1 334 ? 18.130 -7.020 -7.835 1.00 93.69 334 SER A CA 1
ATOM 2734 C C . SER A 1 334 ? 16.774 -6.648 -8.452 1.00 93.69 334 SER A C 1
ATOM 2736 O O . SER A 1 334 ? 15.834 -7.445 -8.410 1.00 93.69 334 SER A O 1
ATOM 2738 N N . PRO A 1 335 ? 16.663 -5.480 -9.110 1.00 95.19 335 PRO A N 1
ATOM 2739 C CA . PRO A 1 335 ? 15.456 -5.111 -9.847 1.00 95.19 335 PRO A CA 1
ATOM 2740 C C . PRO A 1 335 ? 15.017 -6.168 -10.863 1.00 95.19 335 PRO A C 1
ATOM 2742 O O . PRO A 1 335 ? 13.833 -6.476 -10.961 1.00 95.19 335 PRO A O 1
ATOM 2745 N N . GLN A 1 336 ? 15.967 -6.775 -11.579 1.00 94.88 336 GLN A N 1
ATOM 2746 C CA . GLN A 1 336 ? 15.673 -7.844 -12.531 1.00 94.88 336 GLN A CA 1
ATOM 2747 C C . GLN A 1 336 ? 15.000 -9.048 -11.859 1.00 94.88 336 GLN A C 1
ATOM 2749 O O . GLN A 1 336 ? 14.031 -9.561 -12.409 1.00 94.88 336 GLN A O 1
ATOM 2754 N N . ALA A 1 337 ? 15.446 -9.460 -10.667 1.00 95.88 337 ALA A N 1
ATOM 2755 C CA . ALA A 1 337 ? 14.853 -10.592 -9.954 1.00 95.88 337 ALA A CA 1
ATOM 2756 C C . ALA A 1 337 ? 13.379 -10.345 -9.588 1.00 95.88 337 ALA A C 1
ATOM 2758 O O . ALA A 1 337 ? 12.563 -11.260 -9.671 1.00 95.88 337 ALA A O 1
ATOM 2759 N N . ILE A 1 338 ? 13.016 -9.104 -9.239 1.00 96.94 338 ILE A N 1
ATOM 2760 C CA . ILE A 1 338 ? 11.617 -8.726 -8.979 1.00 96.94 338 ILE A CA 1
ATOM 2761 C C . ILE A 1 338 ? 10.786 -8.907 -10.252 1.00 96.94 338 ILE A C 1
ATOM 2763 O O . ILE A 1 338 ? 9.736 -9.546 -10.221 1.00 96.94 338 ILE A O 1
ATOM 2767 N N . VAL A 1 339 ? 11.272 -8.397 -11.390 1.00 96.94 339 VAL A N 1
ATOM 2768 C CA . VAL A 1 339 ? 10.578 -8.559 -12.676 1.00 96.94 339 VAL A CA 1
ATOM 2769 C C . VAL A 1 339 ? 10.447 -10.043 -13.036 1.00 96.94 339 VAL A C 1
ATOM 2771 O O . VAL A 1 339 ? 9.368 -10.492 -13.408 1.00 96.94 339 VAL A O 1
ATOM 2774 N N . GLU A 1 340 ? 11.506 -10.832 -12.877 1.00 96.19 340 GLU A N 1
ATOM 2775 C CA . GLU A 1 340 ? 11.479 -12.277 -13.119 1.00 96.19 340 GLU A CA 1
ATOM 2776 C C . GLU A 1 340 ? 10.386 -12.977 -12.307 1.00 96.19 340 GLU A C 1
ATOM 2778 O O . GLU A 1 340 ? 9.597 -13.733 -12.873 1.00 96.19 340 GLU A O 1
ATOM 2783 N N . GLN A 1 341 ? 10.266 -12.679 -11.011 1.00 96.50 341 GLN A N 1
ATOM 2784 C CA . GLN A 1 341 ? 9.225 -13.265 -10.164 1.00 96.50 341 GLN A CA 1
ATOM 2785 C C . GLN A 1 341 ? 7.811 -12.933 -10.655 1.00 96.50 341 GLN A C 1
ATOM 2787 O O . GLN A 1 341 ? 6.959 -13.820 -10.685 1.00 96.50 341 GLN A O 1
ATOM 2792 N N . VAL A 1 342 ? 7.564 -11.696 -11.104 1.00 97.00 342 VAL A N 1
ATOM 2793 C CA . VAL A 1 342 ? 6.260 -11.304 -11.668 1.00 97.00 342 VAL A CA 1
ATOM 2794 C C . VAL A 1 342 ? 5.940 -12.111 -12.930 1.00 97.00 342 VAL A C 1
ATOM 2796 O O . VAL A 1 342 ? 4.848 -12.663 -13.054 1.00 97.00 342 VAL A O 1
ATOM 2799 N N . PHE A 1 343 ? 6.883 -12.201 -13.871 1.00 95.94 343 PHE A N 1
ATOM 2800 C CA . PHE A 1 343 ? 6.653 -12.826 -15.181 1.00 95.94 343 PHE A CA 1
ATOM 2801 C C . PHE A 1 343 ? 6.751 -14.359 -15.179 1.00 95.94 343 PHE A C 1
ATOM 2803 O O . PHE A 1 343 ? 6.283 -15.009 -16.122 1.00 95.94 343 PHE A O 1
ATOM 2810 N N . TYR A 1 344 ? 7.342 -14.948 -14.140 1.00 95.62 344 TYR A N 1
ATOM 2811 C CA . TYR A 1 344 ? 7.291 -16.388 -13.887 1.00 95.62 344 TYR A CA 1
ATOM 2812 C C . TYR A 1 344 ? 6.072 -16.808 -13.065 1.00 95.62 344 TYR A C 1
ATOM 2814 O O . TYR A 1 344 ? 5.782 -18.003 -12.994 1.00 95.62 344 TYR A O 1
ATOM 2822 N N . ASN A 1 345 ? 5.312 -15.865 -12.501 1.00 95.88 345 ASN A N 1
ATOM 2823 C CA . ASN A 1 345 ? 4.064 -16.194 -11.832 1.00 95.88 345 ASN A CA 1
ATOM 2824 C C . ASN A 1 345 ? 3.006 -16.655 -12.860 1.00 95.88 345 ASN A C 1
ATOM 2826 O O . ASN A 1 345 ? 2.617 -15.876 -13.738 1.00 95.88 345 ASN A O 1
ATOM 2830 N N . PRO A 1 346 ? 2.479 -17.891 -12.754 1.00 94.38 346 PRO A N 1
ATOM 2831 C CA . PRO A 1 346 ? 1.522 -18.427 -13.724 1.00 94.38 346 PRO A CA 1
ATOM 2832 C C . PRO A 1 346 ? 0.193 -17.660 -13.752 1.00 94.38 346 PRO A C 1
ATOM 2834 O O . PRO A 1 346 ? -0.515 -17.709 -14.756 1.00 94.38 346 PRO A O 1
ATOM 2837 N N . GLN A 1 347 ? -0.146 -16.926 -12.685 1.00 94.19 347 GLN A N 1
ATOM 2838 C CA . GLN A 1 347 ? -1.354 -16.104 -12.647 1.00 94.19 347 GLN A CA 1
ATOM 2839 C C . GLN A 1 347 ? -1.284 -14.963 -13.663 1.00 94.19 347 GLN A C 1
ATOM 2841 O O . GLN A 1 347 ? -2.283 -14.696 -14.324 1.00 94.19 347 GLN A O 1
ATOM 2846 N N . LEU A 1 348 ? -0.117 -14.331 -13.856 1.00 95.19 348 LEU A N 1
ATOM 2847 C CA . LEU A 1 348 ? 0.038 -13.282 -14.868 1.00 95.19 348 LEU A CA 1
ATOM 2848 C C . LEU A 1 348 ? -0.281 -13.823 -16.264 1.00 95.19 348 LEU A C 1
ATOM 2850 O O . LEU A 1 348 ? -1.072 -13.228 -16.991 1.00 95.19 348 LEU A O 1
ATOM 2854 N N . GLU A 1 349 ? 0.303 -14.968 -16.621 1.00 93.94 349 GLU A N 1
ATOM 2855 C CA . GLU A 1 349 ? 0.072 -15.585 -17.926 1.00 93.94 349 GLU A CA 1
ATOM 2856 C C . GLU A 1 349 ? -1.400 -15.977 -18.112 1.00 93.94 349 GLU A C 1
ATOM 2858 O O . GLU A 1 349 ? -1.984 -15.690 -19.158 1.00 93.94 349 GLU A O 1
ATOM 2863 N N . ALA A 1 350 ? -2.023 -16.566 -17.085 1.00 93.38 350 ALA A N 1
ATOM 2864 C CA . ALA A 1 350 ? -3.442 -16.908 -17.102 1.00 93.38 350 ALA A CA 1
ATOM 2865 C C . ALA A 1 350 ? -4.333 -15.676 -17.337 1.00 93.38 350 ALA A C 1
ATOM 2867 O O . ALA A 1 350 ? -5.236 -15.735 -18.171 1.00 93.38 350 ALA A O 1
ATOM 2868 N N . PHE A 1 351 ? -4.050 -14.550 -16.672 1.00 92.75 351 PHE A N 1
ATOM 2869 C CA . PHE A 1 351 ? -4.785 -13.299 -16.882 1.00 92.75 351 PHE A CA 1
ATOM 2870 C C . PHE A 1 351 ? -4.598 -12.743 -18.296 1.00 92.75 351 PHE A C 1
ATOM 2872 O O . PHE A 1 351 ? -5.574 -12.334 -18.921 1.00 92.75 351 PHE A O 1
ATOM 2879 N N . LEU A 1 352 ? -3.375 -12.765 -18.831 1.00 94.31 352 LEU A N 1
ATOM 2880 C CA . LEU A 1 352 ? -3.110 -12.304 -20.196 1.00 94.31 352 LEU A CA 1
ATOM 2881 C C . LEU A 1 352 ? -3.822 -13.167 -21.246 1.00 94.31 352 LEU A C 1
ATOM 2883 O O . LEU A 1 352 ? -4.279 -12.631 -22.253 1.00 94.31 352 LEU A O 1
ATOM 2887 N N . MET A 1 353 ? -3.951 -14.477 -21.023 1.00 94.19 353 MET A N 1
ATOM 2888 C CA . MET A 1 353 ? -4.695 -15.373 -21.920 1.00 94.19 353 MET A CA 1
ATOM 2889 C C . MET A 1 353 ? -6.214 -15.160 -21.872 1.00 94.19 353 MET A C 1
ATOM 2891 O O . MET A 1 353 ? -6.894 -15.456 -22.849 1.00 94.19 353 MET A O 1
ATOM 2895 N N . GLN A 1 354 ? -6.745 -14.656 -20.756 1.00 91.56 354 GLN A N 1
ATOM 2896 C CA . GLN A 1 354 ? -8.183 -14.444 -20.546 1.00 91.56 354 GLN A CA 1
ATOM 2897 C C . GLN A 1 354 ? -8.656 -13.023 -20.885 1.00 91.56 354 GLN A C 1
ATOM 2899 O O . GLN A 1 354 ? -9.847 -12.747 -20.771 1.00 91.56 354 GLN A O 1
ATOM 2904 N N . ALA A 1 355 ? -7.756 -12.111 -21.263 1.00 89.81 355 ALA A N 1
ATOM 2905 C CA . ALA A 1 355 ? -8.130 -10.729 -21.540 1.00 89.81 355 ALA A CA 1
ATOM 2906 C C . ALA A 1 355 ? -9.064 -10.622 -22.756 1.00 89.81 355 ALA A C 1
ATOM 2908 O O . ALA A 1 355 ? -8.813 -11.227 -23.802 1.00 89.81 355 ALA A O 1
ATOM 2909 N N . THR A 1 356 ? -10.107 -9.804 -22.620 1.00 85.69 356 THR A N 1
ATOM 2910 C CA . THR A 1 356 ? -11.082 -9.512 -23.676 1.00 85.69 356 THR A CA 1
ATOM 2911 C C . THR A 1 356 ? -11.155 -8.011 -23.956 1.00 85.69 356 THR A C 1
ATOM 2913 O O . THR A 1 356 ? -10.696 -7.193 -23.157 1.00 85.69 356 THR A O 1
ATOM 2916 N N . ASP A 1 357 ? -11.741 -7.659 -25.102 1.00 82.00 357 ASP A N 1
ATOM 2917 C CA . ASP A 1 357 ? -11.988 -6.274 -25.535 1.00 82.00 357 ASP A CA 1
ATOM 2918 C C . ASP A 1 357 ? -13.314 -5.699 -24.994 1.00 82.00 357 ASP A C 1
ATOM 2920 O O . ASP A 1 357 ? -13.747 -4.623 -25.407 1.00 82.00 357 ASP A O 1
ATOM 2924 N N . ASP A 1 358 ? -13.981 -6.407 -24.077 1.00 83.12 358 ASP A N 1
ATOM 2925 C CA . ASP A 1 358 ? -15.341 -6.066 -23.634 1.00 83.12 358 ASP A CA 1
ATOM 2926 C C . ASP A 1 358 ? -15.385 -4.848 -22.695 1.00 83.12 358 ASP A C 1
ATOM 2928 O O . ASP A 1 358 ? -16.426 -4.201 -22.550 1.00 83.12 358 ASP A O 1
ATOM 2932 N N . GLU A 1 359 ? -14.262 -4.515 -22.053 1.00 83.31 359 GLU A N 1
ATOM 2933 C CA . GLU A 1 359 ? -14.155 -3.413 -21.098 1.00 83.31 359 GLU A CA 1
ATOM 2934 C C . GLU A 1 359 ? -13.084 -2.394 -21.520 1.00 83.31 359 GLU A C 1
ATOM 2936 O O . GLU A 1 359 ? -12.002 -2.777 -21.971 1.00 83.31 359 GLU A O 1
ATOM 2941 N N . PRO A 1 360 ? -13.315 -1.080 -21.316 1.00 86.12 360 PRO A N 1
ATOM 2942 C CA . PRO A 1 360 ? -12.298 -0.067 -21.578 1.00 86.12 360 PRO A CA 1
ATOM 2943 C C . PRO A 1 360 ? -11.011 -0.339 -20.793 1.00 86.12 360 PRO A C 1
ATOM 2945 O O . PRO A 1 360 ? -11.059 -0.529 -19.573 1.00 86.12 360 PRO A O 1
ATOM 2948 N N . TYR A 1 361 ? -9.854 -0.250 -21.464 1.00 85.69 361 TYR A N 1
ATOM 2949 C CA . TYR A 1 361 ? -8.541 -0.521 -20.861 1.00 85.69 361 TYR A CA 1
ATOM 2950 C C . TYR A 1 361 ? -8.340 0.191 -19.517 1.00 85.69 361 TYR A C 1
ATOM 2952 O O . TYR A 1 361 ? -7.825 -0.402 -18.572 1.00 85.69 361 TYR A O 1
ATOM 2960 N N . ASP A 1 362 ? -8.810 1.435 -19.391 1.00 85.12 362 ASP A N 1
ATOM 2961 C CA . ASP A 1 362 ? -8.645 2.240 -18.181 1.00 85.12 362 ASP A CA 1
ATOM 2962 C C . ASP A 1 362 ? -9.266 1.667 -16.910 1.00 85.12 362 ASP A C 1
ATOM 2964 O O . ASP A 1 362 ? -8.844 2.060 -15.819 1.00 85.12 362 ASP A O 1
ATOM 2968 N N . LYS A 1 363 ? -10.231 0.757 -17.054 1.00 84.94 363 LYS A N 1
ATOM 2969 C CA . LYS A 1 363 ? -10.909 0.050 -15.962 1.00 84.94 363 LYS A CA 1
ATOM 2970 C C . LYS A 1 363 ? -10.632 -1.457 -15.978 1.00 84.94 363 LYS A C 1
ATOM 2972 O O . LYS A 1 363 ? -11.164 -2.176 -15.141 1.00 84.94 363 LYS A O 1
ATOM 2977 N N . SER A 1 364 ? -9.820 -1.920 -16.926 1.00 88.69 364 SER A N 1
ATOM 2978 C CA . SER A 1 364 ? -9.563 -3.337 -17.151 1.00 88.69 364 SER A CA 1
ATOM 2979 C C . SER A 1 364 ? -8.585 -3.920 -16.131 1.00 88.69 364 SER A C 1
ATOM 2981 O O . SER A 1 364 ? -7.659 -3.256 -15.657 1.00 88.69 364 SER A O 1
ATOM 2983 N N . ILE A 1 365 ? -8.729 -5.221 -15.877 1.00 88.50 365 ILE A N 1
ATOM 2984 C CA . ILE A 1 365 ? -7.760 -6.021 -15.112 1.00 88.50 365 ILE A CA 1
ATOM 2985 C C . ILE A 1 365 ? -6.374 -5.961 -15.769 1.00 88.50 365 ILE A C 1
ATOM 2987 O O . ILE A 1 365 ? -5.364 -5.892 -15.075 1.00 88.50 365 ILE A O 1
ATOM 2991 N N . LEU A 1 366 ? -6.328 -5.939 -17.105 1.00 91.62 366 LEU A N 1
ATOM 2992 C CA . LEU A 1 366 ? -5.091 -5.898 -17.881 1.00 91.62 366 LEU A CA 1
ATOM 2993 C C . LEU A 1 366 ? -4.237 -4.673 -17.537 1.00 91.62 366 LEU A C 1
ATOM 2995 O O . LEU A 1 366 ? -3.033 -4.809 -17.325 1.00 91.62 366 LEU A O 1
ATOM 2999 N N . LYS A 1 367 ? -4.856 -3.492 -17.412 1.00 92.25 367 LYS A N 1
ATOM 3000 C CA . LYS A 1 367 ? -4.153 -2.278 -16.975 1.00 92.25 367 LYS A CA 1
ATOM 3001 C C . LYS A 1 367 ? -3.563 -2.447 -15.585 1.00 92.25 367 LYS A C 1
ATOM 3003 O O . LYS A 1 367 ? -2.400 -2.122 -15.393 1.00 92.25 367 LYS A O 1
ATOM 3008 N N . GLU A 1 368 ? -4.334 -2.977 -14.645 1.00 91.00 368 GLU A N 1
ATOM 3009 C CA . GLU A 1 368 ? -3.884 -3.158 -13.261 1.00 91.00 368 GLU A CA 1
ATOM 3010 C C . GLU A 1 368 ? -2.763 -4.198 -13.113 1.00 91.00 368 GLU A C 1
ATOM 3012 O O . GLU A 1 368 ? -1.964 -4.128 -12.184 1.00 91.00 368 GLU A O 1
ATOM 3017 N N . MET A 1 369 ? -2.655 -5.144 -14.049 1.00 94.12 369 MET A N 1
ATOM 3018 C CA . MET A 1 369 ? -1.550 -6.109 -14.087 1.00 94.12 369 MET A CA 1
ATOM 3019 C C . MET A 1 369 ? -0.262 -5.528 -14.696 1.00 94.12 369 MET A C 1
ATOM 3021 O O . MET A 1 369 ? 0.816 -6.076 -14.471 1.00 94.12 369 MET A O 1
ATOM 3025 N N . LEU A 1 370 ? -0.350 -4.432 -15.462 1.00 95.88 370 LEU A N 1
ATOM 3026 C CA . LEU A 1 370 ? 0.781 -3.831 -16.186 1.00 95.88 370 LEU A CA 1
ATOM 3027 C C . LEU A 1 370 ? 1.210 -2.457 -15.640 1.00 95.88 370 LEU A C 1
ATOM 3029 O O . LEU A 1 370 ? 2.338 -2.028 -15.884 1.00 95.88 370 LEU A O 1
ATOM 3033 N N . SER A 1 371 ? 0.348 -1.755 -14.900 1.00 95.56 371 SER A N 1
ATOM 3034 C CA . SER A 1 371 ? 0.560 -0.361 -14.484 1.00 95.56 371 SER A CA 1
ATOM 3035 C C . SER A 1 371 ? 1.727 -0.158 -13.519 1.00 95.56 371 SER A C 1
ATOM 3037 O O . SER A 1 371 ? 2.277 0.939 -13.470 1.00 95.56 371 SER A O 1
ATOM 3039 N N . TRP A 1 372 ? 2.161 -1.205 -12.815 1.00 97.19 372 TRP A N 1
ATOM 3040 C CA . TRP A 1 372 ? 3.322 -1.163 -11.923 1.00 97.19 372 TRP A CA 1
ATOM 3041 C C . TRP A 1 372 ? 4.653 -0.936 -12.660 1.00 97.19 372 TRP A C 1
ATOM 3043 O O . TRP A 1 372 ? 5.588 -0.405 -12.064 1.00 97.19 372 TRP A O 1
ATOM 3053 N N . ILE A 1 373 ? 4.745 -1.296 -13.950 1.00 97.88 373 ILE A N 1
ATOM 3054 C CA . ILE A 1 373 ? 6.005 -1.283 -14.713 1.00 97.88 373 ILE A CA 1
ATOM 3055 C C . ILE A 1 373 ? 6.575 0.133 -14.822 1.00 97.88 373 ILE A C 1
ATOM 3057 O O . ILE A 1 373 ? 7.777 0.327 -14.655 1.00 97.88 373 ILE A O 1
ATOM 3061 N N . GLN A 1 374 ? 5.735 1.139 -15.077 1.00 96.06 374 GLN A N 1
ATOM 3062 C CA . GLN A 1 374 ? 6.232 2.500 -15.279 1.00 96.06 374 GLN A CA 1
ATOM 3063 C C . GLN A 1 374 ? 6.740 3.150 -13.978 1.00 96.06 374 GLN A C 1
ATOM 3065 O O . GLN A 1 374 ? 7.854 3.686 -13.995 1.00 96.06 374 GLN A O 1
ATOM 3070 N N . PRO A 1 375 ? 6.013 3.088 -12.844 1.00 97.31 375 PRO A N 1
ATOM 3071 C CA . PRO A 1 375 ? 6.550 3.515 -11.553 1.00 97.31 375 PRO A CA 1
ATOM 3072 C C . PRO A 1 375 ? 7.788 2.724 -11.135 1.00 97.31 375 PRO A C 1
ATOM 3074 O O . PRO A 1 375 ? 8.743 3.312 -10.634 1.00 97.31 375 PRO A O 1
ATOM 3077 N N . PHE A 1 376 ? 7.828 1.421 -11.427 1.00 97.62 376 PHE A N 1
ATOM 3078 C CA . PHE A 1 376 ? 9.009 0.594 -11.201 1.00 97.62 376 PHE A CA 1
ATOM 3079 C C . PHE A 1 376 ? 10.225 1.118 -11.961 1.00 97.62 376 PHE A C 1
ATOM 3081 O O . PHE A 1 376 ? 11.227 1.443 -11.331 1.00 97.62 376 PHE A O 1
ATOM 3088 N N . MET A 1 377 ? 10.126 1.311 -13.278 1.00 96.56 377 MET A N 1
ATOM 3089 C CA . MET A 1 377 ? 11.230 1.852 -14.076 1.00 96.56 377 MET A CA 1
ATOM 3090 C C . MET A 1 377 ? 11.649 3.255 -13.619 1.00 96.56 377 MET A C 1
ATOM 3092 O O . MET A 1 377 ? 12.843 3.519 -13.491 1.00 96.56 377 MET A O 1
ATOM 3096 N N . SER A 1 378 ? 10.680 4.112 -13.285 1.00 94.44 378 SER A N 1
ATOM 3097 C CA . SER A 1 378 ? 10.935 5.484 -12.818 1.00 94.44 378 SER A CA 1
ATOM 3098 C C . SER A 1 378 ? 11.623 5.538 -11.451 1.00 94.44 378 SER A C 1
ATOM 3100 O O . SER A 1 378 ? 12.337 6.493 -11.158 1.00 94.44 378 SER A O 1
ATOM 3102 N N . SER A 1 379 ? 11.428 4.520 -10.610 1.00 95.19 379 SER A N 1
ATOM 3103 C CA . SER A 1 379 ? 12.050 4.433 -9.284 1.00 95.19 379 SER A CA 1
ATOM 3104 C C . SER A 1 379 ? 13.524 4.001 -9.321 1.00 95.19 379 SER A C 1
ATOM 3106 O O . SER A 1 379 ? 14.246 4.173 -8.338 1.00 95.19 379 SER A O 1
ATOM 3108 N N . LEU A 1 380 ? 13.980 3.418 -10.435 1.00 92.56 380 LEU A N 1
ATOM 3109 C CA . LEU A 1 380 ? 15.314 2.844 -10.556 1.00 92.56 380 LEU A CA 1
ATOM 3110 C C . LEU A 1 380 ? 16.371 3.906 -10.847 1.00 92.56 380 LEU A C 1
ATOM 3112 O O . LEU A 1 380 ? 16.210 4.765 -11.714 1.00 92.56 380 LEU A O 1
ATOM 3116 N N . LYS A 1 381 ? 17.530 3.761 -10.200 1.00 84.56 381 LYS A N 1
ATOM 3117 C CA . LYS A 1 381 ? 18.739 4.515 -10.557 1.00 84.56 381 LYS A CA 1
ATOM 3118 C C . LYS A 1 381 ? 19.256 4.057 -11.924 1.00 84.56 381 LYS A C 1
ATOM 3120 O O . LYS A 1 381 ? 19.219 2.865 -12.228 1.00 84.56 381 LYS A O 1
ATOM 3125 N N . GLY A 1 382 ? 19.822 4.985 -12.701 1.00 79.25 382 GLY A N 1
ATOM 3126 C CA . GLY A 1 382 ? 20.229 4.751 -14.095 1.00 79.25 382 GLY A CA 1
ATOM 3127 C C . GLY A 1 382 ? 21.057 3.479 -14.325 1.00 79.25 382 GLY A C 1
ATOM 3128 O O . GLY A 1 382 ? 20.778 2.744 -15.258 1.00 79.25 382 GLY A O 1
ATOM 3129 N N . ALA A 1 383 ? 22.002 3.136 -13.444 1.00 82.88 383 ALA A N 1
ATOM 3130 C CA . ALA A 1 383 ? 22.832 1.934 -13.608 1.00 82.88 383 ALA A CA 1
ATOM 3131 C C . ALA A 1 383 ? 22.061 0.599 -13.531 1.00 82.88 383 ALA A C 1
ATOM 3133 O O . ALA A 1 383 ? 22.524 -0.398 -14.075 1.00 82.88 383 ALA A O 1
ATOM 3134 N N . HIS A 1 384 ? 20.900 0.562 -12.870 1.00 86.00 384 HIS A N 1
ATOM 3135 C CA . HIS A 1 384 ? 20.097 -0.656 -12.721 1.00 86.00 384 HIS A CA 1
ATOM 3136 C C . HIS A 1 384 ? 18.951 -0.759 -13.735 1.00 86.00 384 HIS A C 1
ATOM 3138 O O . HIS A 1 384 ? 18.367 -1.832 -13.889 1.00 86.00 384 HIS A O 1
ATOM 3144 N N . GLN A 1 385 ? 18.625 0.335 -14.431 1.00 89.81 385 GLN A N 1
ATOM 3145 C CA . GLN A 1 385 ? 17.537 0.352 -15.407 1.00 89.81 385 GLN A CA 1
ATOM 3146 C C . GLN A 1 385 ? 17.756 -0.613 -16.588 1.00 89.81 385 GLN A C 1
ATOM 3148 O O . GLN A 1 385 ? 16.798 -1.310 -16.921 1.00 89.81 385 GLN A O 1
ATOM 3153 N N . PRO A 1 386 ? 18.950 -0.725 -17.215 1.00 91.88 386 PRO A N 1
ATOM 3154 C CA . PRO A 1 386 ? 19.110 -1.553 -18.413 1.00 91.88 386 PRO A CA 1
ATOM 3155 C C . PRO A 1 386 ? 18.848 -3.039 -18.172 1.00 91.88 386 PRO A C 1
ATOM 3157 O O . PRO A 1 386 ? 18.110 -3.649 -18.937 1.00 91.88 386 PRO A O 1
ATOM 3160 N N . SER A 1 387 ? 19.368 -3.614 -17.086 1.00 91.62 387 SER A N 1
ATOM 3161 C CA . SER A 1 387 ? 19.156 -5.032 -16.753 1.00 91.62 387 SER A CA 1
ATOM 3162 C C . SER A 1 387 ? 17.666 -5.360 -16.553 1.00 91.62 387 SER A C 1
ATOM 3164 O O . SER A 1 387 ? 17.160 -6.323 -17.134 1.00 91.62 387 SER A O 1
ATOM 3166 N N . ALA A 1 388 ? 16.924 -4.519 -15.824 1.00 94.69 388 ALA A N 1
ATOM 3167 C CA . ALA A 1 388 ? 15.478 -4.684 -15.672 1.00 94.69 388 ALA A CA 1
ATOM 3168 C C . ALA A 1 388 ? 14.725 -4.483 -17.000 1.00 94.69 388 ALA A C 1
ATOM 3170 O O . ALA A 1 388 ? 13.851 -5.277 -17.354 1.00 94.69 388 ALA A O 1
ATOM 3171 N N . CYS A 1 389 ? 15.099 -3.451 -17.763 1.00 96.38 389 CYS A N 1
ATOM 3172 C CA . CYS A 1 389 ? 14.514 -3.135 -19.063 1.00 96.38 389 CYS A CA 1
ATOM 3173 C C . CYS A 1 389 ? 14.709 -4.276 -20.070 1.00 96.38 389 CYS A C 1
ATOM 3175 O O . CYS A 1 389 ? 13.759 -4.666 -20.744 1.00 96.38 389 CYS A O 1
ATOM 3177 N N . ARG A 1 390 ? 15.902 -4.882 -20.118 1.00 95.88 390 ARG A N 1
ATOM 3178 C CA . ARG A 1 390 ? 16.225 -6.026 -20.983 1.00 95.88 390 ARG A CA 1
ATOM 3179 C C . ARG A 1 390 ? 15.246 -7.171 -20.766 1.00 95.88 390 ARG A C 1
ATOM 3181 O O . ARG A 1 390 ? 14.708 -7.715 -21.730 1.00 95.88 390 ARG A O 1
ATOM 3188 N N . PHE A 1 391 ? 15.007 -7.531 -19.506 1.00 96.38 391 PHE A N 1
ATOM 3189 C CA . PHE A 1 391 ? 14.090 -8.616 -19.188 1.00 96.38 391 PHE A CA 1
ATOM 3190 C C . PHE A 1 391 ? 12.635 -8.235 -19.503 1.00 96.38 391 PHE A C 1
ATOM 3192 O O . PHE A 1 391 ? 11.946 -9.010 -20.165 1.00 96.38 391 PHE A O 1
ATOM 3199 N N . LEU A 1 392 ? 12.188 -7.027 -19.132 1.00 97.25 392 LEU A N 1
ATOM 3200 C CA . LEU A 1 392 ? 10.850 -6.520 -19.475 1.00 97.25 392 LEU A CA 1
ATOM 3201 C C . LEU A 1 392 ? 10.588 -6.567 -20.983 1.00 97.25 392 LEU A C 1
ATOM 3203 O O . LEU A 1 392 ? 9.581 -7.119 -21.415 1.00 97.25 392 LEU A O 1
ATOM 3207 N N . VAL A 1 393 ? 11.503 -6.025 -21.784 1.00 96.81 393 VAL A N 1
ATOM 3208 C CA . VAL A 1 393 ? 11.413 -6.002 -23.248 1.00 96.81 393 VAL A CA 1
ATOM 3209 C C . VAL A 1 393 ? 11.404 -7.421 -23.812 1.00 96.81 393 VAL A C 1
ATOM 3211 O O . VAL A 1 393 ? 10.572 -7.729 -24.661 1.00 96.81 393 VAL A O 1
ATOM 3214 N N . SER A 1 394 ? 12.248 -8.319 -23.295 1.00 96.31 394 SER A N 1
ATOM 3215 C CA . SER A 1 394 ? 12.248 -9.728 -23.700 1.00 96.31 394 SER A CA 1
ATOM 3216 C C . SER A 1 394 ? 10.889 -10.402 -23.470 1.00 96.31 394 SER A C 1
ATOM 3218 O O . SER A 1 394 ? 10.379 -11.106 -24.340 1.00 96.31 394 SER A O 1
ATOM 3220 N N . GLN A 1 395 ? 10.238 -10.146 -22.335 1.00 96.94 395 GLN A N 1
ATOM 3221 C CA . GLN A 1 395 ? 8.914 -10.711 -22.082 1.00 96.94 395 GLN A CA 1
ATOM 3222 C C . GLN A 1 395 ? 7.821 -10.030 -22.923 1.00 96.94 395 GLN A C 1
ATOM 3224 O O . GLN A 1 395 ? 6.999 -10.710 -23.533 1.00 96.94 395 GLN A O 1
ATOM 3229 N N . LEU A 1 396 ? 7.814 -8.696 -22.970 1.00 97.75 396 LEU A N 1
ATOM 3230 C CA . LEU A 1 396 ? 6.717 -7.897 -23.517 1.00 97.75 396 LEU A CA 1
ATOM 3231 C C . LEU A 1 396 ? 6.754 -7.759 -25.041 1.00 97.75 396 LEU A C 1
ATOM 3233 O O . LEU A 1 396 ? 5.694 -7.812 -25.659 1.00 97.75 396 LEU A O 1
ATOM 3237 N N . LEU A 1 397 ? 7.934 -7.586 -25.644 1.00 97.06 397 LEU A N 1
ATOM 3238 C CA . LEU A 1 397 ? 8.090 -7.464 -27.099 1.00 97.06 397 LEU A CA 1
ATOM 3239 C C . LEU A 1 397 ? 8.316 -8.820 -27.780 1.00 97.06 397 LEU A C 1
ATOM 3241 O O . LEU A 1 397 ? 8.005 -8.947 -28.956 1.00 97.06 397 LEU A O 1
ATOM 3245 N N . ASN A 1 398 ? 8.768 -9.852 -27.049 1.00 95.44 398 ASN A N 1
ATOM 3246 C CA . ASN A 1 398 ? 8.987 -11.185 -27.626 1.00 95.44 398 ASN A CA 1
ATOM 3247 C C . ASN A 1 398 ? 7.996 -12.236 -27.106 1.00 95.44 398 ASN A C 1
ATOM 3249 O O . ASN A 1 398 ? 7.069 -12.604 -27.825 1.00 95.44 398 ASN A O 1
ATOM 3253 N N . ARG A 1 399 ? 8.151 -12.733 -25.868 1.00 95.94 399 ARG A N 1
ATOM 3254 C CA . ARG A 1 399 ? 7.375 -13.895 -25.368 1.00 95.94 399 ARG A CA 1
ATOM 3255 C C . ARG A 1 399 ? 5.860 -13.692 -25.468 1.00 95.94 399 ARG A C 1
ATOM 3257 O O . ARG A 1 399 ? 5.148 -14.584 -25.921 1.00 95.94 399 ARG A O 1
ATOM 3264 N N . PHE A 1 400 ? 5.360 -12.539 -25.035 1.00 96.25 400 PHE A N 1
ATOM 3265 C CA . PHE A 1 400 ? 3.925 -12.244 -25.014 1.00 96.25 400 PHE A CA 1
ATOM 3266 C C . PHE A 1 400 ? 3.365 -11.770 -26.352 1.00 96.25 400 PHE A C 1
ATOM 3268 O O . PHE A 1 400 ? 2.183 -11.456 -26.421 1.00 96.25 400 PHE A O 1
ATOM 3275 N N . GLN A 1 401 ? 4.174 -11.768 -27.415 1.00 96.50 401 GLN A N 1
ATOM 3276 C CA . GLN A 1 401 ? 3.706 -11.547 -28.784 1.00 96.50 401 GLN A CA 1
ATOM 3277 C C . GLN A 1 401 ? 3.325 -12.846 -29.509 1.00 96.50 401 GLN A C 1
ATOM 3279 O O . GLN A 1 401 ? 2.857 -12.792 -30.647 1.00 96.50 401 GLN A O 1
ATOM 3284 N N . ASP A 1 402 ? 3.469 -14.003 -28.850 1.00 95.75 402 ASP A N 1
ATOM 3285 C CA . ASP A 1 402 ? 3.028 -15.296 -29.377 1.00 95.75 402 ASP A CA 1
ATOM 3286 C C . ASP A 1 402 ? 1.519 -15.277 -29.729 1.00 95.75 402 ASP A C 1
ATOM 3288 O O . ASP A 1 402 ? 0.709 -14.788 -28.930 1.00 95.75 402 ASP A O 1
ATOM 3292 N N . PRO A 1 403 ? 1.104 -15.822 -30.893 1.00 94.25 403 PRO A N 1
ATOM 3293 C CA . PRO A 1 403 ? -0.296 -15.859 -31.324 1.00 94.25 403 PRO A CA 1
ATOM 3294 C C . PRO A 1 403 ? -1.276 -16.543 -30.363 1.00 94.25 403 PRO A C 1
ATOM 3296 O O . PRO A 1 403 ? -2.480 -16.341 -30.503 1.00 94.25 403 PRO A O 1
ATOM 3299 N N . ARG A 1 404 ? -0.798 -17.341 -29.399 1.00 95.19 404 ARG A N 1
ATOM 3300 C CA . ARG A 1 404 ? -1.635 -17.925 -28.339 1.00 95.19 404 ARG A CA 1
ATOM 3301 C C . ARG A 1 404 ? -2.270 -16.871 -27.428 1.00 95.19 404 ARG A C 1
ATOM 3303 O O . ARG A 1 404 ? -3.285 -17.155 -26.799 1.00 95.19 404 ARG A O 1
ATOM 3310 N N . PHE A 1 405 ? -1.666 -15.686 -27.321 1.00 96.31 405 PHE A N 1
ATOM 3311 C CA . PHE A 1 405 ? -2.204 -14.587 -26.528 1.00 96.31 405 PHE A CA 1
ATOM 3312 C C . PHE A 1 405 ? -3.226 -13.776 -27.342 1.00 96.31 405 PHE A C 1
ATOM 3314 O O . PHE A 1 405 ? -2.981 -13.491 -28.520 1.00 96.31 405 PHE A O 1
ATOM 3321 N N . PRO A 1 406 ? -4.342 -13.341 -26.723 1.00 95.62 406 PRO A N 1
ATOM 3322 C CA . PRO A 1 406 ? -5.306 -12.445 -27.352 1.00 95.62 406 PRO A CA 1
ATOM 3323 C C . PRO A 1 406 ? -4.657 -11.179 -27.927 1.00 95.62 406 PRO A C 1
ATOM 3325 O O . PRO A 1 406 ? -3.687 -10.648 -27.377 1.00 95.62 406 PRO A O 1
ATOM 3328 N N . ASN A 1 407 ? -5.233 -10.658 -29.016 1.00 95.25 407 ASN A N 1
ATOM 3329 C CA . ASN A 1 407 ? -4.735 -9.461 -29.701 1.00 95.25 407 ASN A CA 1
ATOM 3330 C C . ASN A 1 407 ? -4.596 -8.254 -28.755 1.00 95.25 407 ASN A C 1
ATOM 3332 O O . ASN A 1 407 ? -3.594 -7.544 -28.817 1.00 95.25 407 ASN A O 1
ATOM 3336 N N . ILE A 1 408 ? -5.556 -8.065 -27.846 1.00 94.25 408 ILE A N 1
ATOM 3337 C CA . ILE A 1 408 ? -5.551 -6.955 -26.889 1.00 94.25 408 ILE A CA 1
ATOM 3338 C C . ILE A 1 408 ? -4.400 -7.040 -25.881 1.00 94.25 408 ILE A C 1
ATOM 3340 O O . ILE A 1 408 ? -3.705 -6.049 -25.644 1.00 94.25 408 ILE A O 1
ATOM 3344 N N . SER A 1 409 ? -4.126 -8.238 -25.355 1.00 95.75 409 SER A N 1
ATOM 3345 C CA . SER A 1 409 ? -2.986 -8.492 -24.468 1.00 95.75 409 SER A CA 1
ATOM 3346 C C . SER A 1 409 ? -1.680 -8.196 -25.180 1.00 95.75 409 SER A C 1
ATOM 3348 O O . SER A 1 409 ? -0.851 -7.451 -24.662 1.00 95.75 409 SER A O 1
ATOM 3350 N N . ARG A 1 410 ? -1.525 -8.714 -26.403 1.00 97.25 410 ARG A N 1
ATOM 3351 C CA . ARG A 1 410 ? -0.343 -8.476 -27.234 1.00 97.25 410 ARG A CA 1
ATOM 3352 C C . ARG A 1 410 ? -0.109 -6.985 -27.478 1.00 97.25 410 ARG A C 1
ATOM 3354 O O . ARG A 1 410 ? 1.001 -6.511 -27.237 1.00 97.25 410 ARG A O 1
ATOM 3361 N N . TYR A 1 411 ? -1.150 -6.247 -27.874 1.00 96.31 411 TYR A N 1
ATOM 3362 C CA . TYR A 1 411 ? -1.099 -4.798 -28.103 1.00 96.31 411 TYR A CA 1
ATOM 3363 C C . TYR A 1 411 ? -0.642 -4.034 -26.852 1.00 96.31 411 TYR A C 1
ATOM 3365 O O . TYR A 1 411 ? 0.315 -3.257 -26.908 1.00 96.31 411 TYR A O 1
ATOM 3373 N N . HIS A 1 412 ? -1.276 -4.272 -25.699 1.00 96.19 412 HIS A N 1
ATOM 3374 C CA . HIS A 1 412 ? -0.931 -3.556 -24.470 1.00 96.19 412 HIS A CA 1
ATOM 3375 C C . HIS A 1 412 ? 0.429 -3.963 -23.900 1.00 96.19 412 HIS A C 1
ATOM 3377 O O . HIS A 1 412 ? 1.159 -3.093 -23.417 1.00 96.19 412 HIS A O 1
ATOM 3383 N N . CYS A 1 413 ? 0.809 -5.240 -23.988 1.00 97.44 413 CYS A N 1
ATOM 3384 C CA . CYS A 1 413 ? 2.158 -5.687 -23.651 1.00 97.44 413 CYS A CA 1
ATOM 3385 C C . CYS A 1 413 ? 3.201 -4.996 -24.535 1.00 97.44 413 CYS A C 1
ATOM 3387 O O . CYS A 1 413 ? 4.152 -4.431 -23.999 1.00 97.44 413 CYS A O 1
ATOM 3389 N N . PHE A 1 414 ? 2.988 -4.945 -25.855 1.00 97.81 414 PHE A N 1
ATOM 3390 C CA . PHE A 1 414 ? 3.906 -4.288 -26.787 1.00 97.81 414 PHE A CA 1
ATOM 3391 C C . PHE A 1 414 ? 4.061 -2.798 -26.458 1.00 97.81 414 PHE A C 1
ATOM 3393 O O . PHE A 1 414 ? 5.174 -2.305 -26.273 1.00 97.81 414 PHE A O 1
ATOM 3400 N N . ARG A 1 415 ? 2.939 -2.089 -26.267 1.00 96.94 415 ARG A N 1
ATOM 3401 C CA . ARG A 1 415 ? 2.931 -0.670 -25.875 1.00 96.94 415 ARG A CA 1
ATOM 3402 C C . ARG A 1 415 ? 3.680 -0.423 -24.563 1.00 96.94 415 ARG A C 1
ATOM 3404 O O . ARG A 1 415 ? 4.425 0.550 -24.440 1.00 96.94 415 ARG A O 1
ATOM 3411 N N . THR A 1 416 ? 3.489 -1.299 -23.580 1.00 97.44 416 THR A N 1
ATOM 3412 C CA . THR A 1 416 ? 4.141 -1.193 -22.267 1.00 97.44 416 THR A CA 1
ATOM 3413 C C . THR A 1 416 ? 5.643 -1.469 -22.373 1.00 97.44 416 THR A C 1
ATOM 3415 O O . THR A 1 416 ? 6.434 -0.741 -21.777 1.00 97.44 416 THR A O 1
ATOM 3418 N N . GLY A 1 417 ? 6.053 -2.442 -23.195 1.00 97.56 417 GLY A N 1
ATOM 3419 C CA . GLY A 1 417 ? 7.462 -2.721 -23.485 1.00 97.56 417 GLY A CA 1
ATOM 3420 C C . GLY A 1 417 ? 8.171 -1.538 -24.149 1.00 97.56 417 GLY A C 1
ATOM 3421 O O . GLY A 1 417 ? 9.248 -1.145 -23.702 1.00 97.56 417 GLY A O 1
ATOM 3422 N N . LEU A 1 418 ? 7.537 -0.904 -25.144 1.00 97.75 418 LEU A N 1
ATOM 3423 C CA . LEU A 1 418 ? 8.061 0.318 -25.769 1.00 97.75 418 LEU A CA 1
ATOM 3424 C C . LEU A 1 418 ? 8.177 1.472 -24.771 1.00 97.75 418 LEU A C 1
ATOM 3426 O O . LEU A 1 418 ? 9.166 2.198 -24.787 1.00 97.75 418 LEU A O 1
ATOM 3430 N N . THR A 1 419 ? 7.191 1.627 -23.884 1.00 96.75 419 THR A N 1
ATOM 3431 C CA . THR A 1 419 ? 7.195 2.680 -22.856 1.00 96.75 419 THR A CA 1
ATOM 3432 C C . THR A 1 419 ? 8.370 2.503 -21.892 1.00 96.75 419 THR A C 1
ATOM 3434 O O . THR A 1 419 ? 9.089 3.466 -21.628 1.00 96.75 419 THR A O 1
ATOM 3437 N N . ALA A 1 420 ? 8.615 1.273 -21.424 1.00 96.81 420 ALA A N 1
ATOM 3438 C CA . ALA A 1 420 ? 9.751 0.961 -20.558 1.00 96.81 420 ALA A CA 1
ATOM 3439 C C . ALA A 1 420 ? 11.095 1.225 -21.260 1.00 96.81 420 ALA A C 1
ATOM 3441 O O . ALA A 1 420 ? 11.967 1.882 -20.691 1.00 96.81 420 ALA A O 1
ATOM 3442 N N . LEU A 1 421 ? 11.239 0.786 -22.517 1.00 96.56 421 LEU A N 1
ATOM 3443 C CA . LEU A 1 421 ? 12.446 1.011 -23.317 1.00 96.56 421 LEU A CA 1
ATOM 3444 C C . LEU A 1 421 ? 12.711 2.502 -23.554 1.00 96.56 421 LEU A C 1
ATOM 3446 O O . LEU A 1 421 ? 13.827 2.984 -23.350 1.00 96.56 421 LEU A O 1
ATOM 3450 N N . LEU A 1 422 ? 11.676 3.248 -23.938 1.00 95.31 422 LEU A N 1
ATOM 3451 C CA . LEU A 1 422 ? 11.763 4.684 -24.171 1.00 95.31 422 LEU A CA 1
ATOM 3452 C C . LEU A 1 422 ? 12.105 5.447 -22.886 1.00 95.31 422 LEU A C 1
ATOM 3454 O O . LEU A 1 422 ? 12.905 6.379 -22.931 1.00 95.31 422 LEU A O 1
ATOM 3458 N N . HIS A 1 423 ? 11.545 5.048 -21.742 1.00 94.06 423 HIS A N 1
ATOM 3459 C CA . HIS A 1 423 ? 11.878 5.638 -20.447 1.00 94.06 423 HIS A CA 1
ATOM 3460 C C . HIS A 1 423 ? 13.360 5.439 -20.089 1.00 94.06 423 HIS A C 1
ATOM 3462 O O . HIS A 1 423 ? 14.032 6.391 -19.683 1.00 94.06 423 HIS A O 1
ATOM 3468 N N . THR A 1 424 ? 13.889 4.227 -20.291 1.00 93.31 424 THR A N 1
ATOM 3469 C CA . THR A 1 424 ? 15.314 3.939 -20.081 1.00 93.31 424 THR A CA 1
ATOM 3470 C C . THR A 1 424 ? 16.197 4.779 -21.001 1.00 93.31 424 THR A C 1
ATOM 3472 O O . THR A 1 424 ? 17.145 5.397 -20.529 1.00 93.31 424 THR A O 1
ATOM 3475 N N . LEU A 1 425 ? 15.866 4.878 -22.293 1.00 92.31 425 LEU A N 1
ATOM 3476 C CA . LEU A 1 425 ? 16.613 5.721 -23.234 1.00 92.31 425 LEU A CA 1
ATOM 3477 C C . LEU A 1 425 ? 16.601 7.198 -22.809 1.00 92.31 425 LEU A C 1
ATOM 3479 O O . LEU A 1 425 ? 17.661 7.821 -22.741 1.00 92.31 425 LEU A O 1
ATOM 3483 N N . ARG A 1 426 ? 15.425 7.733 -22.453 1.00 90.62 426 ARG A N 1
ATOM 3484 C CA . ARG A 1 426 ? 15.255 9.140 -22.051 1.00 90.62 426 ARG A CA 1
ATOM 3485 C C . ARG A 1 426 ? 16.022 9.512 -20.793 1.00 90.62 426 ARG A C 1
ATOM 3487 O O . ARG A 1 426 ? 16.557 10.616 -20.709 1.00 90.62 426 ARG A O 1
ATOM 3494 N N . THR A 1 427 ? 16.154 8.575 -19.857 1.00 86.75 427 THR A N 1
ATOM 3495 C CA . THR A 1 427 ? 16.959 8.776 -18.646 1.00 86.75 427 THR A CA 1
ATOM 3496 C C . THR A 1 427 ? 18.410 9.139 -18.992 1.00 86.75 427 THR A C 1
ATOM 3498 O O . THR A 1 427 ? 19.009 9.955 -18.294 1.00 86.75 427 THR A O 1
ATOM 3501 N N . PHE A 1 428 ? 18.956 8.611 -20.094 1.00 83.06 428 PHE A N 1
ATOM 3502 C CA . PHE A 1 428 ? 20.323 8.901 -20.538 1.00 83.06 428 PHE A CA 1
ATOM 3503 C C . PHE A 1 428 ? 20.428 10.017 -21.591 1.00 83.06 428 PHE A C 1
ATOM 3505 O O . PHE A 1 428 ? 21.461 10.688 -21.650 1.00 83.06 428 PHE A O 1
ATOM 3512 N N . THR A 1 429 ? 19.398 10.251 -22.414 1.00 81.06 429 THR A N 1
ATOM 3513 C CA . THR A 1 429 ? 19.431 11.320 -23.433 1.00 81.06 429 THR A CA 1
ATOM 3514 C C . THR A 1 429 ? 19.135 12.705 -22.862 1.00 81.06 429 THR A C 1
ATOM 3516 O O . THR A 1 429 ? 19.797 13.676 -23.239 1.00 81.06 429 THR A O 1
ATOM 3519 N N . ASP A 1 430 ? 18.167 12.811 -21.947 1.00 77.00 430 ASP A N 1
ATOM 3520 C CA . ASP A 1 430 ? 17.624 14.103 -21.500 1.00 77.00 430 ASP A CA 1
ATOM 3521 C C . ASP A 1 430 ? 18.459 14.723 -20.366 1.00 77.00 430 ASP A C 1
ATOM 3523 O O . ASP A 1 430 ? 18.513 15.943 -20.208 1.00 77.00 430 ASP A O 1
ATOM 3527 N N . HIS A 1 431 ? 19.179 13.899 -19.601 1.00 65.88 431 HIS A N 1
ATOM 3528 C CA . HIS A 1 431 ? 19.971 14.339 -18.454 1.00 65.88 431 HIS A CA 1
ATOM 3529 C C . HIS A 1 431 ? 21.472 14.291 -18.749 1.00 65.88 431 HIS A C 1
ATOM 3531 O O . HIS A 1 431 ? 22.149 13.306 -18.464 1.00 65.88 431 HIS A O 1
ATOM 3537 N N . GLU A 1 432 ? 22.029 15.388 -19.266 1.00 62.22 432 GLU A N 1
ATOM 3538 C CA . GLU A 1 432 ? 23.464 15.507 -19.576 1.00 62.22 432 GLU A CA 1
ATOM 3539 C C . GLU A 1 432 ? 24.383 15.222 -18.377 1.00 62.22 432 GLU A C 1
ATOM 3541 O O . GLU A 1 432 ? 25.428 14.592 -18.527 1.00 62.22 432 GLU A O 1
ATOM 3546 N N . SER A 1 433 ? 23.958 15.593 -17.166 1.00 56.06 433 SER A N 1
ATOM 3547 C CA . SER A 1 433 ? 24.672 15.299 -15.918 1.00 56.06 433 SER A CA 1
ATOM 3548 C C . SER A 1 433 ? 24.734 13.804 -15.584 1.00 56.06 433 SER A C 1
ATOM 3550 O O . SER A 1 433 ? 25.710 13.357 -14.982 1.00 56.06 433 SER A O 1
ATOM 3552 N N . SER A 1 434 ? 23.738 13.016 -16.004 1.00 52.44 434 SER A N 1
ATOM 3553 C CA . SER A 1 434 ? 23.752 11.557 -15.843 1.00 52.44 434 SER A CA 1
ATOM 3554 C C . SER A 1 434 ? 24.794 10.905 -16.757 1.00 52.44 434 SER A C 1
ATOM 3556 O O . SER A 1 434 ? 25.425 9.930 -16.370 1.00 52.44 434 SER A O 1
ATOM 3558 N N . ARG A 1 435 ? 25.081 11.496 -17.925 1.00 59.19 435 ARG A N 1
ATOM 3559 C CA . ARG A 1 435 ? 26.084 10.976 -18.869 1.00 59.19 435 ARG A CA 1
ATOM 3560 C C . ARG A 1 435 ? 27.515 11.069 -18.329 1.00 59.19 435 ARG A C 1
ATOM 3562 O O . ARG A 1 435 ? 28.345 10.240 -18.680 1.00 59.19 435 ARG A O 1
ATOM 3569 N N . GLY A 1 436 ? 27.799 12.046 -17.462 1.00 51.91 436 GLY A N 1
ATOM 3570 C CA . GLY A 1 436 ? 29.118 12.226 -16.843 1.00 51.91 436 GLY A CA 1
ATOM 3571 C C . GLY A 1 436 ? 29.417 11.270 -15.679 1.00 51.91 436 GLY A C 1
ATOM 3572 O O . GLY A 1 436 ? 30.584 11.010 -15.400 1.00 51.91 436 GLY A O 1
ATOM 3573 N N . SER A 1 437 ? 28.387 10.745 -15.003 1.00 47.38 437 SER A N 1
ATOM 3574 C CA . SER A 1 437 ? 28.519 9.805 -13.874 1.00 47.38 437 SER A CA 1
ATOM 3575 C C . SER A 1 437 ? 28.267 8.341 -14.255 1.00 47.38 437 SER A C 1
ATOM 3577 O O . SER A 1 437 ? 28.655 7.434 -13.518 1.00 47.38 437 SER A O 1
ATOM 3579 N N . VAL A 1 438 ? 27.631 8.095 -15.404 1.00 58.00 438 VAL A N 1
ATOM 3580 C CA . VAL A 1 438 ? 27.296 6.759 -15.908 1.00 58.00 438 VAL A CA 1
ATOM 3581 C C . VAL A 1 438 ? 28.475 6.156 -16.677 1.00 58.00 438 VAL A C 1
ATOM 3583 O O . VAL A 1 438 ? 29.015 6.750 -17.608 1.00 58.00 438 VAL A O 1
ATOM 3586 N N . ALA A 1 439 ? 28.863 4.927 -16.323 1.00 67.75 439 ALA A N 1
ATOM 3587 C CA . ALA A 1 439 ? 29.873 4.185 -17.070 1.00 67.75 439 ALA A CA 1
ATOM 3588 C C . ALA A 1 439 ? 29.366 3.855 -18.487 1.00 67.75 439 ALA A C 1
ATOM 3590 O O . ALA A 1 439 ? 28.255 3.353 -18.648 1.00 67.75 439 ALA A O 1
ATOM 3591 N N . ARG A 1 440 ? 30.214 4.045 -19.509 1.00 77.06 440 ARG A N 1
ATOM 3592 C CA . ARG A 1 440 ? 29.966 3.684 -20.926 1.00 77.06 440 ARG A CA 1
ATOM 3593 C C . ARG A 1 440 ? 29.349 2.293 -21.134 1.00 77.06 440 ARG A C 1
ATOM 3595 O O . ARG A 1 440 ? 28.601 2.093 -22.084 1.00 77.06 440 ARG A O 1
ATOM 3602 N N . VAL A 1 441 ? 29.638 1.357 -20.231 1.00 79.62 441 VAL A N 1
ATOM 3603 C CA . VAL A 1 441 ? 29.073 -0.000 -20.206 1.00 79.62 441 VAL A CA 1
ATOM 3604 C C . VAL A 1 441 ? 27.543 0.012 -20.107 1.00 79.62 441 VAL A C 1
ATOM 3606 O O . VAL A 1 441 ? 26.892 -0.701 -20.857 1.00 79.62 441 VAL A O 1
ATOM 3609 N N . VAL A 1 442 ? 26.961 0.861 -19.255 1.00 84.25 442 VAL A N 1
ATOM 3610 C CA . VAL A 1 442 ? 25.502 0.960 -19.043 1.00 84.25 442 VAL A CA 1
ATOM 3611 C C . VAL A 1 442 ? 24.801 1.487 -20.303 1.00 84.25 442 VAL A C 1
ATOM 3613 O O . VAL A 1 442 ? 23.737 1.000 -20.690 1.00 84.25 442 VAL A O 1
ATOM 3616 N N . LEU A 1 443 ? 25.424 2.452 -20.990 1.00 86.31 443 LEU A N 1
ATOM 3617 C CA . LEU A 1 443 ? 24.924 2.976 -22.266 1.00 86.31 443 LEU A CA 1
ATOM 3618 C C . LEU A 1 443 ? 24.987 1.909 -23.362 1.00 86.31 443 LEU A C 1
ATOM 3620 O O . LEU A 1 443 ? 24.008 1.703 -24.073 1.00 86.31 443 LEU A O 1
ATOM 3624 N N . SER A 1 444 ? 26.116 1.203 -23.465 1.00 86.56 444 SER A N 1
ATOM 3625 C CA . SER A 1 444 ? 26.284 0.094 -24.409 1.00 86.56 444 SER A CA 1
ATOM 3626 C C . SER A 1 444 ? 25.263 -1.019 -24.156 1.00 86.56 444 SER A C 1
ATOM 3628 O O . SER A 1 444 ? 24.640 -1.499 -25.098 1.00 86.56 444 SER A O 1
ATOM 3630 N N . GLU A 1 445 ? 25.008 -1.365 -22.892 1.00 89.25 445 GLU A N 1
ATOM 3631 C CA . GLU A 1 445 ? 23.979 -2.336 -22.525 1.00 89.25 445 GLU A CA 1
ATOM 3632 C C . GLU A 1 445 ? 22.582 -1.877 -22.959 1.00 89.25 445 GLU A C 1
ATOM 3634 O O . GLU A 1 445 ? 21.829 -2.672 -23.518 1.00 89.25 445 GLU A O 1
ATOM 3639 N N . THR A 1 446 ? 22.255 -0.596 -22.764 1.00 91.44 446 THR A N 1
ATOM 3640 C CA . THR A 1 446 ? 20.976 -0.009 -23.196 1.00 91.44 446 THR A CA 1
ATOM 3641 C C . THR A 1 446 ? 20.802 -0.097 -24.713 1.00 91.44 446 THR A C 1
ATOM 3643 O O . THR A 1 446 ? 19.752 -0.519 -25.196 1.00 91.44 446 THR A O 1
ATOM 3646 N N . LEU A 1 447 ? 21.841 0.253 -25.474 1.00 93.00 447 LEU A N 1
ATOM 3647 C CA . LEU A 1 447 ? 21.828 0.166 -26.936 1.00 93.00 447 LEU A CA 1
ATOM 3648 C C . LEU A 1 447 ? 21.723 -1.283 -27.415 1.00 93.00 447 LEU A C 1
ATOM 3650 O O . LEU A 1 447 ? 21.016 -1.553 -28.383 1.00 93.00 447 LEU A O 1
ATOM 3654 N N . GLN A 1 448 ? 22.342 -2.229 -26.705 1.00 93.69 448 GLN A N 1
ATOM 3655 C CA . GLN A 1 448 ? 22.210 -3.648 -27.020 1.00 93.69 448 GLN A CA 1
ATOM 3656 C C . GLN A 1 448 ? 20.753 -4.117 -26.914 1.00 93.69 448 GLN A C 1
ATOM 3658 O O . GLN A 1 448 ? 20.306 -4.863 -27.775 1.00 93.69 448 GLN A O 1
ATOM 3663 N N . ILE A 1 449 ? 19.982 -3.642 -25.926 1.00 95.00 449 ILE A N 1
ATOM 3664 C CA . ILE A 1 449 ? 18.550 -3.984 -25.802 1.00 95.00 449 ILE A CA 1
ATOM 3665 C C . ILE A 1 449 ? 17.776 -3.533 -27.046 1.00 95.00 449 ILE A C 1
ATOM 3667 O O . ILE A 1 449 ? 16.946 -4.282 -27.560 1.00 95.00 449 ILE A O 1
ATOM 3671 N N . VAL A 1 450 ? 18.055 -2.328 -27.553 1.00 96.38 450 VAL A N 1
ATOM 3672 C CA . VAL A 1 450 ? 17.433 -1.832 -28.790 1.00 96.38 450 VAL A CA 1
ATOM 3673 C C . VAL A 1 450 ? 17.888 -2.663 -29.988 1.00 96.38 450 VAL A C 1
ATOM 3675 O O . VAL A 1 450 ? 17.050 -3.086 -30.778 1.00 96.38 450 VAL A O 1
ATOM 3678 N N . SER A 1 451 ? 19.188 -2.950 -30.099 1.00 95.75 451 SER A N 1
ATOM 3679 C CA . SER A 1 451 ? 19.750 -3.772 -31.177 1.00 95.75 451 SER A CA 1
ATOM 3680 C C . SER A 1 451 ? 19.115 -5.162 -31.233 1.00 95.75 451 SER A C 1
ATOM 3682 O O . SER A 1 451 ? 18.812 -5.643 -32.321 1.00 95.75 451 SER A O 1
ATOM 3684 N N . ASP A 1 452 ? 18.875 -5.792 -30.082 1.00 95.44 452 ASP A N 1
ATOM 3685 C CA . ASP A 1 452 ? 18.264 -7.123 -29.991 1.00 95.44 452 ASP A CA 1
ATOM 3686 C C . ASP A 1 452 ? 16.809 -7.132 -30.509 1.00 95.44 452 ASP A C 1
ATOM 3688 O O . ASP A 1 452 ? 16.304 -8.175 -30.917 1.00 95.44 452 ASP A O 1
ATOM 3692 N N . ASN A 1 453 ? 16.134 -5.974 -30.525 1.00 95.75 453 ASN A N 1
ATOM 3693 C CA . ASN A 1 453 ? 14.719 -5.832 -30.892 1.00 95.75 453 ASN A CA 1
ATOM 3694 C C . ASN A 1 453 ? 14.495 -4.901 -32.103 1.00 95.75 453 ASN A C 1
ATOM 3696 O O . ASN A 1 453 ? 13.356 -4.547 -32.411 1.00 95.75 453 ASN A O 1
ATOM 3700 N N . ILE A 1 454 ? 15.559 -4.505 -32.814 1.00 95.44 454 ILE A N 1
ATOM 3701 C CA . ILE A 1 454 ? 15.516 -3.426 -33.815 1.00 95.44 454 ILE A CA 1
ATOM 3702 C C . ILE A 1 454 ? 14.533 -3.702 -34.957 1.00 95.44 454 ILE A C 1
ATOM 3704 O O . ILE A 1 454 ? 13.789 -2.809 -35.357 1.00 95.44 454 ILE A O 1
ATOM 3708 N N . ASN A 1 455 ? 14.461 -4.949 -35.426 1.00 93.06 455 ASN A N 1
ATOM 3709 C CA . ASN A 1 455 ? 13.568 -5.331 -36.521 1.00 93.06 455 ASN A CA 1
ATOM 3710 C C . ASN A 1 455 ? 12.095 -5.180 -36.125 1.00 93.06 455 ASN A C 1
ATOM 3712 O O . ASN A 1 455 ? 11.312 -4.641 -36.892 1.00 93.06 455 ASN A O 1
ATOM 3716 N N . GLN A 1 456 ? 11.726 -5.571 -34.902 1.00 93.56 456 GLN A N 1
ATOM 3717 C CA . GLN A 1 456 ? 10.356 -5.396 -34.403 1.00 93.56 456 GLN A CA 1
ATOM 3718 C C . GLN A 1 456 ? 10.010 -3.928 -34.136 1.00 93.56 456 GLN A C 1
ATOM 3720 O O . GLN A 1 456 ? 8.841 -3.559 -34.137 1.00 93.56 456 GLN A O 1
ATOM 3725 N N . ILE A 1 457 ? 11.007 -3.081 -33.871 1.00 95.69 457 ILE A N 1
ATOM 3726 C CA . ILE A 1 457 ? 10.794 -1.643 -33.686 1.00 95.69 457 ILE A CA 1
ATOM 3727 C C . ILE A 1 457 ? 10.583 -0.964 -35.045 1.00 95.69 457 ILE A C 1
ATOM 3729 O O . ILE A 1 457 ? 9.689 -0.128 -35.170 1.00 95.69 457 ILE A O 1
ATOM 3733 N N . LEU A 1 458 ? 11.377 -1.320 -36.059 1.00 93.69 458 LEU A N 1
ATOM 3734 C CA . LEU A 1 458 ? 11.259 -0.772 -37.416 1.00 93.69 458 LEU A CA 1
ATOM 3735 C C . LEU A 1 458 ? 10.019 -1.299 -38.151 1.00 93.69 458 LEU A C 1
ATOM 3737 O O . LEU A 1 458 ? 9.364 -0.538 -38.863 1.00 93.69 458 LEU A O 1
ATOM 3741 N N . GLU A 1 459 ? 9.664 -2.562 -37.920 1.00 92.69 459 GLU A N 1
ATOM 3742 C CA . GLU A 1 459 ? 8.491 -3.238 -38.474 1.00 92.69 459 GLU A CA 1
ATOM 3743 C C . GLU A 1 459 ? 7.568 -3.714 -37.334 1.00 92.69 459 GLU A C 1
ATOM 3745 O O . GLU A 1 459 ? 7.521 -4.906 -37.011 1.00 92.69 459 GLU A O 1
ATOM 3750 N N . PRO A 1 460 ? 6.840 -2.791 -36.671 1.00 93.00 460 PRO A N 1
ATOM 3751 C CA . PRO A 1 460 ? 5.990 -3.148 -35.543 1.00 93.00 460 PRO A CA 1
ATOM 3752 C C . PRO A 1 460 ? 4.853 -4.089 -35.964 1.00 93.00 460 PRO A C 1
ATOM 3754 O O . PRO A 1 460 ? 4.290 -3.924 -37.053 1.00 93.00 460 PRO A O 1
ATOM 3757 N N . PRO A 1 461 ? 4.445 -5.038 -35.097 1.00 92.75 461 PRO A N 1
ATOM 3758 C CA . PRO A 1 461 ? 3.315 -5.908 -35.379 1.00 92.75 461 PRO A CA 1
ATOM 3759 C C . PRO A 1 461 ? 2.039 -5.114 -35.674 1.00 92.75 461 PRO A C 1
ATOM 3761 O O . PRO A 1 461 ? 1.751 -4.082 -35.058 1.00 92.75 461 PRO A O 1
ATOM 3764 N N . MET A 1 462 ? 1.234 -5.636 -36.596 1.00 94.06 462 MET A N 1
ATOM 3765 C CA . MET A 1 462 ? -0.105 -5.117 -36.852 1.00 94.06 462 MET A CA 1
ATOM 3766 C C . MET A 1 462 ? -1.086 -5.727 -35.855 1.00 94.06 462 MET A C 1
ATOM 3768 O O . MET A 1 462 ? -1.307 -6.941 -35.857 1.00 94.06 462 MET A O 1
ATOM 3772 N N . PHE A 1 463 ? -1.675 -4.883 -35.013 1.00 94.31 463 PHE A N 1
ATOM 3773 C CA . PHE A 1 463 ? -2.711 -5.286 -34.070 1.00 94.31 463 PHE A CA 1
ATOM 3774 C C . PHE A 1 463 ? -4.093 -4.980 -34.652 1.00 94.31 463 PHE A C 1
ATOM 3776 O O . PHE A 1 463 ? -4.291 -3.970 -35.328 1.00 94.31 463 PHE A O 1
ATOM 3783 N N . ALA A 1 464 ? -5.070 -5.842 -34.377 1.00 93.12 464 ALA A N 1
ATOM 3784 C CA . ALA A 1 464 ? -6.469 -5.612 -34.734 1.00 93.12 464 ALA A CA 1
ATOM 3785 C C . ALA A 1 464 ? -7.113 -4.612 -33.753 1.00 93.12 464 ALA A C 1
ATOM 3787 O O . ALA A 1 464 ? -7.934 -4.985 -32.923 1.00 93.12 464 ALA A O 1
ATOM 3788 N N . VAL A 1 465 ? -6.662 -3.358 -33.798 1.00 91.62 465 VAL A N 1
ATOM 3789 C CA . VAL A 1 465 ? -7.073 -2.249 -32.918 1.00 91.62 465 VAL A CA 1
ATOM 3790 C C . VAL A 1 465 ? -7.486 -1.033 -33.749 1.00 91.62 465 VAL A C 1
ATOM 3792 O O . VAL A 1 465 ? -7.375 -1.041 -34.978 1.00 91.62 465 VAL A O 1
ATOM 3795 N N . GLU A 1 466 ? -7.956 0.037 -33.105 1.00 92.12 466 GLU A N 1
ATOM 3796 C CA . GLU A 1 466 ? -8.313 1.251 -33.836 1.00 92.12 466 GLU A CA 1
ATOM 3797 C C . GLU A 1 466 ? -7.099 1.850 -34.578 1.00 92.12 466 GLU A C 1
ATOM 3799 O O . GLU A 1 466 ? -5.981 1.861 -34.051 1.00 92.12 466 GLU A O 1
ATOM 3804 N N . PRO A 1 467 ? -7.280 2.451 -35.771 1.00 92.75 467 PRO A N 1
ATOM 3805 C CA . PRO A 1 467 ? -6.173 3.050 -36.522 1.00 92.75 467 PRO A CA 1
ATOM 3806 C C . PRO A 1 467 ? -5.413 4.150 -35.764 1.00 92.75 467 PRO A C 1
ATOM 3808 O O . PRO A 1 467 ? -4.265 4.452 -36.082 1.00 92.75 467 PRO A O 1
ATOM 3811 N N . VAL A 1 468 ? -6.049 4.803 -34.787 1.00 93.12 468 VAL A N 1
ATOM 3812 C CA . VAL A 1 468 ? -5.380 5.759 -33.889 1.00 93.12 468 VAL A CA 1
ATOM 3813 C C . VAL A 1 468 ? -4.386 5.025 -32.987 1.00 93.12 468 VAL A C 1
ATOM 3815 O O . VAL A 1 468 ? -3.214 5.384 -32.965 1.00 93.12 468 VAL A O 1
ATOM 3818 N N . GLN A 1 469 ? -4.821 3.947 -32.338 1.00 92.50 469 GLN A N 1
ATOM 3819 C CA . GLN A 1 469 ? -4.005 3.126 -31.442 1.00 92.50 469 GLN A CA 1
ATOM 3820 C C . GLN A 1 469 ? -2.824 2.464 -32.163 1.00 92.50 469 GLN A C 1
ATOM 3822 O O . GLN A 1 469 ? -1.721 2.421 -31.622 1.00 92.50 469 GLN A O 1
ATOM 3827 N N . GLN A 1 470 ? -3.012 1.996 -33.401 1.00 94.38 470 GLN A N 1
ATOM 3828 C CA . GLN A 1 470 ? -1.901 1.462 -34.197 1.00 94.38 470 GLN A CA 1
ATOM 3829 C C . GLN A 1 470 ? -0.878 2.558 -34.543 1.00 94.38 470 GLN A C 1
ATOM 3831 O O . GLN A 1 470 ? 0.329 2.324 -34.472 1.00 94.38 470 GLN A O 1
ATOM 3836 N N . ARG A 1 471 ? -1.337 3.777 -34.864 1.00 93.56 471 ARG A N 1
ATOM 3837 C CA . ARG A 1 471 ? -0.444 4.921 -35.115 1.00 93.56 471 ARG A CA 1
ATOM 3838 C C . ARG A 1 471 ? 0.350 5.322 -33.874 1.00 93.56 471 ARG A C 1
ATOM 3840 O O . ARG A 1 471 ? 1.504 5.718 -34.017 1.00 93.56 471 ARG A O 1
ATOM 3847 N N . GLU A 1 472 ? -0.218 5.191 -32.676 1.00 94.25 472 GLU A N 1
ATOM 3848 C CA . GLU A 1 472 ? 0.509 5.419 -31.418 1.00 94.25 472 GLU A CA 1
ATOM 3849 C C . GLU A 1 472 ? 1.680 4.442 -31.241 1.00 94.25 472 GLU A C 1
ATOM 3851 O O . GLU A 1 472 ? 2.756 4.860 -30.808 1.00 94.25 472 GLU A O 1
ATOM 3856 N N . ILE A 1 473 ? 1.511 3.168 -31.621 1.00 95.81 473 ILE A N 1
ATOM 3857 C CA . ILE A 1 473 ? 2.603 2.181 -31.613 1.00 95.81 473 ILE A CA 1
ATOM 3858 C C . ILE A 1 473 ? 3.701 2.603 -32.581 1.00 95.81 473 ILE A C 1
ATOM 3860 O O . ILE A 1 473 ? 4.857 2.712 -32.178 1.00 95.81 473 ILE A O 1
ATOM 3864 N N . THR A 1 474 ? 3.345 2.907 -33.832 1.00 94.25 474 THR A N 1
ATOM 3865 C CA . THR A 1 474 ? 4.320 3.362 -34.831 1.00 94.25 474 THR A CA 1
ATOM 3866 C C . THR A 1 474 ? 5.057 4.613 -34.354 1.00 94.25 474 THR A C 1
ATOM 3868 O O . THR A 1 474 ? 6.280 4.662 -34.428 1.00 94.25 474 THR A O 1
ATOM 3871 N N . SER A 1 475 ? 4.344 5.596 -33.796 1.00 94.94 475 SER A N 1
ATOM 3872 C CA . SER A 1 475 ? 4.950 6.808 -33.233 1.00 94.94 475 SER A CA 1
ATOM 3873 C C . SER A 1 475 ? 5.911 6.493 -32.085 1.00 94.94 475 SER A C 1
ATOM 3875 O O . SER A 1 475 ? 7.004 7.048 -32.036 1.00 94.94 475 SER A O 1
ATOM 3877 N N . SER A 1 476 ? 5.533 5.582 -31.184 1.00 96.12 476 SER A N 1
ATOM 3878 C CA . SER A 1 476 ? 6.374 5.169 -30.053 1.00 96.12 476 SER A CA 1
ATOM 3879 C C . SER A 1 476 ? 7.645 4.458 -30.525 1.00 96.12 476 SER A C 1
ATOM 3881 O O . SER A 1 476 ? 8.724 4.715 -29.997 1.00 96.12 476 SER A O 1
ATOM 3883 N N . CYS A 1 477 ? 7.550 3.619 -31.561 1.00 96.81 477 CYS A N 1
ATOM 3884 C CA . CYS A 1 477 ? 8.715 3.016 -32.205 1.00 96.81 477 CYS A CA 1
ATOM 3885 C C . CYS A 1 477 ? 9.651 4.073 -32.807 1.00 96.81 477 CYS A C 1
ATOM 3887 O O . CYS A 1 477 ? 10.863 4.005 -32.610 1.00 96.81 477 CYS A O 1
ATOM 3889 N N . MET A 1 478 ? 9.104 5.077 -33.500 1.00 95.81 478 MET A N 1
ATOM 3890 C CA . MET A 1 478 ? 9.912 6.166 -34.060 1.00 95.81 478 MET A CA 1
ATOM 3891 C C . MET A 1 478 ? 10.604 6.982 -32.961 1.00 95.81 478 MET A C 1
ATOM 3893 O O . MET A 1 478 ? 11.763 7.364 -33.115 1.00 95.81 478 MET A O 1
ATOM 3897 N N . ASP A 1 479 ? 9.934 7.199 -31.829 1.00 96.19 479 ASP A N 1
ATOM 3898 C CA . ASP A 1 479 ? 10.540 7.830 -30.658 1.00 96.19 479 ASP A CA 1
ATOM 3899 C C . ASP A 1 479 ? 11.685 6.993 -30.076 1.00 96.19 479 ASP A C 1
ATOM 3901 O O . ASP A 1 479 ? 12.715 7.563 -29.708 1.00 96.19 479 ASP A O 1
ATOM 3905 N N . VAL A 1 480 ? 11.553 5.663 -30.021 1.00 96.88 480 VAL A N 1
ATOM 3906 C CA . VAL A 1 480 ? 12.653 4.772 -29.618 1.00 96.88 480 VAL A CA 1
ATOM 3907 C C . VAL A 1 480 ? 13.849 4.969 -30.550 1.00 96.88 480 VAL A C 1
ATOM 3909 O O . VAL A 1 480 ? 14.919 5.322 -30.063 1.00 96.88 480 VAL A O 1
ATOM 3912 N N . ILE A 1 481 ? 13.661 4.873 -31.874 1.00 96.25 481 ILE A N 1
ATOM 3913 C CA . ILE A 1 481 ? 14.742 5.081 -32.857 1.00 96.25 481 ILE A CA 1
ATOM 3914 C C . ILE A 1 481 ? 15.400 6.452 -32.687 1.00 96.25 481 ILE A C 1
ATOM 3916 O O . ILE A 1 481 ? 16.624 6.548 -32.594 1.00 96.25 481 ILE A O 1
ATOM 3920 N N . ARG A 1 482 ? 14.600 7.518 -32.593 1.00 95.06 482 ARG A N 1
ATOM 3921 C CA . ARG A 1 482 ? 15.102 8.883 -32.397 1.00 95.06 482 ARG A CA 1
ATOM 3922 C C . ARG A 1 482 ? 16.003 8.977 -31.166 1.00 95.06 482 ARG A C 1
ATOM 3924 O O . ARG A 1 482 ? 17.089 9.545 -31.259 1.00 95.06 482 ARG A O 1
ATOM 3931 N N . ASN A 1 483 ? 15.555 8.458 -30.021 1.00 94.75 483 ASN A N 1
ATOM 3932 C CA . ASN A 1 483 ? 16.308 8.548 -28.768 1.00 94.75 483 ASN A CA 1
ATOM 3933 C C . ASN A 1 483 ? 17.546 7.642 -28.775 1.00 94.75 483 ASN A C 1
ATOM 3935 O O . ASN A 1 483 ? 18.581 8.038 -28.249 1.00 94.75 483 ASN A O 1
ATOM 3939 N N . THR A 1 484 ? 17.487 6.476 -29.419 1.00 94.81 484 THR A N 1
ATOM 3940 C CA . THR A 1 484 ? 18.652 5.600 -29.614 1.00 94.81 484 THR A CA 1
ATOM 3941 C C . THR A 1 484 ? 19.754 6.298 -30.408 1.00 94.81 484 THR A C 1
ATOM 3943 O O . THR A 1 484 ? 20.886 6.386 -29.933 1.00 94.81 484 THR A O 1
ATOM 3946 N N . LEU A 1 485 ? 19.422 6.867 -31.571 1.00 93.44 485 LEU A N 1
ATOM 3947 C CA . LEU A 1 485 ? 20.393 7.585 -32.401 1.00 93.44 485 LEU A CA 1
ATOM 3948 C C . LEU A 1 485 ? 20.921 8.834 -31.683 1.00 93.44 485 LEU A C 1
ATOM 3950 O O . LEU A 1 485 ? 22.125 9.086 -31.680 1.00 93.44 485 LEU A O 1
ATOM 3954 N N . ALA A 1 486 ? 20.037 9.576 -31.005 1.00 91.75 486 ALA A N 1
ATOM 3955 C CA . ALA A 1 486 ? 20.438 10.723 -30.197 1.00 91.75 486 ALA A CA 1
ATOM 3956 C C . ALA A 1 486 ? 21.440 10.328 -29.107 1.00 91.75 486 ALA A C 1
ATOM 3958 O O . ALA A 1 486 ? 22.429 11.034 -28.917 1.00 91.75 486 ALA A O 1
ATOM 3959 N N . LEU A 1 487 ? 21.229 9.196 -28.431 1.00 90.06 487 LEU A N 1
ATOM 3960 C CA . LEU A 1 487 ? 22.116 8.717 -27.375 1.00 90.06 487 LEU A CA 1
ATOM 3961 C C . LEU A 1 487 ? 23.524 8.406 -27.899 1.00 90.06 487 LEU A C 1
ATOM 3963 O O . LEU A 1 487 ? 24.512 8.783 -27.264 1.00 90.06 487 LEU A O 1
ATOM 3967 N N . GLU A 1 488 ? 23.635 7.759 -29.060 1.00 89.06 488 GLU A N 1
ATOM 3968 C CA . GLU A 1 488 ? 24.925 7.477 -29.702 1.00 89.06 488 GLU A CA 1
ATOM 3969 C C . GLU A 1 488 ? 25.618 8.743 -30.216 1.00 89.06 488 GLU A C 1
ATOM 3971 O O . GLU A 1 488 ? 26.823 8.917 -30.024 1.00 89.06 488 GLU A O 1
ATOM 3976 N N . CYS A 1 489 ? 24.874 9.665 -30.829 1.00 89.75 489 CYS A N 1
ATOM 3977 C CA . CYS A 1 489 ? 25.433 10.920 -31.325 1.00 89.75 489 CYS A CA 1
ATOM 3978 C C . CYS A 1 489 ? 25.877 11.846 -30.181 1.00 89.75 489 CYS A C 1
ATOM 3980 O O . CYS A 1 489 ? 26.952 12.442 -30.253 1.00 89.75 489 CYS A O 1
ATOM 3982 N N . GLN A 1 490 ? 25.095 11.944 -29.101 1.00 87.31 490 GLN A N 1
ATOM 3983 C CA . GLN A 1 490 ? 25.481 12.672 -27.887 1.00 87.31 490 GLN A CA 1
ATOM 3984 C C . GLN A 1 490 ? 26.700 12.035 -27.225 1.00 87.31 490 GLN A C 1
ATOM 3986 O O . GLN A 1 490 ? 27.612 12.738 -26.803 1.00 87.31 490 GLN A O 1
ATOM 3991 N N . SER A 1 491 ? 26.736 10.705 -27.178 1.00 86.12 491 SER A N 1
ATOM 3992 C CA . SER A 1 491 ? 27.884 9.944 -26.701 1.00 86.12 491 SER A CA 1
ATOM 3993 C C . SER A 1 491 ? 29.159 10.305 -27.454 1.00 86.12 491 SER A C 1
ATOM 3995 O O . SER A 1 491 ? 30.170 10.607 -26.822 1.00 86.12 491 SER A O 1
ATOM 3997 N N . LEU A 1 492 ? 29.100 10.339 -28.785 1.00 86.81 492 LEU A N 1
ATOM 3998 C CA . LEU A 1 492 ? 30.231 10.732 -29.616 1.00 86.81 492 LEU A CA 1
ATOM 3999 C C . LEU A 1 492 ? 30.621 12.202 -29.397 1.00 86.81 492 LEU A C 1
ATOM 4001 O O . LEU A 1 492 ? 31.804 12.521 -29.312 1.00 86.81 492 LEU A O 1
ATOM 4005 N N . LYS A 1 493 ? 29.642 13.102 -29.254 1.00 87.00 493 LYS A N 1
ATOM 4006 C CA . LYS A 1 493 ? 29.895 14.510 -28.918 1.00 87.00 493 LYS A CA 1
ATOM 4007 C C . LYS A 1 493 ? 30.642 14.654 -27.587 1.00 87.00 493 LYS A C 1
ATOM 4009 O O . LYS A 1 493 ? 31.597 15.420 -27.510 1.00 87.00 493 LYS A O 1
ATOM 4014 N N . THR A 1 494 ? 30.256 13.905 -26.556 1.00 84.88 494 THR A N 1
ATOM 4015 C CA . THR A 1 494 ? 30.971 13.909 -25.272 1.00 84.88 494 THR A CA 1
ATOM 4016 C C . THR A 1 494 ? 32.414 13.421 -25.431 1.00 84.88 494 THR A C 1
ATOM 4018 O O . THR A 1 494 ? 33.319 14.041 -24.877 1.00 84.88 494 THR A O 1
ATOM 4021 N N . ASP A 1 495 ? 32.657 12.383 -26.240 1.00 84.00 495 ASP A N 1
ATOM 4022 C CA . ASP A 1 495 ? 34.023 11.913 -26.529 1.00 84.00 495 ASP A CA 1
ATOM 4023 C C . ASP A 1 495 ? 34.864 12.993 -27.207 1.00 84.00 495 ASP A C 1
ATOM 4025 O O . ASP A 1 495 ? 36.015 13.211 -26.828 1.00 84.00 495 ASP A O 1
ATOM 4029 N N . TYR A 1 496 ? 34.279 13.709 -28.170 1.00 86.38 496 TYR A N 1
ATOM 4030 C CA . TYR A 1 496 ? 34.924 14.844 -28.825 1.00 86.38 496 TYR A CA 1
ATOM 4031 C C . TYR A 1 496 ? 35.348 15.915 -27.812 1.00 86.38 496 TYR A C 1
ATOM 4033 O O . TYR A 1 496 ? 36.503 16.338 -27.791 1.00 86.38 496 TYR A O 1
ATOM 4041 N N . GLU A 1 497 ? 34.437 16.333 -26.932 1.00 86.06 497 GLU A N 1
ATOM 4042 C CA . GLU A 1 497 ? 34.705 17.370 -25.931 1.00 86.06 497 GLU A CA 1
ATOM 4043 C C . GLU A 1 497 ? 35.775 16.949 -24.911 1.00 86.06 497 GLU A C 1
ATOM 4045 O O . GLU A 1 497 ? 36.603 17.771 -24.508 1.00 86.06 497 GLU A O 1
ATOM 4050 N N . VAL A 1 498 ? 35.795 15.672 -24.513 1.00 84.00 498 VAL A N 1
ATOM 4051 C CA . VAL A 1 498 ? 36.811 15.118 -23.605 1.00 84.00 498 VAL A CA 1
ATOM 4052 C C . VAL A 1 498 ? 38.175 15.058 -24.285 1.00 84.00 498 VAL A C 1
ATOM 4054 O O . VAL A 1 498 ? 39.148 15.558 -23.718 1.00 84.00 498 VAL A O 1
ATOM 4057 N N . ILE A 1 499 ? 38.260 14.533 -25.512 1.00 85.38 499 ILE A N 1
ATOM 4058 C CA . ILE A 1 499 ? 39.512 14.506 -26.286 1.00 85.38 499 ILE A CA 1
ATOM 4059 C C . ILE A 1 499 ? 40.049 15.928 -26.472 1.00 85.38 499 ILE A C 1
ATOM 4061 O O . ILE A 1 499 ? 41.242 16.158 -26.286 1.00 85.38 499 ILE A O 1
ATOM 4065 N N . LEU A 1 500 ? 39.180 16.896 -26.776 1.00 85.44 500 LEU A N 1
ATOM 4066 C CA . LEU A 1 500 ? 39.576 18.289 -26.970 1.00 85.44 500 LEU A CA 1
ATOM 4067 C C . LEU A 1 500 ? 40.180 18.916 -25.700 1.00 85.44 500 LEU A C 1
ATOM 4069 O O . LEU A 1 500 ? 41.097 19.727 -25.797 1.00 85.44 500 LEU A O 1
ATOM 4073 N N . ARG A 1 501 ? 39.683 18.549 -24.510 1.00 85.00 501 ARG A N 1
ATOM 4074 C CA . ARG A 1 501 ? 40.129 19.114 -23.221 1.00 85.00 501 ARG A CA 1
ATOM 4075 C C . ARG A 1 501 ? 41.296 18.363 -22.580 1.00 85.00 501 ARG A C 1
ATOM 4077 O O . ARG A 1 501 ? 42.146 18.990 -21.957 1.00 85.00 501 ARG A O 1
ATOM 4084 N N . GLN A 1 502 ? 41.298 17.034 -22.662 1.00 80.00 502 GLN A N 1
ATOM 4085 C CA . GLN A 1 502 ? 42.167 16.146 -21.874 1.00 80.00 502 GLN A CA 1
ATOM 4086 C C . GLN A 1 502 ? 43.109 15.299 -22.739 1.00 80.00 502 GLN A C 1
ATOM 4088 O O . GLN A 1 502 ? 43.961 14.592 -22.204 1.00 80.00 502 GLN A O 1
ATOM 4093 N N . ASN A 1 503 ? 42.965 15.355 -24.069 1.00 75.12 503 ASN A N 1
ATOM 4094 C CA . ASN A 1 503 ? 43.758 14.621 -25.063 1.00 75.12 503 ASN A CA 1
ATOM 4095 C C . ASN A 1 503 ? 43.766 13.086 -24.895 1.00 75.12 503 ASN A C 1
ATOM 4097 O O . ASN A 1 503 ? 44.532 12.399 -25.563 1.00 75.12 503 ASN A O 1
ATOM 4101 N N . THR A 1 504 ? 42.925 12.545 -24.010 1.00 74.62 504 THR A N 1
ATOM 4102 C CA . THR A 1 504 ? 42.825 11.119 -23.681 1.00 74.62 504 THR A CA 1
ATOM 4103 C C . THR A 1 504 ? 41.374 10.759 -23.367 1.00 74.62 504 THR A C 1
ATOM 4105 O O . THR A 1 504 ? 40.624 11.584 -22.851 1.00 74.62 504 THR A O 1
ATOM 4108 N N . LEU A 1 505 ? 40.974 9.527 -23.691 1.00 71.38 505 LEU A N 1
ATOM 4109 C CA . LEU A 1 505 ? 39.700 8.943 -23.274 1.00 71.38 505 LEU A CA 1
ATOM 4110 C C . LEU A 1 505 ? 39.969 7.937 -22.157 1.00 71.38 505 LEU A C 1
ATOM 4112 O O . LEU A 1 505 ? 40.790 7.036 -22.306 1.00 71.38 505 LEU A O 1
ATOM 4116 N N . HIS A 1 506 ? 39.246 8.050 -21.048 1.00 61.66 506 HIS A N 1
ATOM 4117 C CA . HIS A 1 506 ? 39.403 7.136 -19.913 1.00 61.66 506 HIS A CA 1
ATOM 4118 C C . HIS A 1 506 ? 38.592 5.836 -20.051 1.00 61.66 506 HIS A C 1
ATOM 4120 O O . HIS A 1 506 ? 38.672 4.964 -19.188 1.00 61.66 506 HIS A O 1
ATOM 4126 N N . HIS A 1 507 ? 37.816 5.682 -21.128 1.00 62.34 507 HIS A N 1
ATOM 4127 C CA . HIS A 1 507 ? 36.931 4.541 -21.346 1.00 62.34 507 HIS A CA 1
ATOM 4128 C C . HIS A 1 507 ? 37.252 3.804 -22.658 1.00 62.34 507 HIS A C 1
ATOM 4130 O O . HIS A 1 507 ? 37.322 4.400 -23.729 1.00 62.34 507 HIS A O 1
ATOM 4136 N N . GLY A 1 508 ? 37.419 2.479 -22.582 1.00 60.56 508 GLY A N 1
ATOM 4137 C CA . GLY A 1 508 ? 37.760 1.620 -23.727 1.00 60.56 508 GLY A CA 1
ATOM 4138 C C . GLY A 1 508 ? 36.567 1.030 -24.492 1.00 60.56 508 GLY A C 1
ATOM 4139 O O . GLY A 1 508 ? 36.769 0.164 -25.336 1.00 60.56 508 GLY A O 1
ATOM 4140 N N . VAL A 1 509 ? 35.333 1.444 -24.180 1.00 66.12 509 VAL A N 1
ATOM 4141 C CA . VAL A 1 509 ? 34.098 0.885 -24.759 1.00 66.12 509 VAL A CA 1
ATOM 4142 C C . VAL A 1 509 ? 33.433 1.929 -25.650 1.00 66.12 509 VAL A C 1
ATOM 4144 O O . VAL A 1 509 ? 33.070 3.005 -25.173 1.00 66.12 509 VAL A O 1
ATOM 4147 N N . SER A 1 510 ? 33.271 1.598 -26.932 1.00 72.38 510 SER A N 1
ATOM 4148 C CA . SER A 1 510 ? 32.509 2.408 -27.884 1.00 72.38 510 SER A CA 1
ATOM 4149 C C . SER A 1 510 ? 31.015 2.151 -27.713 1.00 72.38 510 SER A C 1
ATOM 4151 O O . SER A 1 510 ? 30.595 1.008 -27.549 1.00 72.38 510 SER A O 1
ATOM 4153 N N . THR A 1 511 ? 30.210 3.208 -27.774 1.00 78.44 511 THR A N 1
ATOM 4154 C CA . THR A 1 511 ? 28.747 3.093 -27.833 1.00 78.44 511 THR A CA 1
ATOM 4155 C C . THR A 1 511 ? 28.229 2.922 -29.257 1.00 78.44 511 THR A C 1
ATOM 4157 O O . THR A 1 511 ? 27.028 2.816 -29.421 1.00 78.44 511 THR A O 1
ATOM 4160 N N . TYR A 1 512 ? 29.091 2.914 -30.279 1.00 85.12 512 TYR A N 1
ATOM 4161 C CA . TYR A 1 512 ? 28.663 2.753 -31.668 1.00 85.12 512 TYR A CA 1
ATOM 4162 C C . TYR A 1 512 ? 28.138 1.336 -31.940 1.00 85.12 512 TYR A C 1
ATOM 4164 O O . TYR A 1 512 ? 28.835 0.351 -31.693 1.00 85.12 512 TYR A O 1
ATOM 4172 N N . SER A 1 513 ? 26.931 1.247 -32.494 1.00 88.56 513 SER A N 1
ATOM 4173 C CA . SER A 1 513 ? 26.190 0.009 -32.736 1.00 88.56 513 SER A CA 1
ATOM 4174 C C . SER A 1 513 ? 25.855 -0.177 -34.228 1.00 88.56 513 SER A C 1
ATOM 4176 O O . SER A 1 513 ? 24.772 0.192 -34.682 1.00 88.56 513 SER A O 1
ATOM 4178 N N . PRO A 1 514 ? 26.752 -0.789 -35.032 1.00 88.06 514 PRO A N 1
ATOM 4179 C CA . PRO A 1 514 ? 26.551 -0.951 -36.477 1.00 88.06 514 PRO A CA 1
ATOM 4180 C C . PRO A 1 514 ? 25.194 -1.557 -36.848 1.00 88.06 514 PRO A C 1
ATOM 4182 O O . PRO A 1 514 ? 24.533 -1.061 -37.751 1.00 88.06 514 PRO A O 1
ATOM 4185 N N . ALA A 1 515 ? 24.740 -2.559 -36.088 1.00 90.50 515 ALA A N 1
ATOM 4186 C CA . ALA A 1 515 ? 23.472 -3.246 -36.323 1.00 90.50 515 ALA A CA 1
ATOM 4187 C C . ALA A 1 515 ? 22.252 -2.309 -36.295 1.00 90.50 515 ALA A C 1
ATOM 4189 O O . ALA A 1 515 ? 21.345 -2.473 -37.107 1.00 90.50 515 ALA A O 1
ATOM 4190 N N . ILE A 1 516 ? 22.231 -1.317 -35.396 1.00 92.50 516 ILE A N 1
ATOM 4191 C CA . ILE A 1 516 ? 21.134 -0.344 -35.320 1.00 92.50 516 ILE A CA 1
ATOM 4192 C C . ILE A 1 516 ? 21.178 0.573 -36.539 1.00 92.50 516 ILE A C 1
ATOM 4194 O O . ILE A 1 516 ? 20.165 0.748 -37.213 1.00 92.50 516 ILE A O 1
ATOM 4198 N N . TRP A 1 517 ? 22.350 1.129 -36.846 1.00 90.75 517 TRP A N 1
ATOM 4199 C CA . TRP A 1 517 ? 22.518 2.031 -37.982 1.00 90.75 517 TRP A CA 1
ATOM 4200 C C . TRP A 1 517 ? 22.171 1.339 -39.300 1.00 90.75 517 TRP A C 1
ATOM 4202 O O . TRP A 1 517 ? 21.315 1.833 -40.035 1.00 90.75 517 TRP A O 1
ATOM 4212 N N . ASP A 1 518 ? 22.766 0.175 -39.570 1.00 90.12 518 ASP A N 1
ATOM 4213 C CA . ASP A 1 518 ? 22.531 -0.609 -40.785 1.00 90.12 518 ASP A CA 1
ATOM 4214 C C . ASP A 1 518 ? 21.039 -0.925 -40.965 1.00 90.12 518 ASP A C 1
ATOM 4216 O O . ASP A 1 518 ? 20.498 -0.741 -42.058 1.00 90.12 518 ASP A O 1
ATOM 4220 N N . ALA A 1 519 ? 20.352 -1.320 -39.887 1.00 90.94 519 ALA A N 1
ATOM 4221 C CA . ALA A 1 519 ? 18.917 -1.579 -39.914 1.00 90.94 519 ALA A CA 1
ATOM 4222 C C . ALA A 1 519 ? 18.108 -0.308 -40.215 1.00 90.94 519 ALA A C 1
ATOM 4224 O O . ALA A 1 519 ? 17.237 -0.334 -41.084 1.00 90.94 519 ALA A O 1
ATOM 4225 N N . VAL A 1 520 ? 18.412 0.818 -39.562 1.00 90.69 520 VAL A N 1
ATOM 4226 C CA . VAL A 1 520 ? 17.733 2.100 -39.813 1.00 90.69 520 VAL A CA 1
ATOM 4227 C C . VAL A 1 520 ? 17.895 2.520 -41.274 1.00 90.69 520 VAL A C 1
ATOM 4229 O O . VAL A 1 520 ? 16.908 2.878 -41.910 1.00 90.69 520 VAL A O 1
ATOM 4232 N N . VAL A 1 521 ? 19.100 2.428 -41.845 1.00 87.38 521 VAL A N 1
ATOM 4233 C CA . VAL A 1 521 ? 19.324 2.777 -43.260 1.00 87.38 521 VAL A CA 1
ATOM 4234 C C . VAL A 1 521 ? 18.644 1.836 -44.224 1.00 87.38 521 VAL A C 1
ATOM 4236 O O . VAL A 1 521 ? 18.109 2.310 -45.223 1.00 87.38 521 VAL A O 1
ATOM 4239 N N . ALA A 1 522 ? 18.623 0.539 -43.934 1.00 87.12 522 ALA A N 1
ATOM 4240 C CA . ALA A 1 522 ? 17.909 -0.410 -44.775 1.00 87.12 522 ALA A CA 1
ATOM 4241 C C . ALA A 1 522 ? 16.412 -0.072 -44.899 1.00 87.12 522 ALA A C 1
ATOM 4243 O O . ALA A 1 522 ? 15.825 -0.370 -45.932 1.00 87.12 522 ALA A O 1
ATOM 4244 N N . HIS A 1 523 ? 15.821 0.581 -43.890 1.00 86.88 523 HIS A N 1
ATOM 4245 C CA . HIS A 1 523 ? 14.396 0.930 -43.848 1.00 86.88 523 HIS A CA 1
ATOM 4246 C C . HIS A 1 523 ? 14.102 2.408 -44.165 1.00 86.88 523 HIS A C 1
ATOM 4248 O O . HIS A 1 523 ? 12.938 2.822 -44.167 1.00 86.88 523 HIS A O 1
ATOM 4254 N N . LEU A 1 524 ? 15.130 3.222 -44.433 1.00 82.94 524 LEU A N 1
ATOM 4255 C CA . LEU A 1 524 ? 14.968 4.621 -44.825 1.00 82.94 524 LEU A CA 1
ATOM 4256 C C . LEU A 1 524 ? 14.496 4.702 -46.287 1.00 82.94 524 LEU A C 1
ATOM 4258 O O . LEU A 1 524 ? 15.285 4.622 -47.227 1.00 82.94 524 LEU A O 1
ATOM 4262 N N . HIS A 1 525 ? 13.189 4.895 -46.463 1.00 76.94 525 HIS A N 1
ATOM 4263 C CA . HIS A 1 525 ? 12.526 5.056 -47.759 1.00 76.94 525 HIS A CA 1
ATOM 4264 C C . HIS A 1 525 ? 11.585 6.267 -47.751 1.00 76.94 525 HIS A C 1
ATOM 4266 O O . HIS A 1 525 ? 11.065 6.638 -46.698 1.00 76.94 525 HIS A O 1
ATOM 4272 N N . GLU A 1 526 ? 11.302 6.845 -48.925 1.00 65.00 526 GLU A N 1
ATOM 4273 C CA . GLU A 1 526 ? 10.397 8.003 -49.083 1.00 65.00 526 GLU A CA 1
ATOM 4274 C C . GLU A 1 526 ? 9.003 7.769 -48.477 1.00 65.00 526 GLU A C 1
ATOM 4276 O O . GLU A 1 526 ? 8.363 8.690 -47.972 1.00 65.00 526 GLU A O 1
ATOM 4281 N N . SER A 1 527 ? 8.537 6.519 -48.480 1.00 74.31 527 SER A N 1
ATOM 4282 C CA . SER A 1 527 ? 7.245 6.124 -47.920 1.00 74.31 527 SER A CA 1
ATOM 4283 C C . SER A 1 527 ? 7.208 6.102 -46.386 1.00 74.31 527 SER A C 1
ATOM 4285 O O . SER A 1 527 ? 6.127 5.968 -45.817 1.00 74.31 527 SER A O 1
ATOM 4287 N N . ASN A 1 528 ? 8.352 6.235 -45.702 1.00 79.19 528 ASN A N 1
ATOM 4288 C CA . ASN A 1 528 ? 8.464 6.193 -44.242 1.00 79.19 528 ASN A CA 1
ATOM 4289 C C . ASN A 1 528 ? 8.960 7.531 -43.663 1.00 79.19 528 ASN A C 1
ATOM 4291 O O . ASN A 1 528 ? 9.991 7.614 -42.993 1.00 79.19 528 ASN A O 1
ATOM 4295 N N . GLY A 1 529 ? 8.189 8.599 -43.896 1.00 84.81 529 GLY A N 1
ATOM 4296 C CA . GLY A 1 529 ? 8.526 9.950 -43.423 1.00 84.81 529 GLY A CA 1
ATOM 4297 C C . GLY A 1 529 ? 8.680 10.075 -41.898 1.00 84.81 529 GLY A C 1
ATOM 4298 O O . GLY A 1 529 ? 9.426 10.935 -41.418 1.00 84.81 529 GLY A O 1
ATOM 4299 N N . GLY A 1 530 ? 8.018 9.199 -41.129 1.00 87.94 530 GLY A N 1
ATOM 4300 C CA . GLY A 1 530 ? 8.176 9.108 -39.675 1.00 87.94 530 GLY A CA 1
ATOM 4301 C C . GLY A 1 530 ? 9.594 8.700 -39.273 1.00 87.94 530 GLY A C 1
ATOM 4302 O O . GLY A 1 530 ? 10.219 9.389 -38.465 1.00 87.94 530 GLY A O 1
ATOM 4303 N N . LEU A 1 531 ? 10.135 7.648 -39.899 1.00 90.12 531 LEU A N 1
ATOM 4304 C CA . LEU A 1 531 ? 11.510 7.203 -39.671 1.00 90.12 531 LEU A CA 1
ATOM 4305 C C . LEU A 1 531 ? 12.526 8.249 -40.129 1.00 90.12 531 LEU A C 1
ATOM 4307 O O . LEU A 1 531 ? 13.474 8.531 -39.400 1.00 90.12 531 LEU A O 1
ATOM 4311 N N . SER A 1 532 ? 12.314 8.872 -41.293 1.00 89.31 532 SER A N 1
ATOM 4312 C CA . SER A 1 532 ? 13.195 9.938 -41.785 1.00 89.31 532 SER A CA 1
ATOM 4313 C C . SER A 1 532 ? 13.274 11.103 -40.798 1.00 89.31 532 SER A C 1
ATOM 4315 O O . SER A 1 532 ? 14.362 11.580 -40.484 1.00 89.31 532 SER A O 1
ATOM 4317 N N . THR A 1 533 ? 12.134 11.528 -40.247 1.00 90.81 533 THR A N 1
ATOM 4318 C CA . THR A 1 533 ? 12.084 12.602 -39.246 1.00 90.81 533 THR A CA 1
ATOM 4319 C C . THR A 1 533 ? 12.765 12.179 -37.942 1.00 90.81 533 THR A C 1
ATOM 4321 O O . THR A 1 533 ? 13.573 12.934 -37.402 1.00 90.81 533 THR A O 1
ATOM 4324 N N . ALA A 1 534 ? 12.495 10.966 -37.451 1.00 92.81 534 ALA A N 1
ATOM 4325 C CA . ALA A 1 534 ? 13.138 10.422 -36.255 1.00 92.81 534 ALA A CA 1
ATOM 4326 C C . ALA A 1 534 ? 14.667 10.353 -36.400 1.00 92.81 534 ALA A C 1
ATOM 4328 O O . ALA A 1 534 ? 15.387 10.796 -35.503 1.00 92.81 534 ALA A O 1
ATOM 4329 N N . ALA A 1 535 ? 15.158 9.872 -37.545 1.00 91.06 535 ALA A N 1
ATOM 4330 C CA . ALA A 1 535 ? 16.580 9.789 -37.855 1.00 91.06 535 ALA A CA 1
ATOM 4331 C C . ALA A 1 535 ? 17.234 11.176 -37.924 1.00 91.06 535 ALA A C 1
ATOM 4333 O O . ALA A 1 535 ? 18.253 11.401 -37.272 1.00 91.06 535 ALA A O 1
ATOM 4334 N N . LEU A 1 536 ? 16.625 12.128 -38.643 1.00 89.31 536 LEU A N 1
ATOM 4335 C CA . LEU A 1 536 ? 17.126 13.504 -38.755 1.00 89.31 536 LEU A CA 1
ATOM 4336 C C . LEU A 1 536 ? 17.223 14.198 -37.393 1.00 89.31 536 LEU A C 1
ATOM 4338 O O . LEU A 1 536 ? 18.224 14.849 -37.100 1.00 89.31 536 LEU A O 1
ATOM 4342 N N . LEU A 1 537 ? 16.207 14.037 -36.544 1.00 90.62 537 LEU A N 1
ATOM 4343 C CA . LEU A 1 537 ? 16.226 14.584 -35.188 1.00 90.62 537 LEU A CA 1
ATOM 4344 C C . LEU A 1 537 ? 17.268 13.889 -34.301 1.00 90.62 537 LEU A C 1
ATOM 4346 O O . LEU A 1 537 ? 17.892 14.548 -33.471 1.00 90.62 537 LEU A O 1
ATOM 4350 N N . GLY A 1 538 ? 17.465 12.581 -34.476 1.00 90.19 538 GLY A N 1
ATOM 4351 C CA . GLY A 1 538 ? 18.447 11.794 -33.730 1.00 90.19 538 GLY A CA 1
ATOM 4352 C C . GLY A 1 538 ? 19.895 12.211 -34.002 1.00 90.19 538 GLY A C 1
ATOM 4353 O O . GLY A 1 538 ? 20.699 12.254 -33.077 1.00 90.19 538 GLY A O 1
ATOM 4354 N N . ILE A 1 539 ? 20.227 12.593 -35.241 1.00 90.69 539 ILE A N 1
ATOM 4355 C CA . ILE A 1 539 ? 21.599 12.970 -35.632 1.00 90.69 539 ILE A CA 1
ATOM 4356 C C . ILE A 1 539 ? 21.981 14.423 -35.323 1.00 90.69 539 ILE A C 1
ATOM 4358 O O . ILE A 1 539 ? 23.146 14.788 -35.483 1.00 90.69 539 ILE A O 1
ATOM 4362 N N . LEU A 1 540 ? 21.043 15.262 -34.867 1.00 88.75 540 LEU A N 1
ATOM 4363 C CA . LEU A 1 540 ? 21.305 16.672 -34.541 1.00 88.75 540 LEU A CA 1
ATOM 4364 C C . LEU A 1 540 ? 22.539 16.909 -33.645 1.00 88.75 540 LEU A C 1
ATOM 4366 O O . LEU A 1 540 ? 23.253 17.880 -33.898 1.00 88.75 540 LEU A O 1
ATOM 4370 N N . PRO A 1 541 ? 22.863 16.057 -32.648 1.00 88.38 541 PRO A N 1
ATOM 4371 C CA . PRO A 1 541 ? 24.055 16.245 -31.822 1.00 88.38 541 PRO A CA 1
ATOM 4372 C C . PRO A 1 541 ? 25.390 16.181 -32.583 1.00 88.38 541 PRO A C 1
ATOM 4374 O O . PRO A 1 541 ? 26.400 16.615 -32.038 1.00 88.38 541 PRO A O 1
ATOM 4377 N N . LEU A 1 542 ? 25.417 15.657 -33.817 1.00 87.25 542 LEU A N 1
ATOM 4378 C CA . LEU A 1 542 ? 26.621 15.627 -34.657 1.00 87.25 542 LEU A CA 1
ATOM 4379 C C . LEU A 1 542 ? 26.939 16.982 -35.300 1.00 87.25 542 LEU A C 1
ATOM 4381 O O . LEU A 1 542 ? 28.059 17.191 -35.772 1.00 87.25 542 LEU A O 1
ATOM 4385 N N . VAL A 1 543 ? 25.966 17.896 -35.350 1.00 84.56 543 VAL A N 1
ATOM 4386 C CA . VAL A 1 543 ? 26.144 19.218 -35.955 1.00 84.56 543 VAL A CA 1
ATOM 4387 C C . VAL A 1 543 ? 27.211 19.992 -35.178 1.00 84.56 543 VAL A C 1
ATOM 4389 O O . VAL A 1 543 ? 27.112 20.167 -33.966 1.00 84.56 543 VAL A O 1
ATOM 4392 N N . GLY A 1 544 ? 28.231 20.471 -35.893 1.00 81.06 544 GLY A N 1
ATOM 4393 C CA . GLY A 1 544 ? 29.343 21.233 -35.318 1.00 81.06 544 GLY A CA 1
ATOM 4394 C C . GLY A 1 544 ? 30.521 20.390 -34.818 1.00 81.06 544 GLY A C 1
ATOM 4395 O O . GLY A 1 544 ? 31.515 20.967 -34.387 1.00 81.06 544 GLY A O 1
ATOM 4396 N N . LEU A 1 545 ? 30.448 19.056 -34.896 1.00 87.25 545 LEU A N 1
ATOM 4397 C CA . LEU A 1 545 ? 31.615 18.193 -34.695 1.00 87.25 545 LEU A CA 1
ATOM 4398 C C . LEU A 1 545 ? 32.484 18.160 -35.956 1.00 87.25 545 LEU A C 1
ATOM 4400 O O . LEU A 1 545 ? 31.960 18.226 -37.068 1.00 87.25 545 LEU A O 1
ATOM 4404 N N . GLU A 1 546 ? 33.794 17.991 -35.787 1.00 87.31 546 GLU A N 1
ATOM 4405 C CA . GLU A 1 546 ? 34.764 17.855 -36.877 1.00 87.31 546 GLU A CA 1
ATOM 4406 C C . GLU A 1 546 ? 35.793 16.754 -36.588 1.00 87.31 546 GLU A C 1
ATOM 4408 O O . GLU A 1 546 ? 35.930 16.276 -35.463 1.00 87.31 546 GLU A O 1
ATOM 4413 N N . LYS A 1 547 ? 36.520 16.320 -37.624 1.00 87.88 547 LYS A N 1
ATOM 4414 C CA . LYS A 1 547 ? 37.599 15.339 -37.459 1.00 87.88 547 LYS A CA 1
ATOM 4415 C C . LYS A 1 547 ? 38.810 15.990 -36.797 1.00 87.88 547 LYS A C 1
ATOM 4417 O O . LYS A 1 547 ? 39.254 17.052 -37.226 1.00 87.88 547 LYS A O 1
ATOM 4422 N N . PHE A 1 548 ? 39.424 15.297 -35.842 1.00 85.88 548 PHE A N 1
ATOM 4423 C CA . PHE A 1 548 ? 40.689 15.730 -35.259 1.00 85.88 548 PHE A CA 1
ATOM 4424 C C . PHE A 1 548 ? 41.846 15.613 -36.265 1.00 85.88 548 PHE A C 1
ATOM 4426 O O . PHE A 1 548 ? 41.895 14.641 -37.030 1.00 85.88 548 PHE A O 1
ATOM 4433 N N . PRO A 1 549 ? 42.825 16.535 -36.243 1.00 82.00 549 PRO A N 1
ATOM 4434 C CA . PRO A 1 549 ? 44.051 16.384 -37.014 1.00 82.00 549 PRO A CA 1
ATOM 4435 C C . PRO A 1 549 ? 44.879 15.217 -36.454 1.00 82.00 549 PRO A C 1
ATOM 4437 O O . PRO A 1 549 ? 45.227 15.202 -35.279 1.00 82.00 549 PRO A O 1
ATOM 4440 N N . THR A 1 550 ? 45.201 14.236 -37.300 1.00 75.31 550 THR A N 1
ATOM 4441 C CA . THR A 1 550 ? 45.999 13.044 -36.932 1.00 75.31 550 THR A CA 1
ATOM 4442 C C . THR A 1 550 ? 47.391 13.025 -37.572 1.00 75.31 550 THR A C 1
ATOM 4444 O O . THR A 1 550 ? 48.135 12.058 -37.439 1.00 75.31 550 THR A O 1
ATOM 4447 N N . LYS A 1 551 ? 47.776 14.082 -38.299 1.00 64.06 551 LYS A N 1
ATOM 4448 C CA . LYS A 1 551 ? 49.102 14.175 -38.927 1.00 64.06 551 LYS A CA 1
ATOM 4449 C C . LYS A 1 551 ? 50.136 14.643 -37.899 1.00 64.06 551 LYS A C 1
ATOM 4451 O O . LYS A 1 551 ? 50.110 15.804 -37.512 1.00 64.06 551 LYS A O 1
ATOM 4456 N N . GLY A 1 552 ? 51.061 13.760 -37.521 1.00 60.25 552 GLY A N 1
ATOM 4457 C CA . GLY A 1 552 ? 52.203 14.077 -36.649 1.00 60.25 552 GLY A CA 1
ATOM 4458 C C . GLY A 1 552 ? 52.006 13.780 -35.157 1.00 60.25 552 GLY A C 1
ATOM 4459 O O . GLY A 1 552 ? 52.961 13.918 -34.402 1.00 60.25 552 GLY A O 1
ATOM 4460 N N . GLU A 1 553 ? 50.818 13.328 -34.742 1.00 60.28 553 GLU A N 1
ATOM 4461 C CA . GLU A 1 553 ? 50.516 12.869 -33.378 1.00 60.28 553 GLU A CA 1
ATOM 4462 C C . GLU A 1 553 ? 49.919 11.452 -33.420 1.00 60.28 553 GLU A C 1
ATOM 4464 O O . GLU A 1 553 ? 48.844 11.253 -33.988 1.00 60.28 553 GLU A O 1
ATOM 4469 N N . ASP A 1 554 ? 50.572 10.476 -32.780 1.00 62.47 554 ASP A N 1
ATOM 4470 C CA . ASP A 1 554 ? 50.047 9.110 -32.598 1.00 62.47 554 ASP A CA 1
ATOM 4471 C C . ASP A 1 554 ? 49.008 9.069 -31.457 1.00 62.47 554 ASP A C 1
ATOM 4473 O O . ASP A 1 554 ? 49.215 8.456 -30.410 1.00 62.47 554 ASP A O 1
ATOM 4477 N N . SER A 1 555 ? 47.866 9.744 -31.635 1.00 74.06 555 SER A N 1
ATOM 4478 C CA . SER A 1 555 ? 46.712 9.580 -30.736 1.00 74.06 555 SER A CA 1
ATOM 4479 C C . SER A 1 555 ? 45.745 8.541 -31.298 1.00 74.06 555 SER A C 1
ATOM 4481 O O . SER A 1 555 ? 45.027 8.759 -32.287 1.00 74.06 555 SER A O 1
ATOM 4483 N N . ARG A 1 556 ? 45.709 7.385 -30.630 1.00 78.50 556 ARG A N 1
ATOM 4484 C CA . ARG A 1 556 ? 44.795 6.280 -30.938 1.00 78.50 556 ARG A CA 1
ATOM 4485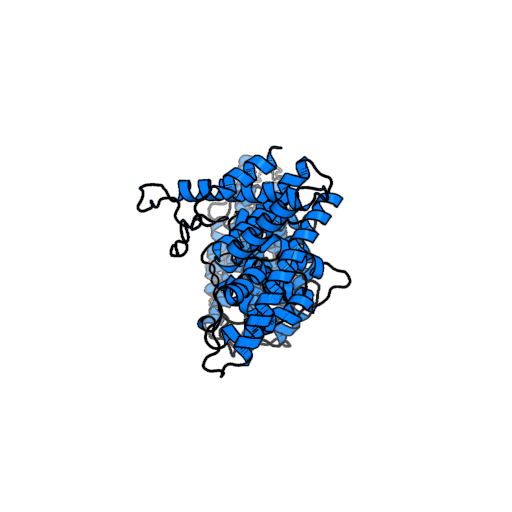 C C . ARG A 1 556 ? 43.335 6.703 -30.757 1.00 78.50 556 ARG A C 1
ATOM 4487 O O . ARG A 1 556 ? 42.478 6.280 -31.527 1.00 78.50 556 ARG A O 1
ATOM 4494 N N . GLU A 1 557 ? 43.069 7.575 -29.793 1.00 79.62 557 GLU A N 1
ATOM 4495 C CA . GLU A 1 557 ? 41.754 8.099 -29.425 1.00 79.62 557 GLU A CA 1
ATOM 4496 C C . GLU A 1 557 ? 41.203 9.031 -30.509 1.00 79.62 557 GLU A C 1
ATOM 4498 O O . GLU A 1 557 ? 40.082 8.826 -30.972 1.00 79.62 557 GLU A O 1
ATOM 4503 N N . LYS A 1 558 ? 42.011 9.988 -30.996 1.00 82.56 558 LYS A N 1
ATOM 4504 C CA . LYS A 1 558 ? 41.641 10.868 -32.124 1.00 82.56 558 LYS A CA 1
ATOM 4505 C C . LYS A 1 558 ? 41.355 10.062 -33.391 1.00 82.56 558 LYS A C 1
ATOM 4507 O O . LYS A 1 558 ? 40.391 10.334 -34.106 1.00 82.56 558 LYS A O 1
ATOM 4512 N N . THR A 1 559 ? 42.170 9.040 -33.655 1.00 82.94 559 THR A N 1
ATOM 4513 C CA . THR A 1 559 ? 41.981 8.146 -34.806 1.00 82.94 559 THR A CA 1
ATOM 4514 C C . THR A 1 559 ? 40.694 7.3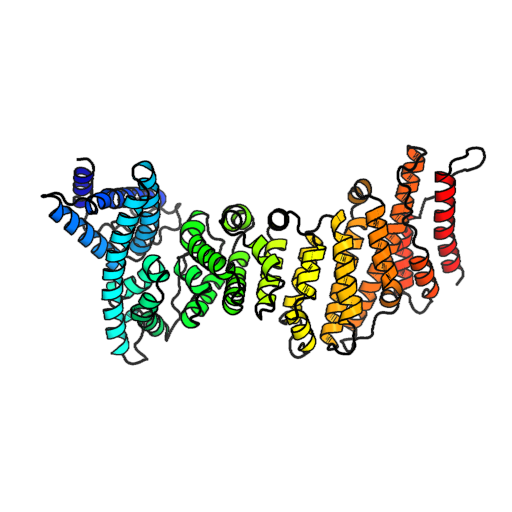30 -34.674 1.00 82.94 559 THR A C 1
ATOM 4516 O O . THR A 1 559 ? 39.913 7.265 -35.621 1.00 82.94 559 THR A O 1
ATOM 4519 N N . HIS A 1 560 ? 40.431 6.757 -33.497 1.00 82.19 560 HIS A N 1
ATOM 4520 C CA . HIS A 1 560 ? 39.214 5.995 -33.221 1.00 82.19 560 HIS A CA 1
ATOM 4521 C C . HIS A 1 560 ? 37.949 6.860 -33.332 1.00 82.19 560 HIS A C 1
ATOM 4523 O O . HIS A 1 560 ? 36.995 6.462 -34.002 1.00 82.19 560 HIS A O 1
ATOM 4529 N N . PHE A 1 561 ? 37.974 8.074 -32.771 1.00 85.88 561 PHE A N 1
ATOM 4530 C CA . PHE A 1 561 ? 36.903 9.058 -32.926 1.00 85.88 561 PHE A CA 1
ATOM 4531 C C . PHE A 1 561 ? 36.630 9.357 -34.404 1.00 85.88 561 PHE A C 1
ATOM 4533 O O . PHE A 1 561 ? 35.493 9.254 -34.856 1.00 85.88 561 PHE A O 1
ATOM 4540 N N . ASN A 1 562 ? 37.671 9.670 -35.183 1.00 87.50 562 ASN A N 1
ATOM 4541 C CA . ASN A 1 562 ? 37.536 10.010 -36.600 1.00 87.50 562 ASN A CA 1
ATOM 4542 C C . ASN A 1 562 ? 36.934 8.875 -37.439 1.00 87.50 562 ASN A C 1
ATOM 4544 O O . ASN A 1 562 ? 36.240 9.157 -38.419 1.00 87.50 562 ASN A O 1
ATOM 4548 N N . VAL A 1 563 ? 37.203 7.616 -37.075 1.00 85.56 563 VAL A N 1
ATOM 4549 C CA . VAL A 1 563 ? 36.593 6.437 -37.704 1.00 85.56 563 VAL A CA 1
ATOM 4550 C C . VAL A 1 563 ? 35.097 6.398 -37.405 1.00 85.56 563 VAL A C 1
ATOM 4552 O O . VAL A 1 563 ? 34.308 6.379 -38.344 1.00 85.56 563 VAL A O 1
ATOM 4555 N N . ILE A 1 564 ? 34.690 6.468 -36.133 1.00 83.56 564 ILE A N 1
ATOM 4556 C CA . ILE A 1 564 ? 33.268 6.424 -35.745 1.00 83.56 564 ILE A CA 1
ATOM 4557 C C . ILE A 1 564 ? 32.508 7.628 -36.309 1.00 83.56 564 ILE A C 1
ATOM 4559 O O . ILE A 1 564 ? 31.469 7.460 -36.940 1.00 83.56 564 ILE A O 1
ATOM 4563 N N . TYR A 1 565 ? 33.044 8.839 -36.156 1.00 85.44 565 TYR A N 1
ATOM 4564 C CA . TYR A 1 565 ? 32.470 10.054 -36.729 1.00 85.44 565 TYR A CA 1
ATOM 4565 C C . TYR A 1 565 ? 32.370 9.962 -38.255 1.00 85.44 565 TYR A C 1
ATOM 4567 O O . TYR A 1 565 ? 31.356 10.343 -38.836 1.00 85.44 565 TYR A O 1
ATOM 4575 N N . GLY A 1 566 ? 33.396 9.413 -38.912 1.00 83.00 566 GLY A N 1
ATOM 4576 C CA . GLY A 1 566 ? 33.392 9.154 -40.348 1.00 83.00 566 GLY A CA 1
ATOM 4577 C C . GLY A 1 566 ? 32.312 8.162 -40.764 1.00 83.00 566 GLY A C 1
ATOM 4578 O O . GLY A 1 566 ? 31.667 8.392 -41.783 1.00 83.00 566 GLY A O 1
ATOM 4579 N N . HIS A 1 567 ? 32.077 7.117 -39.963 1.00 80.94 567 HIS A N 1
ATOM 4580 C CA . HIS A 1 567 ? 30.913 6.263 -40.132 1.00 80.94 567 HIS A CA 1
ATOM 4581 C C . HIS A 1 567 ? 29.659 7.111 -39.990 1.00 80.94 567 HIS A C 1
ATOM 4583 O O . HIS A 1 567 ? 29.044 7.333 -41.007 1.00 80.94 567 HIS A O 1
ATOM 4589 N N . LEU A 1 568 ? 29.332 7.707 -38.845 1.00 79.38 568 LEU A N 1
ATOM 4590 C CA . LEU A 1 568 ? 28.044 8.395 -38.645 1.00 79.38 568 LEU A CA 1
ATOM 4591 C C . LEU A 1 568 ? 27.744 9.554 -39.623 1.00 79.38 568 LEU A C 1
ATOM 4593 O O . LEU A 1 568 ? 26.588 9.793 -39.963 1.00 79.38 568 LEU A O 1
ATOM 4597 N N . THR A 1 569 ? 28.760 10.272 -40.112 1.00 75.69 569 THR A N 1
ATOM 4598 C CA . THR A 1 569 ? 28.581 11.438 -41.007 1.00 75.69 569 THR A CA 1
ATOM 4599 C C . THR A 1 569 ? 28.561 11.119 -42.497 1.00 75.69 569 THR A C 1
ATOM 4601 O O . THR A 1 569 ? 28.123 11.950 -43.291 1.00 75.69 569 THR A O 1
ATOM 4604 N N . HIS A 1 570 ? 28.941 9.909 -42.909 1.00 70.81 570 HIS A N 1
ATOM 4605 C CA . HIS A 1 570 ? 28.770 9.474 -44.300 1.00 70.81 570 HIS A CA 1
ATOM 4606 C C . HIS A 1 570 ? 27.288 9.173 -44.645 1.00 70.81 570 HIS A C 1
ATOM 4608 O O . HIS A 1 570 ? 26.940 8.908 -45.796 1.00 70.81 570 HIS A O 1
ATOM 4614 N N . TRP A 1 571 ? 26.396 9.203 -43.650 1.00 63.22 571 TRP A N 1
ATOM 4615 C CA . TRP A 1 571 ? 25.017 8.713 -43.730 1.00 63.22 571 TRP A CA 1
ATOM 4616 C C . TRP A 1 571 ? 24.028 9.829 -44.106 1.00 63.22 571 TRP A C 1
ATOM 4618 O O . TRP A 1 571 ? 23.232 9.612 -45.021 1.00 63.22 571 TRP A O 1
ATOM 4628 N N . PRO A 1 572 ? 24.136 11.061 -43.559 1.00 54.53 572 PRO A N 1
ATOM 4629 C CA . PRO A 1 572 ? 23.390 12.225 -44.052 1.00 54.53 572 PRO A CA 1
ATOM 4630 C C . PRO A 1 572 ? 23.623 12.542 -45.539 1.00 54.53 572 PRO A C 1
ATOM 4632 O O . PRO A 1 572 ? 22.727 13.043 -46.217 1.00 54.53 572 PRO A O 1
ATOM 4635 N N . ALA A 1 573 ? 24.803 12.213 -46.078 1.00 51.34 573 ALA A N 1
ATOM 4636 C CA . ALA A 1 573 ? 25.116 12.387 -47.499 1.00 51.34 573 ALA A CA 1
ATOM 4637 C C . ALA A 1 573 ? 24.310 11.439 -48.415 1.00 51.34 573 ALA A C 1
ATOM 4639 O O . ALA A 1 573 ? 24.021 11.788 -49.557 1.00 51.34 573 ALA A O 1
ATOM 4640 N N . LYS A 1 574 ? 23.897 10.265 -47.913 1.00 50.22 574 LYS A N 1
ATOM 4641 C CA . LYS A 1 574 ? 22.973 9.355 -48.617 1.00 50.22 574 LYS A CA 1
ATOM 4642 C C . LYS A 1 574 ? 21.510 9.802 -48.510 1.00 50.22 574 LYS A C 1
ATOM 4644 O O . LYS A 1 574 ? 20.754 9.592 -49.444 1.00 50.22 574 LYS A O 1
ATOM 4649 N N . LEU A 1 575 ? 21.128 10.467 -47.415 1.00 47.81 575 LEU A N 1
ATOM 4650 C CA . LEU A 1 575 ? 19.782 11.035 -47.212 1.00 47.81 575 LEU A CA 1
ATOM 4651 C C . LEU A 1 575 ? 19.480 12.256 -48.102 1.00 47.81 575 LEU A C 1
ATOM 4653 O O . LEU A 1 575 ? 18.321 12.587 -48.305 1.00 47.81 575 LEU A O 1
ATOM 4657 N N . SER A 1 576 ? 20.512 12.941 -48.598 1.00 41.31 576 SER A N 1
ATOM 4658 C CA . SER A 1 576 ? 20.405 14.136 -49.456 1.00 41.31 576 SER A CA 1
ATOM 4659 C C . SER A 1 576 ? 20.589 13.842 -50.951 1.00 41.31 576 SER A C 1
ATOM 4661 O O . SER A 1 576 ? 20.523 14.758 -51.768 1.00 41.31 576 SER A O 1
ATOM 4663 N N . SER A 1 577 ? 20.836 12.578 -51.306 1.00 36.91 577 SER A N 1
ATOM 4664 C CA . SER A 1 577 ? 21.048 12.104 -52.682 1.00 36.91 577 SER A CA 1
ATOM 4665 C C . SER A 1 577 ? 20.045 11.030 -53.129 1.00 36.91 577 SER A C 1
ATOM 4667 O O . SER A 1 577 ? 20.199 10.495 -54.227 1.00 36.91 577 SER A O 1
ATOM 4669 N N . GLY A 1 578 ? 19.047 10.729 -52.289 1.00 36.03 578 GLY A N 1
ATOM 4670 C CA . GLY A 1 578 ? 17.886 9.893 -52.604 1.00 36.03 578 GLY A CA 1
ATOM 4671 C C . GLY A 1 578 ? 16.710 10.746 -53.034 1.00 36.03 578 GLY A C 1
ATOM 4672 O O . GLY A 1 578 ? 16.425 11.716 -52.294 1.00 36.03 578 GLY A O 1
#